Protein AF-A0A7S1RY35-F1 (afdb_monomer_lite)

pLDDT: mean 70.44, std 22.35, range [33.84, 98.38]

Sequence (387 aa):
MEQEGGGDQQPEDDGIDDHAIDELLNMASAAATGQSDADGEASAGGSQAGLVPGAKQKARVNAKAPVRTPPRRPPPAVPSSVRGLTVNRLRQPEGAHPEATRQDGEGESAAGRPAERSLTEINGVKIDSETTCIADIRFDSPDDAAFVVSELHGAVFEVSGFGPNTMAVMMNQTSKDGTKVIVHGLPTGIEWQELKDFFKQYGQVAYAAVRQPLLPAQQMPPFQQIPFVQQMPFVQHQPMVPMAALGPADAAPQLVDGCQGEVRYVLPEHALEAVRQLDGSHFLGASIRVHLDALSKDGTKIVVSGIPFGAEWLELKYHFSSVGLVTFADVKGRPPKGEGGKGAVFKGKGPGPYGGCMGLPSGPMMQPRGFKGKGFAPMAKGKGYGL

Secondary structure (DSSP, 8-state):
---------PPP-----TTHHHHHHHHHGGGS------------------------------------PPPPPPPPPPPS--------------------------------PPP---EEEETTEEEETTSEEEEEEEES-HHHHHHHHHHHTT-EE--TTS--EE-EEEE-TT-TTS-EEEEEEEETT--HHHHHHHHTTTS-EEEEEEE-----------------------------------------------EEEEEEESSHHHHHHHHHHHTT-EETTEE-EEEE-TT-TTS-EEEEEEEPTT--HHHHHHHHTTTS-EEEEEEE-------------------------------------------------------

Radius of gyration: 37.55 Å; chains: 1; bounding box: 86×122×92 Å

Structure (mmCIF, N/CA/C/O backbone):
data_AF-A0A7S1RY35-F1
#
_entry.id   AF-A0A7S1RY35-F1
#
loop_
_atom_site.group_PDB
_atom_site.id
_atom_site.type_symbol
_atom_site.label_atom_id
_atom_site.label_alt_id
_atom_site.label_comp_id
_atom_site.label_asym_id
_atom_site.label_entity_id
_atom_site.label_seq_id
_atom_site.pdbx_PDB_ins_code
_atom_site.Cartn_x
_atom_site.Cartn_y
_atom_site.Cartn_z
_atom_site.occupancy
_atom_site.B_iso_or_equiv
_atom_site.auth_seq_id
_atom_site.auth_comp_id
_atom_site.auth_asym_id
_atom_site.auth_atom_id
_atom_site.pdbx_PDB_model_num
ATOM 1 N N . MET A 1 1 ? 31.520 -64.872 29.249 1.00 55.84 1 MET A N 1
ATOM 2 C CA . MET A 1 1 ? 31.068 -64.349 27.941 1.00 55.84 1 MET A CA 1
ATOM 3 C C . MET A 1 1 ? 29.562 -64.136 28.065 1.00 55.84 1 MET A C 1
ATOM 5 O O . MET A 1 1 ? 28.802 -64.956 27.581 1.00 55.84 1 MET A O 1
ATOM 9 N N . GLU A 1 2 ? 29.035 -63.237 28.897 1.00 53.19 2 GLU A N 1
ATOM 10 C CA . GLU A 1 2 ? 29.356 -61.813 29.125 1.00 53.19 2 GLU A CA 1
ATOM 11 C C . GLU A 1 2 ? 29.462 -60.997 27.837 1.00 53.19 2 GLU A C 1
ATOM 13 O O . GLU A 1 2 ? 30.480 -61.085 27.150 1.00 53.19 2 GLU A O 1
ATOM 18 N N . GLN A 1 3 ? 28.376 -60.266 27.547 1.00 46.16 3 GLN A N 1
ATOM 19 C CA . GLN A 1 3 ? 28.271 -58.842 27.162 1.00 46.16 3 GLN A CA 1
ATOM 20 C C . GLN A 1 3 ? 26.782 -58.601 26.812 1.00 46.16 3 GLN A C 1
ATOM 22 O O . GLN A 1 3 ? 26.273 -59.212 25.876 1.00 46.16 3 GLN A O 1
ATOM 27 N N . GLU A 1 4 ? 25.953 -58.048 27.713 1.00 56.44 4 GLU A N 1
ATOM 28 C CA . GLU A 1 4 ? 25.724 -56.601 27.975 1.00 56.44 4 GLU A CA 1
ATOM 29 C C . GLU A 1 4 ? 25.376 -55.847 26.673 1.00 56.44 4 GLU A C 1
ATOM 31 O O . GLU A 1 4 ? 26.123 -55.916 25.709 1.00 56.44 4 GLU A O 1
ATOM 36 N N . GLY A 1 5 ? 24.242 -55.169 26.487 1.00 52.91 5 GLY A N 1
ATOM 37 C CA . GLY A 1 5 ? 23.442 -54.359 27.406 1.00 52.91 5 GLY A CA 1
ATOM 38 C C . GLY A 1 5 ? 23.244 -52.992 26.731 1.00 52.91 5 GLY A C 1
ATOM 39 O O . GLY A 1 5 ? 23.963 -52.050 27.033 1.00 52.91 5 GLY A O 1
ATOM 40 N N . GLY A 1 6 ? 22.352 -52.908 25.735 1.00 53.25 6 GLY A N 1
ATOM 41 C CA . GLY A 1 6 ? 22.097 -51.684 24.963 1.00 53.25 6 GLY A CA 1
ATOM 42 C C . GLY A 1 6 ? 20.993 -50.849 25.603 1.00 53.25 6 GLY A C 1
ATOM 43 O O . GLY A 1 6 ? 19.821 -51.187 25.464 1.00 53.25 6 GLY A O 1
ATOM 44 N N . GLY A 1 7 ? 21.388 -49.807 26.335 1.00 53.25 7 GLY A N 1
ATOM 45 C CA . GLY A 1 7 ? 20.496 -48.851 26.984 1.00 53.25 7 GLY A CA 1
ATOM 46 C C . GLY A 1 7 ? 19.888 -47.851 26.002 1.00 53.25 7 GLY A C 1
ATOM 47 O O . GLY A 1 7 ? 20.596 -47.209 25.229 1.00 53.25 7 GLY A O 1
ATOM 48 N N . ASP A 1 8 ? 18.568 -47.734 26.086 1.00 58.19 8 ASP A N 1
ATOM 49 C CA . ASP A 1 8 ? 17.730 -46.676 25.530 1.00 58.19 8 ASP A CA 1
ATOM 50 C C . ASP A 1 8 ? 18.094 -45.349 26.225 1.00 58.19 8 ASP A C 1
ATOM 52 O O . ASP A 1 8 ? 17.855 -45.182 27.422 1.00 58.19 8 ASP A O 1
ATOM 56 N N . GLN A 1 9 ? 18.748 -44.430 25.510 1.00 51.94 9 GLN A N 1
ATOM 57 C CA . GLN A 1 9 ? 18.970 -43.057 25.973 1.00 51.94 9 GLN A CA 1
ATOM 58 C C . GLN A 1 9 ? 17.879 -42.175 25.371 1.00 51.94 9 GLN A C 1
ATOM 60 O O . GLN A 1 9 ? 17.961 -41.767 24.211 1.00 51.94 9 GLN A O 1
ATOM 65 N N . GLN A 1 10 ? 16.850 -41.892 26.171 1.00 51.84 10 GLN A N 1
ATOM 66 C CA . GLN A 1 10 ? 15.966 -40.760 25.918 1.00 51.84 10 GLN A CA 1
ATOM 67 C C . GLN A 1 10 ? 16.780 -39.462 26.045 1.00 51.84 10 GLN A C 1
ATOM 69 O O . GLN A 1 10 ? 17.546 -39.331 27.001 1.00 51.84 10 GLN A O 1
ATOM 74 N N . PRO A 1 11 ? 16.636 -38.505 25.115 1.00 63.81 11 PRO A N 1
ATOM 75 C CA . PRO A 1 11 ? 17.199 -37.178 25.295 1.00 63.81 11 PRO A CA 1
ATOM 76 C C . PRO A 1 11 ? 16.458 -36.491 26.442 1.00 63.81 11 PRO A C 1
ATOM 78 O O . PRO A 1 11 ? 15.233 -36.363 26.415 1.00 63.81 11 PRO A O 1
ATOM 81 N N . GLU A 1 12 ? 17.212 -36.102 27.463 1.00 56.84 12 GLU A N 1
ATOM 82 C CA . GLU A 1 12 ? 16.711 -35.289 28.559 1.00 56.84 12 GLU A CA 1
ATOM 83 C C . GLU A 1 12 ? 16.407 -33.893 28.004 1.00 56.84 12 GLU A C 1
ATOM 85 O O . GLU A 1 12 ? 17.235 -33.252 27.358 1.00 56.84 12 GLU A O 1
ATOM 90 N N . ASP A 1 13 ? 15.146 -33.508 28.157 1.00 57.62 13 ASP A N 1
ATOM 91 C CA . ASP A 1 13 ? 14.575 -32.222 27.787 1.00 57.62 13 ASP A CA 1
ATOM 92 C C . ASP A 1 13 ? 15.045 -31.195 28.825 1.00 57.62 13 ASP A C 1
ATOM 94 O O . ASP A 1 13 ? 14.448 -31.054 29.895 1.00 57.62 13 ASP A O 1
ATOM 98 N N . ASP A 1 14 ? 16.182 -30.551 28.549 1.00 52.69 14 ASP A N 1
ATOM 99 C CA . ASP A 1 14 ? 16.689 -29.422 29.330 1.00 52.69 14 ASP A CA 1
ATOM 100 C C . ASP A 1 14 ? 15.731 -28.236 29.152 1.00 52.69 14 ASP A C 1
ATOM 102 O O . ASP A 1 14 ? 15.880 -27.394 28.260 1.00 52.69 14 ASP A O 1
ATOM 106 N N . GLY A 1 15 ? 14.711 -28.204 30.011 1.00 51.41 15 GLY A N 1
ATOM 107 C CA . GLY A 1 15 ? 13.766 -27.108 30.140 1.00 51.41 15 GLY A CA 1
ATOM 108 C C . GLY A 1 15 ? 14.503 -25.788 30.333 1.00 51.41 15 GLY A C 1
ATOM 109 O O . GLY A 1 15 ? 15.162 -25.559 31.345 1.00 51.41 15 GLY A O 1
ATOM 110 N N . ILE A 1 16 ? 14.385 -24.912 29.341 1.00 55.47 16 ILE A N 1
ATOM 111 C CA . ILE A 1 16 ? 14.840 -23.530 29.429 1.00 55.47 16 ILE A CA 1
ATOM 112 C C . ILE A 1 16 ? 13.940 -22.835 30.455 1.00 55.47 16 ILE A C 1
ATOM 114 O O . ILE A 1 16 ? 12.746 -22.665 30.223 1.00 55.47 16 ILE A O 1
ATOM 118 N N . ASP A 1 17 ? 14.515 -22.463 31.598 1.00 58.66 17 ASP A N 1
ATOM 119 C CA . ASP A 1 17 ? 13.844 -21.707 32.653 1.00 58.66 17 ASP A CA 1
ATOM 120 C C . ASP A 1 17 ? 13.283 -20.378 32.104 1.00 58.66 17 ASP A C 1
ATOM 122 O O . ASP A 1 17 ? 14.017 -19.411 31.875 1.00 58.66 17 ASP A O 1
ATOM 126 N N . ASP A 1 18 ? 11.956 -20.305 31.961 1.00 58.78 18 ASP A N 1
ATOM 127 C CA . ASP A 1 18 ? 11.196 -19.117 31.527 1.00 58.78 18 ASP A CA 1
ATOM 128 C C . ASP A 1 18 ? 11.398 -17.882 32.435 1.00 58.78 18 ASP A C 1
ATOM 130 O O . ASP A 1 18 ? 11.003 -16.766 32.094 1.00 58.78 18 ASP A O 1
ATOM 134 N N . HIS A 1 19 ? 12.066 -18.034 33.582 1.00 57.56 19 HIS A N 1
ATOM 135 C CA . HIS A 1 19 ? 12.324 -16.942 34.519 1.00 57.56 19 HIS A CA 1
ATOM 136 C C . HIS A 1 19 ? 13.459 -15.988 34.104 1.00 57.56 19 HIS A C 1
ATOM 138 O O . HIS A 1 19 ? 13.557 -14.896 34.666 1.00 57.56 19 HIS A O 1
ATOM 144 N N . ALA A 1 20 ? 14.291 -16.343 33.117 1.00 57.03 20 ALA A N 1
ATOM 145 C CA . ALA A 1 20 ? 15.406 -15.495 32.677 1.00 57.03 20 ALA A CA 1
ATOM 146 C C . ALA A 1 20 ? 14.993 -14.358 31.716 1.00 57.03 20 ALA A C 1
ATOM 148 O O . ALA A 1 20 ? 15.754 -13.408 31.512 1.00 57.03 20 ALA A O 1
ATOM 149 N N . ILE A 1 21 ? 13.795 -14.419 31.122 1.00 57.12 21 ILE A N 1
ATOM 150 C CA . ILE A 1 21 ? 13.368 -13.451 30.096 1.00 57.12 21 ILE A CA 1
ATOM 151 C C . ILE A 1 21 ? 12.825 -12.153 30.726 1.00 57.12 21 ILE A C 1
ATOM 153 O O . ILE A 1 21 ? 13.051 -11.069 30.182 1.00 57.12 21 ILE A O 1
ATOM 157 N N . ASP A 1 22 ? 12.210 -12.218 31.911 1.00 55.75 22 ASP A N 1
ATOM 158 C CA . ASP A 1 22 ? 11.685 -11.026 32.598 1.00 55.75 22 ASP A CA 1
ATOM 159 C C . ASP A 1 22 ? 12.780 -10.142 33.227 1.00 55.75 22 ASP A C 1
ATOM 161 O O . ASP A 1 22 ? 12.606 -8.926 33.362 1.00 55.75 22 ASP A O 1
ATOM 165 N N . GLU A 1 23 ? 13.951 -10.699 33.554 1.00 57.16 23 GLU A N 1
ATOM 166 C CA . GLU A 1 23 ? 15.044 -9.916 34.150 1.00 57.16 23 GLU A CA 1
ATOM 167 C C . GLU A 1 23 ? 15.777 -9.043 33.110 1.00 57.16 23 GLU A C 1
ATOM 169 O O . GLU A 1 23 ? 16.229 -7.936 33.421 1.00 57.16 23 GLU A O 1
ATOM 174 N N . LEU A 1 24 ? 15.807 -9.464 31.839 1.00 53.38 24 LEU A N 1
ATOM 175 C CA . LEU A 1 24 ? 16.407 -8.681 30.750 1.00 53.38 24 LEU A CA 1
ATOM 176 C C . LEU A 1 24 ? 15.515 -7.528 30.269 1.00 53.38 24 LEU A C 1
ATOM 178 O O . LEU A 1 24 ? 16.039 -6.495 29.840 1.00 53.38 24 LEU A O 1
ATOM 182 N N . LEU A 1 25 ? 14.186 -7.636 30.389 1.00 56.41 25 LEU A N 1
ATOM 183 C CA . LEU A 1 25 ? 13.291 -6.526 30.041 1.00 56.41 25 LEU A CA 1
ATOM 184 C C . LEU A 1 25 ? 13.327 -5.394 31.080 1.00 56.41 25 LEU A C 1
ATOM 186 O O . LEU A 1 25 ? 13.200 -4.221 30.719 1.00 56.41 25 LEU A O 1
ATOM 190 N N . ASN A 1 26 ? 13.561 -5.712 32.356 1.00 53.59 26 ASN A N 1
ATOM 191 C CA . ASN A 1 26 ? 13.531 -4.710 33.423 1.00 53.59 26 ASN A CA 1
ATOM 192 C C . ASN A 1 26 ? 14.829 -3.877 33.521 1.00 53.59 26 ASN A C 1
ATOM 194 O O . ASN A 1 26 ? 14.813 -2.758 34.036 1.00 53.59 26 ASN A O 1
ATOM 198 N N . MET A 1 27 ? 15.943 -4.353 32.951 1.00 54.41 27 MET A N 1
ATOM 199 C CA . MET A 1 27 ? 17.181 -3.564 32.847 1.00 54.41 27 MET A CA 1
ATOM 200 C C . MET A 1 27 ? 17.129 -2.485 31.751 1.00 54.41 27 MET A C 1
ATOM 202 O O . MET A 1 27 ? 17.792 -1.454 31.876 1.00 54.41 27 MET A O 1
ATOM 206 N N . ALA A 1 28 ? 16.307 -2.652 30.710 1.00 49.94 28 ALA A N 1
ATOM 207 C CA . ALA A 1 28 ? 16.199 -1.669 29.627 1.00 49.94 28 ALA A CA 1
ATOM 208 C C . ALA A 1 28 ? 15.377 -0.419 30.010 1.00 49.94 28 ALA A C 1
ATOM 210 O O . ALA A 1 28 ? 15.562 0.644 29.415 1.00 49.94 28 ALA A O 1
ATOM 211 N N . SER A 1 29 ? 14.508 -0.502 31.027 1.00 48.97 29 SER A N 1
ATOM 212 C CA . SER A 1 29 ? 13.667 0.630 31.448 1.00 48.97 29 SER A CA 1
ATOM 213 C C . SER A 1 29 ? 14.357 1.597 32.425 1.00 48.97 29 SER A C 1
ATOM 215 O O . SER A 1 29 ? 13.873 2.714 32.613 1.00 48.97 29 SER A O 1
ATOM 217 N N . ALA A 1 30 ? 15.490 1.220 33.028 1.00 44.84 30 ALA A N 1
ATOM 218 C CA . ALA A 1 30 ? 16.183 2.045 34.026 1.00 44.84 30 ALA A CA 1
ATOM 219 C C . ALA A 1 30 ? 17.132 3.109 33.428 1.00 44.84 30 ALA A C 1
ATOM 221 O O . ALA A 1 30 ? 17.629 3.966 34.154 1.00 44.84 30 ALA A O 1
ATOM 222 N N . ALA A 1 31 ? 17.367 3.108 32.110 1.00 46.53 31 ALA A N 1
ATOM 223 C CA . ALA A 1 31 ? 18.324 4.014 31.461 1.00 46.53 31 ALA A CA 1
ATOM 224 C C . ALA A 1 31 ? 17.733 5.361 30.978 1.00 46.53 31 ALA A C 1
ATOM 226 O O . ALA A 1 31 ? 18.466 6.179 30.425 1.00 46.53 31 ALA A O 1
ATOM 227 N N . ALA A 1 32 ? 16.432 5.621 31.169 1.00 47.75 32 ALA A N 1
ATOM 228 C CA . ALA A 1 32 ? 15.755 6.783 30.570 1.00 47.75 32 ALA A CA 1
ATOM 229 C C . ALA A 1 32 ? 15.443 7.951 31.529 1.00 47.75 32 ALA A C 1
ATOM 231 O O . ALA A 1 32 ? 14.919 8.970 31.080 1.00 47.75 32 ALA A O 1
ATOM 232 N N . THR A 1 33 ? 15.802 7.868 32.814 1.00 50.72 33 THR A N 1
ATOM 233 C CA . THR A 1 33 ? 15.511 8.935 33.794 1.00 50.72 33 THR A CA 1
ATOM 234 C C . THR A 1 33 ? 16.803 9.556 34.328 1.00 50.72 33 THR A C 1
ATOM 236 O O . THR A 1 33 ? 17.153 9.430 35.496 1.00 50.72 33 THR A O 1
ATOM 239 N N . GLY A 1 34 ? 17.549 10.210 33.434 1.00 40.94 34 GLY A N 1
ATOM 240 C CA . GLY A 1 34 ? 18.723 11.021 33.765 1.00 40.94 34 GLY A CA 1
ATOM 241 C C . GLY A 1 34 ? 18.324 12.454 34.105 1.00 40.94 34 GLY A C 1
ATOM 242 O O . GLY A 1 34 ? 18.217 13.305 33.227 1.00 40.94 34 GLY A O 1
ATOM 243 N N . GLN A 1 35 ? 18.087 12.678 35.391 1.00 40.09 35 GLN A N 1
ATOM 244 C CA . GLN A 1 35 ? 17.767 13.938 36.053 1.00 40.09 35 GLN A CA 1
ATOM 245 C C . GLN A 1 35 ? 19.008 14.849 36.093 1.00 40.09 35 GLN A C 1
ATOM 247 O O . GLN A 1 35 ? 20.059 14.445 36.585 1.00 40.09 35 GLN A O 1
ATOM 252 N N . SER A 1 36 ? 18.909 16.066 35.551 1.00 43.66 36 SER A N 1
ATOM 253 C CA . SER A 1 36 ? 19.979 17.068 35.578 1.00 43.66 36 SER A CA 1
ATOM 254 C C . SER A 1 36 ? 19.728 18.084 36.693 1.00 43.66 36 SER A C 1
ATOM 256 O O . SER A 1 36 ? 19.189 19.157 36.434 1.00 43.66 36 SER A O 1
ATOM 258 N N . ASP A 1 37 ? 20.139 17.736 37.909 1.00 49.38 37 ASP A N 1
ATOM 259 C CA . ASP A 1 37 ? 20.319 18.667 39.025 1.00 49.38 37 ASP A CA 1
ATOM 260 C C . ASP A 1 37 ? 21.749 18.499 39.549 1.00 49.38 37 ASP A C 1
ATOM 262 O O . ASP A 1 37 ? 22.093 17.456 40.104 1.00 49.38 37 ASP A O 1
ATOM 266 N N . ALA A 1 38 ? 22.591 19.513 39.346 1.00 46.03 38 ALA A N 1
ATOM 267 C CA . ALA A 1 38 ? 23.831 19.697 40.096 1.00 46.03 38 ALA A CA 1
ATOM 268 C C . ALA A 1 38 ? 24.297 21.155 39.979 1.00 46.03 38 ALA A C 1
ATOM 270 O O . ALA A 1 38 ? 25.083 21.520 39.102 1.00 46.03 38 ALA A O 1
ATOM 271 N N . ASP A 1 39 ? 23.795 21.976 40.900 1.00 46.28 39 ASP A N 1
ATOM 272 C CA . ASP A 1 39 ? 24.550 23.084 41.476 1.00 46.28 39 ASP A CA 1
ATOM 273 C C . ASP A 1 39 ? 25.818 22.540 42.159 1.00 46.28 39 ASP A C 1
ATOM 275 O O . ASP A 1 39 ? 25.792 21.488 42.802 1.00 46.28 39 ASP A O 1
ATOM 279 N N . GLY A 1 40 ? 26.935 23.258 42.038 1.00 41.44 40 GLY A N 1
ATOM 280 C CA . GLY A 1 40 ? 28.208 22.860 42.638 1.00 41.44 40 GLY A CA 1
ATOM 281 C C . GLY A 1 40 ? 29.272 23.946 42.539 1.00 41.44 40 GLY A C 1
ATOM 282 O O . GLY A 1 40 ? 30.004 24.030 41.558 1.00 41.44 40 GLY A O 1
ATOM 283 N N . GLU A 1 41 ? 29.310 24.782 43.574 1.00 38.59 41 GLU A N 1
ATOM 284 C CA . GLU A 1 41 ? 30.314 25.798 43.887 1.00 38.59 41 GLU A CA 1
ATOM 285 C C . GLU A 1 41 ? 31.758 25.272 44.028 1.00 38.59 41 GLU A C 1
ATOM 287 O O . GLU A 1 41 ? 31.989 24.117 44.377 1.00 38.59 41 GLU A O 1
ATOM 292 N N . ALA A 1 42 ? 32.687 26.241 43.941 1.00 39.41 42 ALA A N 1
ATOM 293 C CA . ALA A 1 42 ? 34.046 26.278 44.506 1.00 39.41 42 ALA A CA 1
ATOM 294 C C . ALA A 1 42 ? 35.142 25.483 43.762 1.00 39.41 42 ALA A C 1
ATOM 296 O O . ALA A 1 42 ? 34.917 24.410 43.234 1.00 39.41 42 ALA A O 1
ATOM 297 N N . SER A 1 43 ? 36.414 25.883 43.727 1.00 38.34 43 SER A N 1
ATOM 298 C CA . SER A 1 43 ? 37.155 27.119 44.010 1.00 38.34 43 SER A CA 1
ATOM 299 C C . SER A 1 43 ? 38.631 26.809 43.684 1.00 38.34 43 SER A C 1
ATOM 301 O O . SER A 1 43 ? 39.057 25.664 43.796 1.00 38.34 43 SER A O 1
ATOM 303 N N . ALA A 1 44 ? 39.401 27.861 43.393 1.00 41.06 44 ALA A N 1
ATOM 304 C CA . ALA A 1 44 ? 40.863 27.972 43.469 1.00 41.06 44 ALA A CA 1
ATOM 305 C C . ALA A 1 44 ? 41.752 27.421 42.329 1.00 41.06 44 ALA A C 1
ATOM 307 O O . ALA A 1 44 ? 41.998 26.229 42.194 1.00 41.06 44 ALA A O 1
ATOM 308 N N . GLY A 1 45 ? 42.428 28.378 41.674 1.00 36.00 45 GLY A N 1
ATOM 309 C CA . GLY A 1 45 ? 43.891 28.355 41.546 1.00 36.00 45 GLY A CA 1
ATOM 310 C C . GLY A 1 45 ? 44.459 28.342 40.125 1.00 36.00 45 GLY A C 1
ATOM 311 O O . GLY A 1 45 ? 44.464 27.303 39.482 1.00 36.00 45 GLY A O 1
ATOM 312 N N . GLY A 1 46 ? 45.064 29.458 39.687 1.00 33.84 46 GLY A N 1
ATOM 313 C CA . GLY A 1 46 ? 46.093 29.414 38.634 1.00 33.84 46 GLY A CA 1
ATOM 314 C C . GLY A 1 46 ? 46.164 30.592 37.658 1.00 33.84 46 GLY A C 1
ATOM 315 O O . GLY A 1 46 ? 45.642 30.510 36.558 1.00 33.84 46 GLY A O 1
ATOM 316 N N . SER A 1 47 ? 46.854 31.662 38.068 1.00 38.81 47 SER A N 1
ATOM 317 C CA . SER A 1 47 ? 47.620 32.647 37.274 1.00 38.81 47 SER A CA 1
ATOM 318 C C . SER A 1 47 ? 47.719 32.467 35.745 1.00 38.81 47 SER A C 1
ATOM 320 O O . SER A 1 47 ? 48.260 31.472 35.285 1.00 38.81 47 SER A O 1
ATOM 322 N N . GLN A 1 48 ? 47.418 33.506 34.951 1.00 34.78 48 GLN A N 1
ATOM 323 C CA . GLN A 1 48 ? 48.340 34.601 34.568 1.00 34.78 48 GLN A CA 1
ATOM 324 C C . GLN A 1 48 ? 47.916 35.279 33.240 1.00 34.78 48 GLN A C 1
ATOM 326 O O . GLN A 1 48 ? 47.709 34.622 32.232 1.00 34.78 48 GLN A O 1
ATOM 331 N N . ALA A 1 49 ? 47.897 36.618 33.279 1.00 37.97 49 ALA A N 1
ATOM 332 C CA . ALA A 1 49 ? 48.223 37.582 32.216 1.00 37.97 49 ALA A CA 1
ATOM 333 C C . ALA A 1 49 ? 47.490 37.559 30.851 1.00 37.97 49 ALA A C 1
ATOM 335 O O . ALA A 1 49 ? 47.680 36.679 30.022 1.00 37.97 49 ALA A O 1
ATOM 336 N N . GLY A 1 50 ? 46.820 38.679 30.539 1.00 37.12 50 GLY A N 1
ATOM 337 C CA . GLY A 1 50 ? 46.564 39.095 29.154 1.00 37.12 50 GLY A CA 1
ATOM 338 C C . GLY A 1 50 ? 45.418 40.094 28.991 1.00 37.12 50 GLY A C 1
ATOM 339 O O . GLY A 1 50 ? 44.260 39.700 28.962 1.00 37.12 50 GLY A O 1
ATOM 340 N N . LEU A 1 51 ? 45.752 41.385 28.861 1.00 38.25 51 LEU A N 1
ATOM 341 C CA . LEU A 1 51 ? 44.887 42.475 28.370 1.00 38.25 51 LEU A CA 1
ATOM 342 C C . LEU A 1 51 ? 44.184 42.061 27.049 1.00 38.25 51 LEU A C 1
ATOM 344 O O . LEU A 1 51 ? 44.743 41.250 26.322 1.00 38.25 51 LEU A O 1
ATOM 348 N N . VAL A 1 52 ? 42.980 42.517 26.659 1.00 48.88 52 VAL A N 1
ATOM 349 C CA . VAL A 1 52 ? 42.568 43.870 26.191 1.00 48.88 52 VAL A CA 1
ATOM 350 C C . VAL A 1 52 ? 41.012 43.922 26.115 1.00 48.88 52 VAL A C 1
ATOM 352 O O . VAL A 1 52 ? 40.404 42.880 25.869 1.00 48.88 52 VAL A O 1
ATOM 355 N N . PRO A 1 53 ? 40.326 45.078 26.286 1.00 51.88 53 PRO A N 1
ATOM 356 C CA . PRO A 1 53 ? 38.862 45.131 26.362 1.00 51.88 53 PRO A CA 1
ATOM 357 C C . PRO A 1 53 ? 38.170 45.445 25.024 1.00 51.88 53 PRO A C 1
ATOM 359 O O . PRO A 1 53 ? 38.671 46.223 24.217 1.00 51.88 53 PRO A O 1
ATOM 362 N N . GLY A 1 54 ? 36.930 44.966 24.873 1.00 37.88 54 GLY A N 1
ATOM 363 C CA . GLY A 1 54 ? 35.919 45.651 24.064 1.00 37.88 54 GLY A CA 1
ATOM 364 C C . GLY A 1 54 ? 35.075 44.761 23.157 1.00 37.88 54 GLY A C 1
ATOM 365 O O . GLY A 1 54 ? 35.534 44.344 22.107 1.00 37.88 54 GLY A O 1
ATOM 366 N N . ALA A 1 55 ? 33.798 44.582 23.508 1.00 42.19 55 ALA A N 1
ATOM 367 C CA . ALA A 1 55 ? 32.670 44.722 22.579 1.00 42.19 55 ALA A CA 1
ATOM 368 C C . ALA A 1 55 ? 31.348 44.509 23.329 1.00 42.19 55 ALA A C 1
ATOM 370 O O . ALA A 1 55 ? 31.031 43.426 23.809 1.00 42.19 55 ALA A O 1
ATOM 371 N N . LYS A 1 56 ? 30.552 45.576 23.412 1.00 44.12 56 LYS A N 1
ATOM 372 C CA . LYS A 1 56 ? 29.171 45.558 23.900 1.00 44.12 56 LYS A CA 1
ATOM 373 C C . LYS A 1 56 ? 28.298 44.782 22.910 1.00 44.12 56 LYS A C 1
ATOM 375 O O . LYS A 1 56 ? 28.008 45.296 21.831 1.00 44.12 56 LYS A O 1
ATOM 380 N N . GLN A 1 57 ? 27.823 43.598 23.285 1.00 42.38 57 GLN A N 1
ATOM 381 C CA . GLN A 1 57 ? 26.836 42.855 22.503 1.00 42.38 57 GLN A CA 1
ATOM 382 C C . GLN A 1 57 ? 25.429 43.170 23.030 1.00 42.38 57 GLN A C 1
ATOM 384 O O . GLN A 1 57 ? 25.010 42.730 24.096 1.00 42.38 57 GLN A O 1
ATOM 389 N N . LYS A 1 58 ? 24.710 44.018 22.286 1.00 44.81 58 LYS A N 1
ATOM 390 C CA . LYS A 1 58 ? 23.298 44.336 22.523 1.00 44.81 58 LYS A CA 1
ATOM 391 C C . LYS A 1 58 ? 22.444 43.133 22.114 1.00 44.81 58 LYS A C 1
ATOM 393 O O . LYS A 1 58 ? 22.261 42.889 20.923 1.00 44.81 58 LYS A O 1
ATOM 398 N N . ALA A 1 59 ? 21.884 42.427 23.091 1.00 41.25 59 ALA A N 1
ATOM 399 C CA . ALA A 1 59 ? 20.822 41.452 22.873 1.00 41.25 59 ALA A CA 1
ATOM 400 C C . ALA A 1 59 ? 19.539 42.182 22.432 1.00 41.25 59 ALA A C 1
ATOM 402 O O . ALA A 1 59 ? 18.893 42.880 23.212 1.00 41.25 59 ALA A O 1
ATOM 403 N N . ARG A 1 60 ? 19.183 42.059 21.149 1.00 42.66 60 ARG A N 1
ATOM 404 C CA . ARG A 1 60 ? 17.877 42.463 20.615 1.00 42.66 60 ARG A CA 1
ATOM 405 C C . ARG A 1 60 ? 16.944 41.257 20.692 1.00 42.66 60 ARG A C 1
ATOM 407 O O . ARG A 1 60 ? 16.981 40.384 19.832 1.00 42.66 60 ARG A O 1
ATOM 414 N N . VAL A 1 61 ? 16.107 41.229 21.723 1.00 42.25 61 VAL A N 1
ATOM 415 C CA . VAL A 1 61 ? 14.975 40.303 21.833 1.00 42.25 61 VAL A CA 1
ATOM 416 C C . VAL A 1 61 ? 13.923 40.743 20.812 1.00 42.25 61 VAL A C 1
ATOM 418 O O . VAL A 1 61 ? 13.300 41.792 20.962 1.00 42.25 61 VAL A O 1
ATOM 421 N N . ASN A 1 62 ? 13.769 39.983 19.728 1.00 41.91 62 ASN A N 1
ATOM 422 C CA . ASN A 1 62 ? 12.739 40.220 18.719 1.00 41.91 62 ASN A CA 1
ATOM 423 C C . ASN A 1 62 ? 11.498 39.396 19.089 1.00 41.91 62 ASN A C 1
ATOM 425 O O . ASN A 1 62 ? 11.326 38.267 18.630 1.00 41.91 62 ASN A O 1
ATOM 429 N N . ALA A 1 63 ? 10.663 39.941 19.976 1.00 40.88 63 ALA A N 1
ATOM 430 C CA . ALA A 1 63 ? 9.381 39.348 20.335 1.00 40.88 63 ALA A CA 1
ATOM 431 C C . ALA A 1 63 ? 8.422 39.440 19.136 1.00 40.88 63 ALA A C 1
ATOM 433 O O . ALA A 1 63 ? 7.917 40.508 18.785 1.00 40.88 63 ALA A O 1
ATOM 434 N N . LYS A 1 64 ? 8.200 38.302 18.477 1.00 49.78 64 LYS A N 1
ATOM 435 C CA . LYS A 1 64 ? 7.242 38.142 17.383 1.00 49.78 64 LYS A CA 1
ATOM 436 C C . LYS A 1 64 ? 5.839 38.038 17.987 1.00 49.78 64 LYS A C 1
ATOM 438 O O . LYS A 1 64 ? 5.525 37.060 18.655 1.00 49.78 64 LYS A O 1
ATOM 443 N N . ALA A 1 65 ? 5.025 39.072 17.788 1.00 51.50 65 ALA A N 1
ATOM 444 C CA . ALA A 1 65 ? 3.656 39.135 18.292 1.00 51.50 65 ALA A CA 1
ATOM 445 C C . ALA A 1 65 ? 2.779 37.984 17.741 1.00 51.50 65 ALA A C 1
ATOM 447 O O . ALA A 1 65 ? 2.941 37.606 16.574 1.00 51.50 65 ALA A O 1
ATOM 448 N N . PRO A 1 66 ? 1.839 37.442 18.539 1.00 50.53 66 PRO A N 1
ATOM 449 C CA . PRO A 1 66 ? 0.943 36.375 18.108 1.00 50.53 66 PRO A CA 1
ATOM 450 C C . PRO A 1 66 ? -0.069 36.884 17.073 1.00 50.53 66 PRO A C 1
ATOM 452 O O . PRO A 1 66 ? -0.755 37.889 17.268 1.00 50.53 66 PRO A O 1
ATOM 455 N N . VAL A 1 67 ? -0.157 36.163 15.956 1.00 59.94 67 VAL A N 1
ATOM 456 C CA . VAL A 1 67 ? -1.142 36.380 14.892 1.00 59.94 67 VAL A CA 1
ATOM 457 C C . VAL A 1 67 ? -2.523 36.020 15.441 1.00 59.94 67 VAL A C 1
ATOM 459 O O . VAL A 1 67 ? -2.795 34.862 15.737 1.00 59.94 67 VAL A O 1
ATOM 462 N N . ARG A 1 68 ? -3.398 37.019 15.587 1.00 50.16 68 ARG A N 1
ATOM 463 C CA . ARG A 1 68 ? -4.815 36.814 15.910 1.00 50.16 68 ARG A CA 1
ATOM 464 C C . ARG A 1 68 ? -5.520 36.160 14.721 1.00 50.16 68 ARG A C 1
ATOM 466 O O . ARG A 1 68 ? -5.693 36.793 13.682 1.00 50.16 68 ARG A O 1
ATOM 473 N N . THR A 1 69 ? -5.938 34.912 14.883 1.00 61.78 69 THR A N 1
ATOM 474 C CA . THR A 1 69 ? -6.857 34.218 13.976 1.00 61.78 69 THR A CA 1
ATOM 475 C C . THR A 1 69 ? -8.263 34.830 14.084 1.00 61.78 69 THR A C 1
ATOM 477 O O . THR A 1 69 ? -8.742 35.056 15.197 1.00 61.78 69 THR A O 1
ATOM 480 N N . PRO A 1 70 ? -8.940 35.139 12.962 1.00 63.00 70 PRO A N 1
ATOM 481 C CA . PRO A 1 70 ? -10.316 35.629 12.988 1.00 63.00 70 PRO A CA 1
ATOM 482 C C . PRO A 1 70 ? -11.302 34.516 13.397 1.00 63.00 70 PRO A C 1
ATOM 484 O O . PRO A 1 70 ? -11.032 33.338 13.144 1.00 63.00 70 PRO A O 1
ATOM 487 N N . PRO A 1 71 ? -12.454 34.863 14.004 1.00 60.44 71 PRO A N 1
ATOM 488 C CA . PRO A 1 71 ? -13.467 33.888 14.402 1.00 60.44 71 PRO A CA 1
ATOM 489 C C . PRO A 1 71 ? -14.044 33.161 13.178 1.00 60.44 71 PRO A C 1
ATOM 491 O O . PRO A 1 71 ? -14.448 33.790 12.196 1.00 60.44 71 PRO A O 1
ATOM 494 N N . ARG A 1 72 ? -14.072 31.822 13.240 1.00 59.03 72 ARG A N 1
ATOM 495 C CA . ARG A 1 72 ? -14.686 30.954 12.223 1.00 59.03 72 ARG A CA 1
ATOM 496 C C . ARG A 1 72 ? -16.185 31.255 12.119 1.00 59.03 72 ARG A C 1
ATOM 498 O O . ARG A 1 72 ? -16.878 31.331 13.130 1.00 59.03 72 ARG A O 1
ATOM 505 N N . ARG A 1 73 ? -16.684 31.406 10.888 1.00 63.09 73 ARG A N 1
ATOM 506 C CA . ARG A 1 73 ? -18.127 31.433 10.604 1.00 63.09 73 ARG A CA 1
ATOM 507 C C . ARG A 1 73 ? -18.754 30.078 10.972 1.00 63.09 73 ARG A C 1
ATOM 509 O O . ARG A 1 73 ? -18.116 29.058 10.710 1.00 63.09 73 ARG A O 1
ATOM 516 N N . PRO A 1 74 ? -19.984 30.057 11.514 1.00 67.69 74 PRO A N 1
ATOM 517 C CA . PRO A 1 74 ? -20.725 28.816 11.708 1.00 67.69 74 PRO A CA 1
ATOM 518 C C . PRO A 1 74 ? -21.011 28.145 10.350 1.00 67.69 74 PRO A C 1
ATOM 520 O O . PRO A 1 74 ? -21.219 28.857 9.357 1.00 67.69 74 PRO A O 1
ATOM 523 N N . PRO A 1 75 ? -20.992 26.801 10.281 1.00 68.88 75 PRO A N 1
ATOM 524 C CA . PRO A 1 75 ? -21.257 26.072 9.047 1.00 68.88 75 PRO A CA 1
ATOM 525 C C . PRO A 1 75 ? -22.711 26.273 8.581 1.00 68.88 75 PRO A C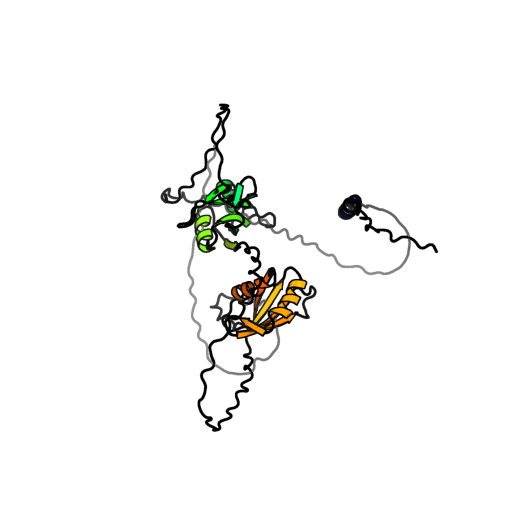 1
ATOM 527 O O . PRO A 1 75 ? -23.606 26.460 9.411 1.00 68.88 75 PRO A O 1
ATOM 530 N N . PRO A 1 76 ? -22.966 26.254 7.260 1.00 61.31 76 PRO A N 1
ATOM 531 C CA . PRO A 1 76 ? -24.322 26.300 6.730 1.00 61.31 76 PRO A CA 1
ATOM 532 C C . PRO A 1 76 ? -25.095 25.041 7.139 1.00 61.31 76 PRO A C 1
ATOM 534 O O . PRO A 1 76 ? -24.554 23.937 7.116 1.00 61.31 76 PRO A O 1
ATOM 537 N N . ALA A 1 77 ? -26.367 25.217 7.499 1.00 55.12 77 ALA A N 1
ATOM 538 C CA . ALA A 1 77 ? -27.276 24.118 7.794 1.00 55.12 77 ALA A CA 1
ATOM 539 C C . ALA A 1 77 ? -27.360 23.166 6.587 1.00 55.12 77 ALA A C 1
ATOM 541 O O . ALA A 1 77 ? -27.715 23.577 5.481 1.00 55.12 77 ALA A O 1
ATOM 542 N N . VAL A 1 78 ? -27.002 21.902 6.806 1.00 61.72 78 VAL A N 1
ATOM 543 C CA . VAL A 1 78 ? -27.086 20.836 5.803 1.00 61.72 78 VAL A CA 1
ATOM 544 C C . VAL A 1 78 ? -28.555 20.467 5.539 1.00 61.72 78 VAL A C 1
ATOM 546 O O . VAL A 1 78 ? -29.307 20.256 6.493 1.00 61.72 78 VAL A O 1
ATOM 549 N N . PRO A 1 79 ? -28.994 20.379 4.268 1.00 46.69 79 PRO A N 1
ATOM 550 C CA . PRO A 1 79 ? -30.355 19.979 3.923 1.00 46.69 79 PRO A CA 1
ATOM 551 C C . PRO A 1 79 ? -30.581 18.484 4.193 1.00 46.69 79 PRO A C 1
ATOM 553 O O . PRO A 1 79 ? -29.842 17.629 3.710 1.00 46.69 79 PRO A O 1
ATOM 556 N N . SER A 1 80 ? -31.646 18.165 4.931 1.00 45.31 80 SER A N 1
ATOM 557 C CA . SER A 1 80 ? -32.019 16.824 5.417 1.00 45.31 80 SER A CA 1
ATOM 558 C C . SER A 1 80 ? -32.530 15.841 4.347 1.00 45.31 80 SER A C 1
ATOM 560 O O . SER A 1 80 ? -33.399 15.020 4.636 1.00 45.31 80 SER A O 1
ATOM 562 N N . SER A 1 81 ? -32.043 15.903 3.106 1.00 44.22 81 SER A N 1
ATOM 563 C CA . SER A 1 81 ? -32.641 15.161 1.988 1.00 44.22 81 SER A CA 1
ATOM 564 C C . SER A 1 81 ? -31.633 14.331 1.193 1.00 44.22 81 SER A C 1
ATOM 566 O O . SER A 1 81 ? -31.463 14.549 0.000 1.00 44.22 81 SER A O 1
ATOM 568 N N . VAL A 1 82 ? -31.015 13.337 1.839 1.00 44.34 82 VAL A N 1
ATOM 569 C CA . VAL A 1 82 ? -30.509 12.126 1.165 1.00 44.34 82 VAL A CA 1
ATOM 570 C C . VAL A 1 82 ? -30.819 10.923 2.066 1.00 44.34 82 VAL A C 1
ATOM 572 O O . VAL A 1 82 ? -30.003 10.484 2.867 1.00 44.34 82 VAL A O 1
ATOM 575 N N . ARG A 1 83 ? -32.059 10.425 1.992 1.00 48.09 83 ARG A N 1
ATOM 576 C CA . ARG A 1 83 ? -32.449 9.122 2.551 1.00 48.09 83 ARG A CA 1
ATOM 577 C C . ARG A 1 83 ? -32.180 8.064 1.485 1.00 48.09 83 ARG A C 1
ATOM 579 O O . ARG A 1 83 ? -32.917 7.997 0.508 1.00 48.09 83 ARG A O 1
ATOM 586 N N . GLY A 1 84 ? -31.131 7.271 1.678 1.00 42.03 84 GLY A N 1
ATOM 587 C CA . GLY A 1 84 ? -30.812 6.134 0.809 1.00 42.03 84 GLY A CA 1
ATOM 588 C C . GLY A 1 84 ? -29.863 5.088 1.400 1.00 42.03 84 GLY A C 1
ATOM 589 O O . GLY A 1 84 ? -29.681 4.051 0.782 1.00 42.03 84 GLY A O 1
ATOM 590 N N . LEU A 1 85 ? -29.290 5.313 2.588 1.00 46.09 85 LEU A N 1
ATOM 591 C CA . LEU A 1 85 ? -28.480 4.327 3.307 1.00 46.09 85 LEU A CA 1
ATOM 592 C C . LEU A 1 85 ? -29.032 4.208 4.730 1.00 46.09 85 LEU A C 1
ATOM 594 O O . LEU A 1 85 ? -28.924 5.134 5.536 1.00 46.09 85 LEU A O 1
ATOM 598 N N . THR A 1 86 ? -29.711 3.099 5.011 1.00 45.38 86 THR A N 1
ATOM 599 C CA . THR A 1 86 ? -30.313 2.828 6.319 1.00 45.38 86 THR A CA 1
ATOM 600 C C . THR A 1 86 ? -29.239 2.275 7.246 1.00 45.38 86 THR A C 1
ATOM 602 O O . THR A 1 86 ? -28.970 1.079 7.252 1.00 45.38 86 THR A O 1
ATOM 605 N N . VAL A 1 87 ? -28.621 3.138 8.053 1.00 50.22 87 VAL A N 1
ATOM 606 C CA . VAL A 1 87 ? -27.757 2.695 9.154 1.00 50.22 87 VAL A CA 1
ATOM 607 C C . VAL A 1 87 ? -28.660 2.134 10.256 1.00 50.22 87 VAL A C 1
ATOM 609 O O . VAL A 1 87 ? -29.161 2.866 11.111 1.00 50.22 87 VAL A O 1
ATOM 612 N N . ASN A 1 88 ? -28.932 0.831 10.212 1.00 45.56 88 ASN A N 1
ATOM 613 C CA . ASN A 1 88 ? -29.674 0.147 11.266 1.00 45.56 88 ASN A CA 1
ATOM 614 C C . ASN A 1 88 ? -28.756 -0.057 12.476 1.00 45.56 88 ASN A C 1
ATOM 616 O O . ASN A 1 88 ? -27.987 -1.013 12.549 1.00 45.56 88 ASN A O 1
ATOM 620 N N . ARG A 1 89 ? -28.844 0.860 13.442 1.00 49.38 89 ARG A N 1
ATOM 621 C CA . ARG A 1 89 ? -28.219 0.709 14.759 1.00 49.38 89 ARG A CA 1
ATOM 622 C C . ARG A 1 89 ? -28.932 -0.421 15.502 1.00 49.38 89 ARG A C 1
ATOM 624 O O . ARG A 1 89 ? -30.090 -0.267 15.894 1.00 49.38 89 ARG A O 1
ATOM 631 N N . LEU A 1 90 ? -28.256 -1.557 15.670 1.00 50.16 90 LEU A N 1
ATOM 632 C CA . LEU A 1 90 ? -28.783 -2.713 16.392 1.00 50.16 90 LEU A CA 1
ATOM 633 C C . LEU A 1 90 ? -29.071 -2.303 17.851 1.00 50.16 90 LEU A C 1
ATOM 635 O O . LEU A 1 90 ? -28.157 -2.035 18.630 1.00 50.16 90 LEU A O 1
ATOM 639 N N . ARG A 1 91 ? -30.354 -2.188 18.216 1.00 50.41 91 ARG A N 1
ATOM 640 C CA . ARG A 1 91 ? -30.793 -2.019 19.610 1.00 50.41 91 ARG A CA 1
ATOM 641 C C . ARG A 1 91 ? -30.501 -3.323 20.353 1.00 50.41 91 ARG A C 1
ATOM 643 O O . ARG A 1 91 ? -30.973 -4.373 19.926 1.00 50.41 91 ARG A O 1
ATOM 650 N N . GLN A 1 92 ? -29.747 -3.252 21.449 1.00 41.16 92 GLN A N 1
ATOM 651 C CA . GLN A 1 92 ? -29.555 -4.397 22.342 1.00 41.16 92 GLN A CA 1
ATOM 652 C C . GLN A 1 92 ? -30.914 -4.860 22.904 1.00 41.16 92 GLN A C 1
ATOM 654 O O . GLN A 1 92 ? -31.704 -4.006 23.318 1.00 41.16 92 GLN A O 1
ATOM 659 N N . PRO A 1 93 ? -31.210 -6.171 22.927 1.00 52.44 93 PRO A N 1
ATOM 660 C CA . PRO A 1 93 ? -32.382 -6.689 23.615 1.00 52.44 93 PRO A CA 1
ATOM 661 C C . PRO A 1 93 ? -32.095 -6.785 25.119 1.00 52.44 93 PRO A C 1
ATOM 663 O O . PRO A 1 93 ? -31.283 -7.596 25.562 1.00 52.44 93 PRO A O 1
ATOM 666 N N . GLU A 1 94 ? -32.769 -5.955 25.914 1.00 57.44 94 GLU A N 1
ATOM 667 C CA . GLU A 1 94 ? -32.878 -6.168 27.358 1.00 57.44 94 GLU A CA 1
ATOM 668 C C . GLU A 1 94 ? -33.794 -7.369 27.642 1.00 57.44 94 GLU A C 1
ATOM 670 O O . GLU A 1 94 ? -34.960 -7.380 27.256 1.00 57.44 94 GLU A O 1
ATOM 675 N N . GLY A 1 95 ? -33.243 -8.352 28.358 1.00 63.09 95 GLY A N 1
ATOM 676 C CA . GLY A 1 95 ? -33.930 -9.115 29.402 1.00 63.09 95 GLY A CA 1
ATOM 677 C C . GLY A 1 95 ? -35.046 -10.083 28.997 1.00 63.09 95 GLY A C 1
ATOM 678 O O . GLY A 1 95 ? -36.218 -9.728 29.048 1.00 63.09 95 GLY A O 1
ATOM 679 N N . ALA A 1 96 ? -34.697 -11.359 28.795 1.00 40.50 96 ALA A N 1
ATOM 680 C CA . ALA A 1 96 ? -35.604 -12.475 29.079 1.00 40.50 96 ALA A CA 1
ATOM 681 C C . ALA A 1 96 ? -34.833 -13.776 29.396 1.00 40.50 96 ALA A C 1
ATOM 683 O O . ALA A 1 96 ? -34.210 -14.383 28.531 1.00 40.50 96 ALA A O 1
ATOM 684 N N . HIS A 1 97 ? -34.916 -14.200 30.655 1.00 49.12 97 HIS A N 1
ATOM 685 C CA . HIS A 1 97 ? -34.778 -15.581 31.147 1.00 49.12 97 HIS A CA 1
ATOM 686 C C . HIS A 1 97 ? -36.172 -15.983 31.681 1.00 49.12 97 HIS A C 1
ATOM 688 O O . HIS A 1 97 ? -36.957 -15.070 31.960 1.00 49.12 97 HIS A O 1
ATOM 694 N N . PRO A 1 98 ? -36.475 -17.254 32.017 1.00 72.94 98 PRO A N 1
ATOM 695 C CA . PRO A 1 98 ? -35.866 -18.547 31.663 1.00 72.94 98 PRO A CA 1
ATOM 696 C C . PRO A 1 98 ? -36.927 -19.552 31.130 1.00 72.94 98 PRO A C 1
ATOM 698 O O . PRO A 1 98 ? -38.098 -19.401 31.439 1.00 72.94 98 PRO A O 1
ATOM 701 N N . GLU A 1 99 ? -36.554 -20.655 30.471 1.00 45.75 99 GLU A N 1
ATOM 702 C CA . GLU A 1 99 ? -37.312 -21.909 30.664 1.00 45.75 99 GLU A CA 1
ATOM 703 C C . GLU A 1 99 ? -36.459 -23.136 30.334 1.00 45.75 99 GLU A C 1
ATOM 705 O O . GLU A 1 99 ? -35.951 -23.304 29.227 1.00 45.75 99 GLU A O 1
ATOM 710 N N . ALA A 1 100 ? -36.270 -23.980 31.344 1.00 57.94 100 ALA A N 1
ATOM 711 C CA . ALA A 1 100 ? -35.570 -25.244 31.240 1.00 57.94 100 ALA A CA 1
ATOM 712 C C . ALA A 1 100 ? -36.531 -26.314 30.709 1.00 57.94 100 ALA A C 1
ATOM 714 O O . ALA A 1 100 ? -37.460 -26.702 31.412 1.00 57.94 100 ALA A O 1
ATOM 715 N N . THR A 1 101 ? -36.271 -26.833 29.507 1.00 60.12 101 THR A N 1
ATOM 716 C CA . THR A 1 101 ? -36.880 -28.081 29.028 1.00 60.12 101 THR A CA 1
ATOM 717 C C . THR A 1 101 ? -35.782 -29.112 28.779 1.00 60.12 101 THR A C 1
ATOM 719 O O . THR A 1 101 ? -34.818 -28.870 28.057 1.00 60.12 101 THR A O 1
ATOM 722 N N . ARG A 1 102 ? -35.924 -30.245 29.470 1.00 56.84 102 ARG A N 1
ATOM 723 C CA . ARG A 1 102 ? -35.111 -31.464 29.396 1.00 56.84 102 ARG A CA 1
ATOM 724 C C . ARG A 1 102 ? -35.562 -32.333 28.211 1.00 56.84 102 ARG A C 1
ATOM 726 O O . ARG A 1 102 ? -36.767 -32.490 28.080 1.00 56.84 102 ARG A O 1
ATOM 733 N N . GLN A 1 103 ? -34.577 -32.977 27.554 1.00 53.53 103 GLN A N 1
ATOM 734 C CA . GLN A 1 103 ? -34.586 -34.360 27.001 1.00 53.53 103 GLN A CA 1
ATOM 735 C C . GLN A 1 103 ? -35.594 -34.651 25.858 1.00 53.53 103 GLN A C 1
ATOM 737 O O . GLN A 1 103 ? -36.710 -34.167 25.889 1.00 53.53 103 GLN A O 1
ATOM 742 N N . ASP A 1 104 ? -35.325 -35.362 24.758 1.00 49.38 104 ASP A N 1
ATOM 743 C CA . ASP A 1 104 ? -34.368 -36.395 24.321 1.00 49.38 104 ASP A CA 1
ATOM 744 C C . ASP A 1 104 ? -34.139 -36.175 22.792 1.00 49.38 104 ASP A C 1
ATOM 746 O O . ASP A 1 104 ? -35.000 -35.611 22.128 1.00 49.38 104 ASP A O 1
ATOM 750 N N . GLY A 1 105 ? -32.998 -36.425 22.145 1.00 61.62 105 GLY A N 1
ATOM 751 C CA . GLY A 1 105 ? -32.360 -37.726 21.964 1.00 61.62 105 GLY A CA 1
ATOM 752 C C . GLY A 1 105 ? -32.724 -38.372 20.615 1.00 61.62 105 GLY A C 1
ATOM 753 O O . GLY A 1 105 ? -33.335 -39.427 20.640 1.00 61.62 105 GLY A O 1
ATOM 754 N N . GLU A 1 106 ? -32.324 -37.806 19.462 1.00 44.84 106 GLU A N 1
ATOM 755 C CA . GLU A 1 106 ? -32.308 -38.515 18.163 1.00 44.84 106 GLU A CA 1
ATOM 756 C C . GLU A 1 106 ? -31.089 -38.097 17.316 1.00 44.84 106 GLU A C 1
ATOM 758 O O . GLU A 1 106 ? -30.698 -36.934 17.284 1.00 44.84 106 GLU A O 1
ATOM 763 N N . GLY A 1 107 ? -30.431 -39.091 16.711 1.00 53.75 107 GLY A N 1
ATOM 764 C CA . GLY A 1 107 ? -29.080 -39.013 16.159 1.00 53.75 107 GLY A CA 1
ATOM 765 C C . GLY A 1 107 ? -28.922 -38.123 14.926 1.00 53.75 107 GLY A C 1
ATOM 766 O O . GLY A 1 107 ? -29.440 -38.424 13.852 1.00 53.75 107 GLY A O 1
ATOM 767 N N . GLU A 1 108 ? -28.100 -37.083 15.060 1.00 48.22 108 GLU A N 1
ATOM 768 C CA . GLU A 1 108 ? -27.628 -36.286 13.933 1.00 48.22 108 GLU A CA 1
ATOM 769 C C . GLU A 1 108 ? -26.425 -36.957 13.264 1.00 48.22 108 GLU A C 1
ATOM 771 O O . GLU A 1 108 ? -25.326 -37.088 13.807 1.00 48.22 108 GLU A O 1
ATOM 776 N N . SER A 1 109 ? -26.706 -37.422 12.053 1.00 50.94 109 SER A N 1
ATOM 777 C CA . SER A 1 109 ? -25.775 -37.900 11.044 1.00 50.94 109 SER A CA 1
ATOM 778 C C . SER A 1 109 ? -24.616 -36.917 10.832 1.00 50.94 109 SER A C 1
ATOM 780 O O . SER A 1 109 ? -24.818 -35.706 10.814 1.00 50.94 109 SER A O 1
ATOM 782 N N . ALA A 1 110 ? -23.410 -37.454 10.630 1.00 52.72 110 ALA A N 1
ATOM 783 C CA . ALA A 1 110 ? -22.142 -36.752 10.427 1.00 52.72 110 ALA A CA 1
ATOM 784 C C . ALA A 1 110 ? -22.071 -35.957 9.100 1.00 52.72 110 ALA A C 1
ATOM 786 O O . ALA A 1 110 ? -21.168 -36.153 8.285 1.00 52.72 110 ALA A O 1
ATOM 787 N N . ALA A 1 111 ? -23.022 -35.052 8.868 1.00 53.41 111 ALA A N 1
ATOM 788 C CA . ALA A 1 111 ? -22.902 -34.000 7.872 1.00 53.41 111 ALA A CA 1
ATOM 789 C C . ALA A 1 111 ? -21.843 -33.003 8.368 1.00 53.41 111 ALA A C 1
ATOM 791 O O . ALA A 1 111 ? -21.908 -32.526 9.499 1.00 53.41 111 ALA A O 1
ATOM 792 N N . GLY A 1 112 ? -20.818 -32.776 7.543 1.00 51.84 112 GLY A N 1
ATOM 793 C CA . GLY A 1 112 ? -19.575 -32.098 7.905 1.00 51.84 112 GLY A CA 1
ATOM 794 C C . GLY A 1 112 ? -19.776 -30.842 8.748 1.00 51.84 112 GLY A C 1
ATOM 795 O O . GLY A 1 112 ? -20.514 -29.937 8.360 1.00 51.84 112 GLY A O 1
ATOM 796 N N . ARG A 1 113 ? -19.083 -30.794 9.895 1.00 51.25 113 ARG A N 1
ATOM 797 C CA . ARG A 1 113 ? -18.997 -29.595 10.732 1.00 51.25 113 ARG A CA 1
ATOM 798 C C . ARG A 1 113 ? -18.652 -28.405 9.827 1.00 51.25 113 ARG A C 1
ATOM 800 O O . ARG A 1 113 ? -17.620 -28.474 9.153 1.00 51.25 113 ARG A O 1
ATOM 807 N N . PRO A 1 114 ? -19.485 -27.349 9.771 1.00 60.00 114 PRO A N 1
ATOM 808 C CA . PRO A 1 114 ? -19.117 -26.141 9.051 1.00 60.00 114 PRO A CA 1
ATOM 809 C C . PRO A 1 114 ? -17.789 -25.659 9.631 1.00 60.00 114 PRO A C 1
ATOM 811 O O . PRO A 1 114 ? -17.642 -25.601 10.851 1.00 60.00 114 PRO A O 1
ATOM 814 N N . ALA A 1 115 ? -16.815 -25.400 8.757 1.00 63.97 115 ALA A N 1
ATOM 815 C CA . ALA A 1 115 ? -15.507 -24.903 9.158 1.00 63.97 115 ALA A CA 1
ATOM 816 C C . ALA A 1 115 ? -15.701 -23.719 10.115 1.00 63.97 115 ALA A C 1
ATOM 818 O O . ALA A 1 115 ? -16.409 -22.762 9.792 1.00 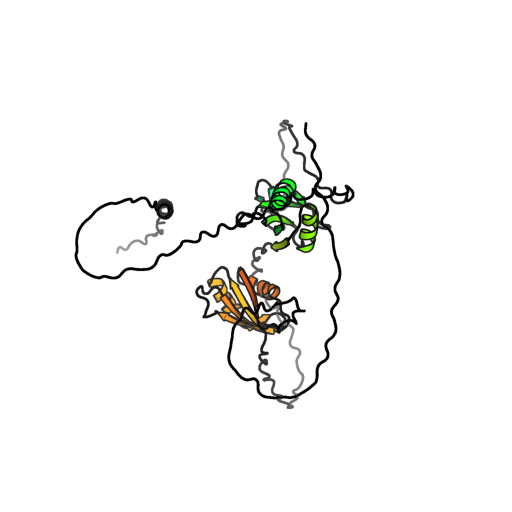63.97 115 ALA A O 1
ATOM 819 N N . GLU A 1 116 ? -15.141 -23.843 11.315 1.00 68.38 116 GLU A N 1
ATOM 820 C CA . GLU A 1 116 ? -15.216 -22.838 12.366 1.00 68.38 116 GLU A CA 1
ATOM 821 C C . GLU A 1 116 ? -14.536 -21.567 11.839 1.00 68.38 116 GLU A C 1
ATOM 823 O O . GLU A 1 116 ? -13.314 -21.506 11.710 1.00 68.38 116 GLU A O 1
ATOM 828 N N . ARG A 1 117 ? -15.339 -20.587 11.404 1.00 73.81 117 ARG A N 1
ATOM 829 C CA . ARG A 1 117 ? -14.827 -19.341 10.824 1.00 73.81 117 ARG A CA 1
ATOM 830 C C . ARG A 1 117 ? -14.028 -18.604 11.890 1.00 73.81 117 ARG A C 1
ATOM 832 O O . ARG A 1 117 ? -14.540 -18.337 12.977 1.00 73.81 117 ARG A O 1
ATOM 839 N N . SER A 1 118 ? -12.783 -18.265 11.566 1.00 74.69 118 SER A N 1
ATOM 840 C CA . SER A 1 118 ? -11.894 -17.514 12.455 1.00 74.69 118 SER A CA 1
ATOM 841 C C . SER A 1 118 ? -12.367 -16.060 12.586 1.00 74.69 118 SER A C 1
ATOM 843 O O . SER A 1 118 ? -11.950 -15.166 11.840 1.00 74.69 118 SER A O 1
ATOM 845 N N . LEU A 1 119 ? -13.261 -15.831 13.549 1.00 82.25 119 LEU A N 1
ATOM 846 C CA . LEU A 1 119 ? -13.760 -14.519 13.954 1.00 82.25 119 LEU A CA 1
ATOM 847 C C . LEU A 1 119 ? -12.728 -13.840 14.857 1.00 82.25 119 LEU A C 1
ATOM 849 O O . LEU A 1 119 ? -12.399 -14.338 15.932 1.00 82.25 119 LEU A O 1
ATOM 853 N N . THR A 1 120 ? -12.233 -12.680 14.437 1.00 83.56 120 THR A N 1
ATOM 854 C CA . THR A 1 120 ? -11.382 -11.822 15.270 1.00 83.56 120 THR A CA 1
ATOM 855 C C . THR A 1 120 ? -12.253 -10.784 15.963 1.00 83.56 120 THR A C 1
ATOM 857 O O . THR A 1 120 ? -13.031 -10.095 15.308 1.00 83.56 120 THR A O 1
ATOM 860 N N . GLU A 1 121 ? -12.134 -10.647 17.281 1.00 89.00 121 GLU A N 1
ATOM 861 C CA . GLU A 1 121 ? -12.863 -9.627 18.038 1.00 89.00 121 GLU A CA 1
ATOM 862 C C . GLU A 1 121 ? -11.995 -8.375 18.210 1.00 89.00 121 GLU A C 1
ATOM 864 O O . GLU A 1 121 ? -10.941 -8.414 18.843 1.00 89.00 121 GLU A O 1
ATOM 869 N N . ILE A 1 122 ? -12.423 -7.255 17.624 1.00 87.94 122 ILE A N 1
ATOM 870 C CA . ILE A 1 122 ? -11.733 -5.963 17.704 1.00 87.94 122 ILE A CA 1
ATOM 871 C C . ILE A 1 122 ? -12.653 -4.981 18.426 1.00 87.94 122 ILE A C 1
ATOM 873 O O . ILE A 1 122 ? -13.692 -4.596 17.894 1.00 87.94 122 ILE A O 1
ATOM 877 N N . ASN A 1 123 ? -12.276 -4.573 19.643 1.00 87.50 123 ASN A N 1
ATOM 878 C CA . ASN A 1 123 ? -13.066 -3.687 20.514 1.00 87.50 123 ASN A CA 1
ATOM 879 C C . ASN A 1 123 ? -14.529 -4.145 20.709 1.00 87.50 123 ASN A C 1
ATOM 881 O O . ASN A 1 123 ? -15.447 -3.330 20.703 1.00 87.50 123 ASN A O 1
ATOM 885 N N . GLY A 1 124 ? -14.759 -5.452 20.861 1.00 87.75 124 GLY A N 1
ATOM 886 C CA . GLY A 1 124 ? -16.105 -6.015 21.036 1.00 87.75 124 GLY A CA 1
ATOM 887 C C . GLY A 1 124 ? -16.883 -6.241 19.735 1.00 87.75 124 GLY A C 1
ATOM 888 O O . GLY A 1 124 ? -18.014 -6.724 19.773 1.00 87.75 124 GLY A O 1
ATOM 889 N N . VAL A 1 125 ? -16.302 -5.915 18.576 1.00 88.31 125 VAL A N 1
ATOM 890 C CA . VAL A 1 125 ? -16.885 -6.206 17.261 1.00 88.31 125 VAL A CA 1
ATOM 891 C C . VAL A 1 125 ? -16.243 -7.470 16.705 1.00 88.31 125 VAL A C 1
ATOM 893 O O . VAL A 1 125 ? -15.032 -7.511 16.490 1.00 88.31 125 VAL A O 1
ATOM 896 N N . LYS A 1 126 ? -17.051 -8.504 16.457 1.00 87.25 126 LYS A N 1
ATOM 897 C CA . LYS A 1 126 ? -16.599 -9.737 15.802 1.00 87.25 126 LYS A CA 1
ATOM 898 C C . LYS A 1 126 ? -16.506 -9.514 14.295 1.00 87.25 126 LYS A C 1
ATOM 900 O O . LYS A 1 126 ? -17.491 -9.127 13.671 1.00 87.25 126 LYS A O 1
ATOM 905 N N . ILE A 1 127 ? -15.328 -9.748 13.732 1.00 88.81 127 ILE A N 1
ATOM 906 C CA . ILE A 1 127 ? -15.005 -9.505 12.327 1.00 88.81 127 ILE A CA 1
ATOM 907 C C . ILE A 1 127 ? -14.434 -10.786 11.725 1.00 88.81 127 ILE A C 1
ATOM 909 O O . ILE A 1 127 ? -13.486 -11.363 12.258 1.00 88.81 127 ILE A O 1
ATOM 913 N N . ASP A 1 128 ? -14.983 -11.212 10.590 1.00 85.25 128 ASP A N 1
ATOM 914 C CA . ASP A 1 128 ? -14.428 -12.310 9.800 1.00 85.25 128 ASP A CA 1
ATOM 915 C C . ASP A 1 128 ? -13.123 -11.855 9.131 1.00 85.25 128 ASP A C 1
ATOM 917 O O . ASP A 1 128 ? -13.128 -11.068 8.183 1.00 85.25 128 ASP A O 1
ATOM 921 N N . SER A 1 129 ? -11.982 -12.327 9.629 1.00 79.25 129 SER A N 1
ATOM 922 C CA . SER A 1 129 ? -10.659 -11.914 9.129 1.00 79.25 129 SER A CA 1
ATOM 923 C C . SER A 1 129 ? -10.386 -12.347 7.679 1.00 79.25 129 SER A C 1
ATOM 925 O O . SER A 1 129 ? -9.635 -11.683 6.969 1.00 79.25 129 SER A O 1
ATOM 927 N N . GLU A 1 130 ? -11.028 -13.422 7.215 1.00 78.31 130 GLU A N 1
ATOM 928 C CA . GLU A 1 130 ? -10.805 -14.005 5.884 1.00 78.31 130 GLU A CA 1
ATOM 929 C C . GLU A 1 130 ? -11.498 -13.231 4.757 1.00 78.31 130 GLU A C 1
ATOM 931 O O . GLU A 1 130 ? -11.019 -13.205 3.624 1.00 78.31 130 GLU A O 1
ATOM 936 N N . THR A 1 131 ? -12.628 -12.591 5.055 1.00 82.56 131 THR A N 1
ATOM 937 C CA . THR A 1 131 ? -13.479 -11.928 4.056 1.00 82.56 131 THR A CA 1
ATOM 938 C C . THR A 1 131 ? -13.504 -10.418 4.220 1.00 82.56 131 THR A C 1
ATOM 940 O O . THR A 1 131 ? -14.363 -9.752 3.632 1.00 82.56 131 THR A O 1
ATOM 943 N N . THR A 1 132 ? -12.604 -9.859 5.036 1.00 90.38 132 THR A N 1
ATOM 944 C CA . THR A 1 132 ? -12.612 -8.428 5.325 1.00 90.38 132 THR A CA 1
ATOM 945 C C . THR A 1 132 ? -11.293 -7.728 5.040 1.00 90.38 132 THR A C 1
ATOM 947 O O . THR A 1 132 ? -10.204 -8.212 5.325 1.00 90.38 132 THR A O 1
ATOM 950 N N . CYS A 1 133 ? -11.407 -6.537 4.462 1.00 93.75 133 CYS A N 1
ATOM 951 C CA . CYS A 1 133 ? -10.316 -5.616 4.216 1.00 93.75 133 CYS A CA 1
ATOM 952 C C . CYS A 1 133 ? -10.157 -4.618 5.357 1.00 93.75 133 CYS A C 1
ATOM 954 O O . CYS A 1 133 ? -11.102 -4.277 6.076 1.00 93.75 133 CYS A O 1
ATOM 956 N N . ILE A 1 134 ? -8.934 -4.106 5.466 1.00 94.75 134 ILE A N 1
ATOM 957 C CA . ILE A 1 134 ? -8.583 -3.015 6.368 1.00 94.75 134 ILE A CA 1
ATOM 958 C C . ILE A 1 134 ? -8.359 -1.777 5.509 1.00 94.75 134 ILE A C 1
ATOM 960 O O . ILE A 1 134 ? -7.705 -1.860 4.476 1.00 94.75 134 ILE A O 1
ATOM 964 N N . ALA A 1 135 ? -8.844 -0.611 5.913 1.00 96.94 135 ALA A N 1
ATOM 965 C CA . ALA A 1 135 ? -8.551 0.635 5.218 1.00 96.94 135 ALA A CA 1
ATOM 966 C C . ALA A 1 135 ? -7.972 1.702 6.142 1.00 96.94 135 ALA A C 1
ATOM 968 O O . ALA A 1 135 ? -8.324 1.808 7.312 1.00 96.94 135 ALA A O 1
ATOM 969 N N . ASP A 1 136 ? -7.086 2.514 5.578 1.00 96.88 136 ASP A N 1
ATOM 970 C CA . ASP A 1 136 ? -6.529 3.716 6.179 1.00 96.88 136 ASP A CA 1
ATOM 971 C C . ASP A 1 136 ? -7.240 4.943 5.595 1.00 96.88 136 ASP A C 1
ATOM 973 O O . ASP A 1 136 ? -7.147 5.202 4.392 1.00 96.88 136 ASP A O 1
ATOM 977 N N . ILE A 1 137 ? -7.878 5.750 6.441 1.00 97.88 137 ILE A N 1
ATOM 978 C CA . ILE A 1 137 ? -8.526 7.007 6.045 1.00 97.88 137 ILE A CA 1
ATOM 979 C C . ILE A 1 137 ? -7.860 8.161 6.786 1.00 97.88 137 ILE A C 1
ATOM 981 O O . ILE A 1 137 ? -7.594 8.066 7.981 1.00 97.88 137 ILE A O 1
ATOM 985 N N . ARG A 1 138 ? -7.564 9.258 6.088 1.00 98.00 138 ARG A N 1
ATOM 986 C CA . ARG A 1 138 ? -7.099 10.509 6.696 1.00 98.00 138 ARG A CA 1
ATOM 987 C C . ARG A 1 138 ? -8.097 11.619 6.433 1.00 98.00 138 ARG A C 1
ATOM 989 O O . ARG A 1 138 ? -8.432 11.881 5.277 1.00 98.00 138 ARG A O 1
ATOM 996 N N . PHE A 1 139 ? -8.494 12.291 7.500 1.00 98.19 139 PHE A N 1
ATOM 997 C CA . PHE A 1 139 ? -9.315 13.493 7.460 1.00 98.19 139 PHE A CA 1
ATOM 998 C C . PHE A 1 139 ? -8.444 14.749 7.459 1.00 98.19 139 PHE A C 1
ATOM 1000 O O . PHE A 1 139 ? -7.290 14.719 7.887 1.00 98.19 139 PHE A O 1
ATOM 1007 N N . ASP A 1 140 ? -9.000 15.864 6.994 1.00 97.69 140 ASP A N 1
ATOM 1008 C CA . ASP A 1 140 ? -8.358 17.177 7.127 1.00 97.69 140 ASP A CA 1
ATOM 1009 C C . ASP A 1 140 ? -8.421 17.715 8.570 1.00 97.69 140 ASP A C 1
ATOM 1011 O O . ASP A 1 140 ? -7.630 18.585 8.939 1.00 97.69 140 ASP A O 1
ATOM 1015 N N . SER A 1 141 ? -9.345 17.203 9.392 1.00 97.69 141 SER A N 1
ATOM 1016 C CA . SER A 1 141 ? -9.550 17.610 10.785 1.00 97.69 141 SER A CA 1
ATOM 1017 C C . SER A 1 141 ? -9.512 16.405 11.735 1.00 97.69 141 SER A C 1
ATOM 1019 O O . SER A 1 141 ? -10.161 15.395 11.447 1.00 97.69 141 SER A O 1
ATOM 1021 N N . PRO A 1 142 ? -8.801 16.485 12.877 1.00 97.62 142 PRO A N 1
ATOM 1022 C CA . PRO A 1 142 ? -8.836 15.433 13.893 1.00 97.62 142 PRO A CA 1
ATOM 1023 C C . PRO A 1 142 ? -10.209 15.328 14.574 1.00 97.62 142 PRO A C 1
ATOM 1025 O O . PRO A 1 142 ? -10.593 14.239 14.995 1.00 97.62 142 PRO A O 1
ATOM 1028 N N . ASP A 1 143 ? -10.975 16.425 14.627 1.00 98.00 143 ASP A N 1
ATOM 1029 C CA . ASP A 1 143 ? -12.337 16.426 15.174 1.00 98.00 143 ASP A CA 1
ATOM 1030 C C . ASP A 1 143 ? -13.280 15.555 14.324 1.00 98.00 143 ASP A C 1
ATOM 1032 O O . ASP A 1 143 ? -14.030 14.746 14.867 1.00 98.00 143 ASP A O 1
ATOM 1036 N N . ASP A 1 144 ? -13.184 15.652 12.990 1.00 98.12 144 ASP A N 1
ATOM 1037 C CA . ASP A 1 144 ? -13.971 14.833 12.055 1.00 98.12 144 ASP A CA 1
ATOM 1038 C C . ASP A 1 144 ? -13.612 13.350 12.210 1.00 98.12 144 ASP A C 1
ATOM 1040 O O . ASP A 1 144 ? -14.480 12.478 12.237 1.00 98.12 144 ASP A O 1
ATOM 1044 N N . ALA A 1 145 ? -12.318 13.061 12.361 1.00 97.88 145 ALA A N 1
ATOM 1045 C CA . ALA A 1 145 ? -11.821 11.708 12.559 1.00 97.88 145 ALA A CA 1
ATOM 1046 C C . ALA A 1 145 ? -12.315 11.097 13.886 1.00 97.88 145 ALA A C 1
ATOM 1048 O O . ALA A 1 145 ? -12.723 9.935 13.911 1.00 97.88 145 ALA A O 1
ATOM 1049 N N . ALA A 1 146 ? -12.324 11.867 14.979 1.00 97.69 146 ALA A N 1
ATOM 1050 C CA . ALA A 1 146 ? -12.858 11.424 16.268 1.00 97.69 146 ALA A CA 1
ATOM 1051 C C . ALA A 1 146 ? -14.380 11.206 16.218 1.00 97.69 146 ALA A C 1
ATOM 1053 O O . ALA A 1 146 ? -14.873 10.192 16.720 1.00 97.69 146 ALA A O 1
ATOM 1054 N N . PHE A 1 147 ? -15.110 12.111 15.559 1.00 97.62 147 PHE A N 1
ATOM 1055 C CA . PHE A 1 147 ? -16.552 11.982 15.347 1.00 97.62 147 PHE A CA 1
ATOM 1056 C C . PHE A 1 147 ? -16.890 10.694 14.589 1.00 97.62 147 PHE A C 1
ATOM 1058 O O . PHE A 1 147 ? -17.716 9.900 15.039 1.00 97.62 147 PHE A O 1
ATOM 1065 N N . VAL A 1 148 ? -16.174 10.435 13.494 1.00 97.81 148 VAL A N 1
ATOM 1066 C CA . VAL A 1 148 ? -16.304 9.219 12.686 1.00 97.81 148 VAL A CA 1
ATOM 1067 C C . VAL A 1 148 ? -16.080 7.951 13.508 1.00 97.81 148 VAL A C 1
ATOM 1069 O O . VAL A 1 148 ? -16.864 7.013 13.392 1.00 97.81 148 VAL A O 1
ATOM 1072 N N . VAL A 1 149 ? -15.055 7.915 14.363 1.00 97.56 149 VAL A N 1
ATOM 1073 C CA . VAL A 1 149 ? -14.815 6.767 15.252 1.00 97.56 149 VAL A CA 1
ATOM 1074 C C . VAL A 1 149 ? -15.989 6.569 16.213 1.00 97.56 149 VAL A C 1
ATOM 1076 O O . VAL A 1 149 ? -16.428 5.443 16.397 1.00 97.56 149 VAL A O 1
ATOM 1079 N N . SER A 1 150 ? -16.540 7.637 16.792 1.00 96.69 150 SER A N 1
ATOM 1080 C CA . SER A 1 150 ? -17.665 7.513 17.730 1.00 96.69 150 SER A CA 1
ATOM 1081 C C . SER A 1 150 ? -18.988 7.101 17.074 1.00 96.69 150 SER A C 1
ATOM 1083 O O . SER A 1 150 ? -19.777 6.389 17.693 1.00 96.69 150 SER A O 1
ATOM 1085 N N . GLU A 1 151 ? -19.225 7.528 15.832 1.00 96.81 151 GLU A N 1
ATOM 1086 C CA . GLU A 1 151 ? -20.509 7.335 15.150 1.00 96.81 151 GLU A CA 1
ATOM 1087 C C . GLU A 1 151 ? -20.547 6.037 14.330 1.00 96.81 151 GLU A C 1
ATOM 1089 O O . GLU A 1 151 ? -21.583 5.376 14.270 1.00 96.81 151 GLU A O 1
ATOM 1094 N N . LEU A 1 152 ? -19.426 5.648 13.709 1.00 96.81 152 LEU A N 1
ATOM 1095 C CA . LEU A 1 152 ? -19.364 4.500 12.796 1.00 96.81 152 LEU A CA 1
ATOM 1096 C C . LEU A 1 152 ? -18.789 3.224 13.413 1.00 96.81 152 LEU A C 1
ATOM 1098 O O . LEU A 1 152 ? -18.829 2.171 12.774 1.00 96.81 152 LEU A O 1
ATOM 1102 N N . HIS A 1 153 ? -18.249 3.270 14.630 1.00 95.88 153 HIS A N 1
ATOM 1103 C CA . HIS A 1 153 ? -17.756 2.059 15.278 1.00 95.88 153 HIS A CA 1
ATOM 1104 C C . HIS A 1 153 ? -18.907 1.088 15.583 1.00 95.88 153 HIS A C 1
ATOM 1106 O O . HIS A 1 153 ? -19.825 1.413 16.336 1.00 95.88 153 HIS A O 1
ATOM 1112 N N . GLY A 1 154 ? -18.864 -0.104 14.979 1.00 94.81 154 GLY A N 1
ATOM 1113 C CA . GLY A 1 154 ? -19.937 -1.098 15.062 1.00 94.81 154 GLY A CA 1
ATOM 1114 C C . GLY A 1 154 ? -21.099 -0.844 14.094 1.00 94.81 154 GLY A C 1
ATOM 1115 O O . GLY A 1 154 ? -22.120 -1.527 14.178 1.00 94.81 154 GLY A O 1
ATOM 1116 N N . ALA A 1 155 ? -20.978 0.124 13.179 1.00 95.62 155 ALA A N 1
ATOM 1117 C CA . ALA A 1 155 ? -21.980 0.341 12.145 1.00 95.62 155 ALA A CA 1
ATOM 1118 C C . ALA A 1 155 ? -21.963 -0.800 11.118 1.00 95.62 155 ALA A C 1
ATOM 1120 O O . ALA A 1 155 ? -20.919 -1.379 10.808 1.00 95.62 155 ALA A O 1
ATOM 1121 N N . VAL A 1 156 ? -23.137 -1.107 10.570 1.00 92.94 156 VAL A N 1
ATOM 1122 C CA . VAL A 1 156 ? -23.269 -2.041 9.453 1.00 92.94 156 VAL A CA 1
ATOM 1123 C C . VAL A 1 156 ? -23.016 -1.284 8.156 1.00 92.94 156 VAL A C 1
ATOM 1125 O O . VAL A 1 156 ? -23.654 -0.268 7.880 1.00 92.94 156 VAL A O 1
ATOM 1128 N N . PHE A 1 157 ? -22.073 -1.787 7.376 1.00 91.75 157 PHE A N 1
ATOM 1129 C CA . PHE A 1 157 ? -21.735 -1.320 6.049 1.00 91.75 157 PHE A CA 1
ATOM 1130 C C . PHE A 1 157 ? -22.289 -2.297 5.023 1.00 91.75 157 PHE A C 1
ATOM 1132 O O . PHE A 1 157 ? -21.923 -3.473 5.011 1.00 91.75 157 PHE A O 1
ATOM 1139 N N . GLU A 1 158 ? -23.182 -1.808 4.173 1.00 90.12 158 GLU A N 1
ATOM 1140 C CA . GLU A 1 158 ? -23.796 -2.597 3.114 1.00 90.12 158 GLU A CA 1
ATOM 1141 C C . GLU A 1 158 ? -23.341 -2.038 1.767 1.00 90.12 158 GLU A C 1
ATOM 1143 O O . GLU A 1 158 ? -23.583 -0.872 1.446 1.00 90.12 158 GLU A O 1
ATOM 1148 N N . VAL A 1 159 ? -22.649 -2.872 0.994 1.00 84.94 159 VAL A N 1
ATOM 1149 C CA . VAL A 1 159 ? -22.260 -2.570 -0.387 1.00 84.94 159 VAL A CA 1
ATOM 1150 C C . VAL A 1 159 ? -23.132 -3.415 -1.293 1.00 84.94 159 VAL A C 1
ATOM 1152 O O . VAL A 1 159 ? -23.365 -4.587 -1.015 1.00 84.94 159 VAL A O 1
ATOM 1155 N N . SER A 1 160 ? -23.615 -2.840 -2.392 1.00 83.81 160 SER A N 1
ATOM 1156 C CA . SER A 1 160 ? -24.450 -3.575 -3.346 1.00 83.81 160 SER A CA 1
ATOM 1157 C C . SER A 1 160 ? -23.745 -4.854 -3.812 1.00 83.81 160 SER A C 1
ATOM 1159 O O . SER A 1 160 ? -22.691 -4.793 -4.435 1.00 83.81 160 SER A O 1
ATOM 1161 N N . GLY A 1 161 ? -24.333 -6.012 -3.502 1.00 83.62 161 GLY A N 1
ATOM 1162 C CA . GLY A 1 161 ? -23.794 -7.326 -3.869 1.00 83.62 161 GLY A CA 1
ATOM 1163 C C . GLY A 1 161 ? -22.943 -8.014 -2.797 1.00 83.62 161 GLY A C 1
ATOM 1164 O O . GLY A 1 161 ? -22.659 -9.200 -2.943 1.00 83.62 161 GLY A O 1
ATOM 1165 N N . PHE A 1 162 ? -22.605 -7.330 -1.703 1.00 80.56 162 PHE A N 1
ATOM 1166 C CA . PHE A 1 162 ? -21.972 -7.926 -0.529 1.00 80.56 162 PHE A CA 1
ATOM 1167 C C . PHE A 1 162 ? -22.943 -7.843 0.650 1.00 80.56 162 PHE A C 1
ATOM 1169 O O . PHE A 1 162 ? -23.654 -6.856 0.812 1.00 80.56 162 PHE A O 1
ATOM 1176 N N . GLY A 1 163 ? -23.023 -8.907 1.449 1.00 87.00 163 GLY A N 1
ATOM 1177 C CA . GLY A 1 163 ? -23.892 -8.923 2.624 1.00 87.00 163 GLY A CA 1
ATOM 1178 C C . GLY A 1 163 ? -23.563 -7.796 3.617 1.00 87.00 163 GLY A C 1
ATOM 1179 O O . GLY A 1 163 ? -22.516 -7.152 3.510 1.00 87.00 163 GLY A O 1
ATOM 1180 N N . PRO A 1 164 ? -24.444 -7.549 4.597 1.00 91.81 164 PRO A N 1
ATOM 1181 C CA . PRO A 1 164 ? -24.184 -6.568 5.640 1.00 91.81 164 PRO A CA 1
ATOM 1182 C C . PRO A 1 164 ? -22.948 -6.976 6.451 1.00 91.81 164 PRO A C 1
ATOM 1184 O O . PRO A 1 164 ? -22.955 -8.019 7.103 1.00 91.81 164 PRO A O 1
ATOM 1187 N N . ASN A 1 165 ? -21.914 -6.135 6.453 1.00 92.50 165 ASN A N 1
ATOM 1188 C CA . ASN A 1 165 ? -20.711 -6.347 7.255 1.00 92.50 165 ASN A CA 1
ATOM 1189 C C . ASN A 1 165 ? -20.627 -5.313 8.374 1.00 92.50 165 ASN A C 1
ATOM 1191 O O . ASN A 1 165 ? -20.828 -4.122 8.149 1.00 92.50 165 ASN A O 1
ATOM 1195 N N . THR A 1 166 ? -20.291 -5.739 9.587 1.00 93.94 166 THR A N 1
ATOM 1196 C CA . THR A 1 166 ? -20.039 -4.805 10.687 1.00 93.94 166 THR A CA 1
ATOM 1197 C C . THR A 1 166 ? -18.619 -4.260 10.584 1.00 93.94 166 THR A C 1
ATOM 1199 O O . THR A 1 166 ? -17.655 -5.026 10.581 1.00 93.94 166 THR A O 1
ATOM 1202 N N . MET A 1 167 ? -18.479 -2.936 10.516 1.00 95.06 167 MET A N 1
ATOM 1203 C CA . MET A 1 167 ? -17.169 -2.291 10.500 1.00 95.06 167 MET A CA 1
ATOM 1204 C C . MET A 1 167 ? -16.721 -1.889 11.909 1.00 95.06 167 MET A C 1
ATOM 1206 O O . MET A 1 167 ? -17.509 -1.394 12.718 1.00 95.06 167 MET A O 1
ATOM 1210 N N . ALA A 1 168 ? -15.429 -2.046 12.192 1.00 96.62 168 ALA A N 1
ATOM 1211 C CA . ALA A 1 168 ? -14.803 -1.489 13.386 1.00 96.62 168 ALA A CA 1
ATOM 1212 C C . ALA A 1 168 ? -13.894 -0.330 12.990 1.00 96.62 168 ALA A C 1
ATOM 1214 O O . ALA A 1 168 ? -12.885 -0.500 12.306 1.00 96.62 168 ALA A O 1
ATOM 1215 N N . VAL A 1 169 ? -14.265 0.866 13.432 1.00 97.19 169 VAL A N 1
ATOM 1216 C CA . VAL A 1 169 ? -13.549 2.108 13.141 1.00 97.19 169 VAL A CA 1
ATOM 1217 C C . VAL A 1 169 ? -12.711 2.487 14.358 1.00 97.19 169 VAL A C 1
ATOM 1219 O O . VAL A 1 169 ? -13.226 2.489 15.474 1.00 97.19 169 VAL A O 1
ATOM 1222 N N . MET A 1 170 ? -11.422 2.771 14.174 1.00 97.06 170 MET A N 1
ATOM 1223 C CA . MET A 1 170 ? -10.487 3.062 15.266 1.00 97.06 170 MET A CA 1
ATOM 1224 C C . MET A 1 170 ? -9.545 4.214 14.925 1.00 97.06 170 MET A C 1
ATOM 1226 O O . MET A 1 170 ? -9.080 4.342 13.794 1.00 97.06 170 MET A O 1
ATOM 1230 N N . MET A 1 171 ? -9.196 5.024 15.924 1.00 97.44 171 MET A N 1
ATOM 1231 C CA . MET A 1 171 ? -8.122 6.012 15.793 1.00 97.44 171 MET A CA 1
ATOM 1232 C C . MET A 1 171 ? -6.774 5.321 15.590 1.00 97.44 171 MET A C 1
ATOM 1234 O O . MET A 1 171 ? -6.411 4.418 16.346 1.00 97.44 171 MET A O 1
ATOM 1238 N N . ASN A 1 172 ? -5.993 5.771 14.608 1.00 96.06 172 ASN A N 1
ATOM 1239 C CA . ASN A 1 172 ? -4.635 5.275 14.438 1.00 96.06 172 ASN A CA 1
ATOM 1240 C C . ASN A 1 172 ? -3.698 5.947 15.456 1.00 96.06 172 ASN A C 1
ATOM 1242 O O . ASN A 1 172 ? -3.314 7.104 15.275 1.00 96.06 172 ASN A O 1
ATOM 1246 N N . GLN A 1 173 ? -3.276 5.207 16.484 1.00 94.94 173 GLN A N 1
ATOM 1247 C CA . GLN A 1 173 ? -2.371 5.713 17.528 1.00 94.94 173 GLN A CA 1
ATOM 1248 C C . GLN A 1 173 ? -0.993 6.133 16.995 1.00 94.94 173 GLN A C 1
ATOM 1250 O O . GLN A 1 173 ? -0.323 6.964 17.602 1.00 94.94 173 GLN A O 1
ATOM 1255 N N . THR A 1 174 ? -0.563 5.618 15.837 1.00 90.25 174 THR A N 1
ATOM 1256 C CA . THR A 1 174 ? 0.720 6.014 15.237 1.00 90.25 174 THR A CA 1
ATOM 1257 C C . THR A 1 174 ? 0.639 7.364 14.520 1.00 90.25 174 THR A C 1
ATOM 1259 O O . THR A 1 174 ? 1.647 7.867 14.019 1.00 90.25 174 THR A O 1
ATOM 1262 N N . SER A 1 175 ? -0.558 7.939 14.383 1.00 92.31 175 SER A N 1
ATOM 1263 C CA . SER A 1 175 ? -0.762 9.220 13.718 1.00 92.31 175 SER A CA 1
ATOM 1264 C C . SER A 1 175 ? -0.543 10.369 14.692 1.00 92.31 175 SER A C 1
ATOM 1266 O O . SER A 1 175 ? -1.380 10.621 15.551 1.00 92.31 175 SER A O 1
ATOM 1268 N N . LYS A 1 176 ? 0.547 11.121 14.507 1.00 92.31 176 LYS A N 1
ATOM 1269 C CA . LYS A 1 176 ? 0.883 12.285 15.348 1.00 92.31 176 LYS A CA 1
ATOM 1270 C C . LYS A 1 176 ? -0.217 13.347 15.376 1.00 92.31 176 LYS A C 1
ATOM 1272 O O . LYS A 1 176 ? -0.428 13.983 16.398 1.00 92.31 176 LYS A O 1
ATOM 1277 N N . ASP A 1 177 ? -0.918 13.505 14.257 1.00 94.19 177 ASP A N 1
ATOM 1278 C CA . ASP A 1 177 ? -1.900 14.574 14.078 1.00 94.19 177 ASP A CA 1
ATOM 1279 C C . ASP A 1 177 ? -3.313 14.167 14.523 1.00 94.19 177 ASP A C 1
ATOM 1281 O O . ASP A 1 177 ? -4.223 14.987 14.476 1.00 94.19 177 ASP A O 1
ATOM 1285 N N . GLY A 1 178 ? -3.529 12.894 14.888 1.00 96.69 178 GLY A N 1
ATOM 1286 C CA . GLY A 1 178 ? -4.863 12.384 15.221 1.00 96.69 178 GLY A CA 1
ATOM 1287 C C . GLY A 1 178 ? -5.878 12.485 14.075 1.00 96.69 178 GLY A C 1
ATOM 1288 O O . GLY A 1 178 ? -7.069 12.501 14.320 1.00 96.69 178 GLY A O 1
ATOM 1289 N N . THR A 1 179 ? -5.442 12.597 12.818 1.00 97.88 179 THR A N 1
ATOM 1290 C CA . THR A 1 179 ? -6.333 12.711 11.646 1.00 97.88 179 THR A CA 1
ATOM 1291 C C . THR A 1 179 ? -6.569 11.387 10.927 1.00 97.88 179 THR A C 1
ATOM 1293 O O . THR A 1 179 ? -7.364 11.317 9.988 1.00 97.88 179 THR A O 1
ATOM 1296 N N . LYS A 1 180 ? -5.846 10.335 11.318 1.00 98.06 180 LYS A N 1
ATOM 1297 C CA . LYS A 1 180 ? -5.859 9.040 10.644 1.00 98.06 180 LYS A CA 1
ATOM 1298 C C . LYS A 1 180 ? -6.704 8.033 11.412 1.00 98.06 180 LYS A C 1
ATOM 1300 O O . LYS A 1 180 ? -6.480 7.799 12.596 1.00 98.06 180 LYS A O 1
ATOM 1305 N N . VAL A 1 181 ? -7.601 7.383 10.692 1.00 98.06 181 VAL A N 1
ATOM 1306 C CA . VAL A 1 181 ? -8.518 6.356 11.176 1.00 98.06 181 VAL A CA 1
ATOM 1307 C C . VAL A 1 181 ? -8.229 5.054 10.430 1.00 98.06 181 VAL A C 1
ATOM 1309 O O . VAL A 1 181 ? -7.927 5.075 9.234 1.00 98.06 181 VAL A O 1
ATOM 1312 N N . ILE A 1 182 ? -8.290 3.931 11.141 1.00 97.44 182 ILE A N 1
ATOM 1313 C CA . ILE A 1 182 ? -8.236 2.583 10.574 1.00 97.44 182 ILE A CA 1
ATOM 1314 C C . ILE A 1 182 ? -9.646 2.001 10.622 1.00 97.44 182 ILE A C 1
ATOM 1316 O O . ILE A 1 182 ? -10.305 2.043 11.660 1.00 97.44 182 ILE A O 1
ATOM 1320 N N . VAL A 1 183 ? -10.103 1.463 9.498 1.00 97.12 183 VAL A N 1
ATOM 1321 C CA . VAL A 1 183 ? -11.410 0.821 9.358 1.00 97.12 183 VAL A CA 1
ATOM 1322 C C . VAL A 1 183 ? -11.186 -0.661 9.094 1.00 97.12 183 VAL A C 1
ATOM 1324 O O . VAL A 1 183 ? -10.548 -1.016 8.107 1.00 97.12 183 VAL A O 1
ATOM 1327 N N . HIS A 1 184 ? -11.691 -1.517 9.972 1.00 96.06 184 HIS A N 1
ATOM 1328 C CA . HIS A 1 184 ? -11.705 -2.971 9.820 1.00 96.06 184 HIS A CA 1
ATOM 1329 C C . HIS A 1 184 ? -13.107 -3.445 9.439 1.00 96.06 184 HIS A C 1
ATOM 1331 O O . HIS A 1 184 ? -14.087 -2.739 9.681 1.00 96.06 184 HIS A O 1
ATOM 1337 N N . GLY A 1 185 ? -13.212 -4.655 8.890 1.00 93.88 185 GLY A N 1
ATOM 1338 C CA . GLY A 1 185 ? -14.507 -5.264 8.577 1.00 93.88 185 GLY A CA 1
ATOM 1339 C C . GLY A 1 185 ? -15.108 -4.827 7.241 1.00 93.88 185 GLY A C 1
ATOM 1340 O O . GLY A 1 185 ? -16.284 -5.071 6.992 1.00 93.88 185 GLY A O 1
ATOM 1341 N N . LEU A 1 186 ? -14.330 -4.187 6.365 1.00 95.56 186 LEU A N 1
ATOM 1342 C CA . LEU A 1 186 ? -14.817 -3.798 5.040 1.00 95.56 186 LEU A CA 1
ATOM 1343 C C . LEU A 1 186 ? -14.928 -5.022 4.123 1.00 95.56 186 LEU A C 1
ATOM 1345 O O . LEU A 1 186 ? -14.078 -5.898 4.221 1.00 95.56 186 LEU A O 1
ATOM 1349 N N . PRO A 1 187 ? -15.905 -5.106 3.208 1.00 92.56 187 PRO A N 1
ATOM 1350 C CA . PRO A 1 187 ? -15.991 -6.225 2.273 1.00 92.56 187 PRO A CA 1
ATOM 1351 C C . PRO A 1 187 ? -14.769 -6.290 1.341 1.00 92.56 187 PRO A C 1
ATOM 1353 O O . PRO A 1 187 ? -14.208 -5.266 0.933 1.00 92.56 187 PRO A O 1
ATOM 1356 N N . THR A 1 188 ? -14.351 -7.507 0.983 1.00 89.69 188 THR A N 1
ATOM 1357 C CA . THR A 1 188 ? -13.325 -7.720 -0.049 1.00 89.69 188 THR A CA 1
ATOM 1358 C C . THR A 1 188 ? -13.786 -7.167 -1.390 1.00 89.69 188 THR A C 1
ATOM 1360 O O . THR A 1 188 ? -14.910 -7.419 -1.806 1.00 89.69 188 THR A O 1
ATOM 1363 N N . GLY A 1 189 ? -12.904 -6.445 -2.082 1.00 88.44 189 GLY A N 1
ATOM 1364 C CA . GLY A 1 189 ? -13.218 -5.826 -3.372 1.00 88.44 189 GLY A CA 1
ATOM 1365 C C . GLY A 1 189 ? -13.722 -4.387 -3.283 1.00 88.44 189 GLY A C 1
ATOM 1366 O O . GLY A 1 189 ? -13.872 -3.761 -4.325 1.00 88.44 189 GLY A O 1
ATOM 1367 N N . ILE A 1 190 ? -13.915 -3.835 -2.076 1.00 93.06 190 ILE A N 1
ATOM 1368 C CA . ILE A 1 190 ? -14.228 -2.410 -1.935 1.00 93.06 190 ILE A CA 1
ATOM 1369 C C . ILE A 1 190 ? -13.105 -1.550 -2.522 1.00 93.06 190 ILE A C 1
ATOM 1371 O O . ILE A 1 190 ? -11.917 -1.734 -2.220 1.00 93.06 190 ILE A O 1
ATOM 1375 N N . GLU A 1 191 ? -13.484 -0.580 -3.343 1.00 93.44 191 GLU A N 1
ATOM 1376 C CA . GLU A 1 191 ? -12.537 0.374 -3.895 1.00 93.44 191 GLU A CA 1
ATOM 1377 C C . GLU A 1 191 ? -12.318 1.550 -2.938 1.00 93.44 191 GLU A C 1
ATOM 1379 O O . GLU A 1 191 ? -13.203 1.991 -2.201 1.00 93.44 191 GLU A O 1
ATOM 1384 N N . TRP A 1 192 ? -11.111 2.119 -2.970 1.00 94.50 192 TRP A N 1
ATOM 1385 C CA . TRP A 1 192 ? -10.775 3.292 -2.157 1.00 94.50 192 TRP A CA 1
ATOM 1386 C C . TRP A 1 192 ? -11.683 4.494 -2.458 1.00 94.50 192 TRP A C 1
ATOM 1388 O O . TRP A 1 192 ? -11.860 5.357 -1.597 1.00 94.50 192 TRP A O 1
ATOM 1398 N N . GLN A 1 193 ? -12.244 4.563 -3.668 1.00 94.50 193 GLN A N 1
ATOM 1399 C CA . GLN A 1 193 ? -13.118 5.647 -4.095 1.00 94.50 193 GLN A CA 1
ATOM 1400 C C . GLN A 1 193 ? -14.487 5.570 -3.413 1.00 94.50 193 GLN A C 1
ATOM 1402 O O . GLN A 1 193 ? -14.925 6.571 -2.851 1.00 94.50 193 GLN A O 1
ATOM 1407 N N . GLU A 1 194 ? -15.104 4.388 -3.366 1.00 94.25 194 GLU A N 1
ATOM 1408 C CA . GLU A 1 194 ? -16.369 4.168 -2.650 1.00 94.25 194 GLU A CA 1
ATOM 1409 C C . GLU A 1 194 ? -16.220 4.486 -1.163 1.00 94.25 194 GLU A C 1
ATOM 1411 O O . GLU A 1 194 ? -17.050 5.178 -0.571 1.00 94.25 194 GLU A O 1
ATOM 1416 N N . LEU A 1 195 ? -15.102 4.054 -0.574 1.00 95.25 195 LEU A N 1
ATOM 1417 C CA . LEU A 1 195 ? -14.767 4.378 0.805 1.00 95.25 195 LEU A CA 1
ATOM 1418 C C . LEU A 1 195 ? -14.648 5.897 0.998 1.00 95.25 195 LEU A C 1
ATOM 1420 O O . LEU A 1 195 ? -15.222 6.464 1.925 1.00 95.25 195 LEU A O 1
ATOM 1424 N N . LYS A 1 196 ? -13.931 6.589 0.109 1.00 95.50 196 LYS A N 1
ATOM 1425 C CA . LYS A 1 196 ? -13.775 8.044 0.189 1.00 95.50 196 LYS A CA 1
ATOM 1426 C C . LYS A 1 196 ? -15.119 8.763 0.092 1.00 95.50 196 LYS A C 1
ATOM 1428 O O . LYS A 1 196 ? -15.354 9.682 0.875 1.00 95.50 196 LYS A O 1
ATOM 1433 N N . ASP A 1 197 ? -15.982 8.350 -0.830 1.00 95.75 197 ASP A N 1
ATOM 1434 C CA . ASP A 1 197 ? -17.300 8.952 -1.029 1.00 95.75 197 ASP A CA 1
ATOM 1435 C C . ASP A 1 197 ? -18.224 8.701 0.169 1.00 95.75 197 ASP A C 1
ATOM 1437 O O . ASP A 1 197 ? -18.890 9.632 0.627 1.00 95.75 197 ASP A O 1
ATOM 1441 N N . PHE A 1 198 ? -18.184 7.501 0.754 1.00 95.25 198 PHE A N 1
ATOM 1442 C CA . PHE A 1 198 ? -18.930 7.185 1.971 1.00 95.25 198 PHE A CA 1
ATOM 1443 C C . PHE A 1 198 ? -18.469 8.014 3.176 1.00 95.25 198 PHE A C 1
ATOM 1445 O O . PHE A 1 198 ? -19.299 8.562 3.896 1.00 95.25 198 PHE A O 1
ATOM 1452 N N . PHE A 1 199 ? -17.161 8.161 3.406 1.00 96.50 199 PHE A N 1
ATOM 1453 C CA . PHE A 1 199 ? -16.660 8.921 4.560 1.00 96.50 199 PHE A CA 1
ATOM 1454 C C . PHE A 1 199 ? -16.756 10.444 4.380 1.00 96.50 199 PHE A C 1
ATOM 1456 O O . PHE A 1 199 ? -16.753 11.184 5.366 1.00 96.50 199 PHE A O 1
ATOM 1463 N N . LYS A 1 200 ? -16.927 10.925 3.143 1.00 97.00 200 LYS A N 1
ATOM 1464 C CA . LYS A 1 200 ? -17.095 12.351 2.832 1.00 97.00 200 LYS A CA 1
ATOM 1465 C C . LYS A 1 200 ? -18.344 12.976 3.464 1.00 97.00 200 LYS A C 1
ATOM 1467 O O . LYS A 1 200 ? -18.380 14.188 3.656 1.00 97.00 200 LYS A O 1
ATOM 1472 N N . GLN A 1 201 ? -19.356 12.175 3.802 1.00 96.69 201 GLN A N 1
ATOM 1473 C CA . GLN A 1 201 ? -20.558 12.667 4.488 1.00 96.69 201 GLN A CA 1
ATOM 1474 C C . GLN A 1 201 ? -20.308 13.036 5.961 1.00 96.69 201 GLN A C 1
ATOM 1476 O O . GLN A 1 201 ? -21.089 13.790 6.537 1.00 96.69 201 GLN A O 1
ATOM 1481 N N . TYR A 1 202 ? -19.220 12.533 6.555 1.00 96.88 202 TYR A N 1
ATOM 1482 C CA . TYR A 1 202 ? -18.868 12.759 7.960 1.00 96.88 202 TYR A CA 1
ATOM 1483 C C . TYR A 1 202 ? -17.730 13.767 8.149 1.00 96.88 202 TYR A C 1
ATOM 1485 O O . TYR A 1 202 ? -17.561 14.299 9.241 1.00 96.88 202 TYR A O 1
ATOM 1493 N N . GLY A 1 203 ? -16.954 14.044 7.100 1.00 96.94 203 GLY A N 1
ATOM 1494 C CA . GLY A 1 203 ? -15.842 14.985 7.156 1.00 96.94 203 GLY A CA 1
ATOM 1495 C C . GLY A 1 203 ? -15.079 15.075 5.840 1.00 96.94 203 GLY A C 1
ATOM 1496 O O . GLY A 1 203 ? -15.294 14.294 4.909 1.00 96.94 203 GLY A O 1
ATOM 1497 N N . GLN A 1 204 ? -14.160 16.033 5.744 1.00 97.44 204 GLN A N 1
ATOM 1498 C CA . GLN A 1 204 ? -13.348 16.190 4.537 1.00 97.44 204 GLN A CA 1
ATOM 1499 C C . GLN A 1 204 ? -12.209 15.157 4.525 1.00 97.44 204 GLN A C 1
ATOM 1501 O O . GLN A 1 204 ? -11.275 15.225 5.323 1.00 97.44 204 GLN A O 1
ATOM 1506 N N . VAL A 1 205 ? -12.284 14.197 3.598 1.00 97.88 205 VAL A N 1
ATOM 1507 C CA . VAL A 1 205 ? -11.289 13.123 3.452 1.00 97.88 205 VAL A CA 1
ATOM 1508 C C . VAL A 1 205 ? -10.127 13.580 2.564 1.00 97.88 205 VAL A C 1
ATOM 1510 O O . VAL A 1 205 ? -10.299 13.822 1.362 1.00 97.88 205 VAL A O 1
ATOM 1513 N N . ALA A 1 206 ? -8.932 13.641 3.148 1.00 96.75 206 ALA A N 1
ATOM 1514 C CA . ALA A 1 206 ? -7.681 13.977 2.472 1.00 96.75 206 ALA A CA 1
ATOM 1515 C C . ALA A 1 206 ? -7.116 12.780 1.693 1.00 96.75 206 ALA A C 1
ATOM 1517 O O . ALA A 1 206 ? -6.648 12.918 0.561 1.00 96.75 206 ALA A O 1
ATOM 1518 N N . TYR A 1 207 ? -7.174 11.589 2.293 1.00 96.56 207 TYR A N 1
ATOM 1519 C CA . TYR A 1 207 ? -6.575 10.371 1.753 1.00 96.56 207 TYR A CA 1
ATOM 1520 C C . TYR A 1 207 ? -7.365 9.136 2.185 1.00 96.56 207 TYR A C 1
ATOM 1522 O O . TYR A 1 207 ? -7.817 9.061 3.323 1.00 96.56 207 TYR A O 1
ATOM 1530 N N . ALA A 1 208 ? -7.494 8.164 1.288 1.00 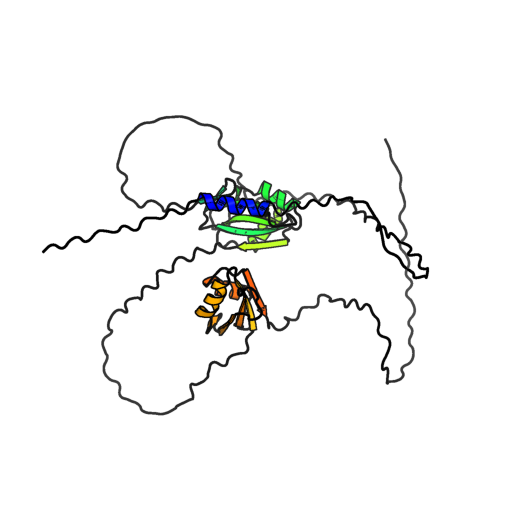97.31 208 ALA A N 1
ATOM 1531 C CA . ALA A 1 208 ? -8.082 6.861 1.568 1.00 97.31 208 ALA A CA 1
ATOM 1532 C C . ALA A 1 208 ? -7.240 5.787 0.874 1.00 97.31 208 ALA A C 1
ATOM 1534 O O . ALA A 1 208 ? -6.862 5.959 -0.286 1.00 97.31 208 ALA A O 1
ATOM 1535 N N . ALA A 1 209 ? -6.939 4.701 1.577 1.00 95.31 209 ALA A N 1
ATOM 1536 C CA . ALA A 1 209 ? -6.251 3.547 1.019 1.00 95.31 209 ALA A CA 1
ATOM 1537 C C . ALA A 1 209 ? -6.814 2.257 1.600 1.00 95.31 209 ALA A C 1
ATOM 1539 O O . ALA A 1 209 ? -6.920 2.115 2.815 1.00 95.31 209 ALA A O 1
ATOM 1540 N N . VAL A 1 210 ? -7.133 1.308 0.726 1.00 95.50 210 VAL A N 1
ATOM 1541 C CA . VAL A 1 210 ? -7.604 -0.023 1.109 1.00 95.50 210 VAL A CA 1
ATOM 1542 C C . VAL A 1 210 ? -6.409 -0.970 1.110 1.00 95.50 210 VAL A C 1
ATOM 1544 O O . VAL A 1 210 ? -5.662 -1.052 0.135 1.00 95.50 210 VAL A O 1
ATOM 1547 N N . ARG A 1 211 ? -6.211 -1.670 2.222 1.00 91.62 211 ARG A N 1
ATOM 1548 C CA . ARG A 1 211 ? -5.286 -2.790 2.364 1.00 91.62 211 ARG A CA 1
ATOM 1549 C C . ARG A 1 211 ? -6.111 -4.061 2.253 1.00 91.62 211 ARG A C 1
ATOM 1551 O O . ARG A 1 211 ? -6.865 -4.408 3.163 1.00 91.62 211 ARG A O 1
ATOM 1558 N N . GLN A 1 212 ? -5.976 -4.739 1.121 1.00 84.38 212 GLN A N 1
ATOM 1559 C CA . GLN A 1 212 ? -6.483 -6.097 1.021 1.00 84.38 212 GLN A CA 1
ATOM 1560 C C . GLN A 1 212 ? -5.723 -6.952 2.038 1.00 84.38 212 GLN A C 1
ATOM 1562 O O . GLN A 1 212 ? -4.500 -6.783 2.158 1.00 84.38 212 GLN A O 1
ATOM 1567 N N . PRO A 1 213 ? -6.415 -7.816 2.801 1.00 72.31 213 PRO A N 1
ATOM 1568 C CA . PRO A 1 213 ? -5.715 -8.809 3.585 1.00 72.31 213 PRO A CA 1
ATOM 1569 C C . PRO A 1 213 ? -4.896 -9.590 2.562 1.00 72.31 213 PRO A C 1
ATOM 1571 O O . PRO A 1 213 ? -5.427 -10.011 1.530 1.00 72.31 213 PRO A O 1
ATOM 1574 N N . LEU A 1 214 ? -3.584 -9.704 2.785 1.00 58.31 214 LEU A N 1
ATOM 1575 C CA . LEU A 1 214 ? -2.847 -10.727 2.065 1.00 58.31 214 LEU A CA 1
ATOM 1576 C C . LEU A 1 214 ? -3.541 -12.013 2.475 1.00 58.31 214 LEU A C 1
ATOM 1578 O O . LEU A 1 214 ? -3.404 -12.424 3.627 1.00 58.31 214 LEU A O 1
ATOM 1582 N N . LEU A 1 215 ? -4.344 -12.578 1.568 1.00 60.78 215 LEU A N 1
ATOM 1583 C CA . LEU A 1 215 ? -4.830 -13.933 1.731 1.00 60.78 215 LEU A CA 1
ATOM 1584 C C . LEU A 1 215 ? -3.578 -14.720 2.109 1.00 60.78 215 LEU A C 1
ATOM 1586 O O . LEU A 1 215 ? -2.600 -14.620 1.353 1.00 60.78 215 LEU A O 1
ATOM 1590 N N . PRO A 1 216 ? -3.538 -15.350 3.305 1.00 56.12 216 PRO A N 1
ATOM 1591 C CA . PRO A 1 216 ? -2.372 -16.118 3.715 1.00 56.12 216 PRO A CA 1
ATOM 1592 C C . PRO A 1 216 ? -2.123 -17.014 2.534 1.00 56.12 216 PRO A C 1
ATOM 1594 O O . PRO A 1 216 ? -3.079 -17.681 2.142 1.00 56.12 216 PRO A O 1
ATOM 1597 N N . ALA A 1 217 ? -0.956 -16.863 1.888 1.00 51.41 217 ALA A N 1
ATOM 1598 C CA . ALA A 1 217 ? -0.669 -17.499 0.617 1.00 51.41 217 ALA A CA 1
ATOM 1599 C C . ALA A 1 217 ? -1.087 -18.943 0.808 1.00 51.41 217 ALA A C 1
ATOM 1601 O O . ALA A 1 217 ? -0.408 -19.676 1.530 1.00 51.41 217 ALA A O 1
ATOM 1602 N N . GLN A 1 218 ? -2.285 -19.293 0.314 1.00 51.38 218 GLN A N 1
ATOM 1603 C CA . GLN A 1 218 ? -2.765 -20.647 0.445 1.00 51.38 218 GLN A CA 1
ATOM 1604 C C . GLN A 1 218 ? -1.649 -21.363 -0.246 1.00 51.38 218 GLN A C 1
ATOM 1606 O O . GLN A 1 218 ? -1.357 -20.997 -1.389 1.00 51.38 218 GLN A O 1
ATOM 1611 N N . GLN A 1 219 ? -0.953 -22.224 0.502 1.00 46.47 219 GLN A N 1
ATOM 1612 C CA . GLN A 1 219 ? 0.057 -23.103 -0.042 1.00 46.47 219 GLN A CA 1
ATOM 1613 C C . GLN A 1 219 ? -0.573 -23.597 -1.322 1.00 46.47 219 GLN A C 1
ATOM 1615 O O . GLN A 1 219 ? -1.548 -24.351 -1.266 1.00 46.47 219 GLN A O 1
ATOM 1620 N N . MET A 1 220 ? -0.144 -23.028 -2.455 1.00 45.69 220 MET A N 1
ATOM 1621 C CA . MET A 1 220 ? -0.694 -23.444 -3.723 1.00 45.69 220 MET A CA 1
ATOM 1622 C C . MET A 1 220 ? -0.398 -24.925 -3.684 1.00 45.69 220 MET A C 1
ATOM 1624 O O . MET A 1 220 ? 0.764 -25.253 -3.401 1.00 45.69 220 MET A O 1
ATOM 1628 N N . PRO A 1 221 ? -1.430 -25.786 -3.785 1.00 53.41 221 PRO A N 1
ATOM 1629 C CA . PRO A 1 221 ? -1.257 -27.210 -3.562 1.00 53.41 221 PRO A CA 1
ATOM 1630 C C . PRO A 1 221 ? -0.011 -27.584 -4.349 1.00 53.41 221 PRO A C 1
ATOM 1632 O O . PRO A 1 221 ? 0.021 -27.235 -5.536 1.00 53.41 221 PRO A O 1
ATOM 1635 N N . PRO A 1 222 ? 1.048 -28.084 -3.671 1.00 49.31 222 PRO A N 1
ATOM 1636 C CA . PRO A 1 222 ? 2.391 -28.156 -4.233 1.00 49.31 222 PRO A CA 1
ATOM 1637 C C . PRO A 1 222 ? 2.211 -28.779 -5.586 1.00 49.31 222 PRO A C 1
ATOM 1639 O O . PRO A 1 222 ? 1.704 -29.897 -5.594 1.00 49.31 222 PRO A O 1
ATOM 1642 N N . PHE A 1 223 ? 2.456 -27.997 -6.652 1.00 50.69 223 PHE A N 1
ATOM 1643 C CA . PHE A 1 223 ? 1.995 -28.269 -8.013 1.00 50.69 223 PHE A CA 1
ATOM 1644 C C . PHE A 1 223 ? 2.131 -29.763 -8.230 1.00 50.69 223 PHE A C 1
ATOM 1646 O O . PHE A 1 223 ? 3.252 -30.246 -8.412 1.00 50.69 223 PHE A O 1
ATOM 1653 N N . GLN A 1 224 ? 1.032 -30.510 -8.029 1.00 54.47 224 GLN A N 1
ATOM 1654 C CA . GLN A 1 224 ? 1.122 -31.956 -8.082 1.00 54.47 224 GLN A CA 1
ATOM 1655 C C . GLN A 1 224 ? 1.388 -32.143 -9.546 1.00 54.47 224 GLN A C 1
ATOM 1657 O O . GLN A 1 224 ? 0.518 -31.823 -10.358 1.00 54.47 224 GLN A O 1
ATOM 1662 N N . GLN A 1 225 ? 2.639 -32.499 -9.858 1.00 52.28 225 GLN A N 1
ATOM 1663 C CA . GLN A 1 225 ? 3.061 -32.863 -11.190 1.00 52.28 225 GLN A CA 1
ATOM 1664 C C . GLN A 1 225 ? 1.947 -33.749 -11.685 1.00 52.28 225 GLN A C 1
ATOM 1666 O O . GLN A 1 225 ? 1.767 -34.842 -11.153 1.00 52.28 225 GLN A O 1
ATOM 1671 N N . ILE A 1 226 ? 1.134 -33.222 -12.598 1.00 49.16 226 ILE A N 1
ATOM 1672 C CA . ILE A 1 226 ? 0.099 -34.006 -13.236 1.00 49.16 226 ILE A CA 1
ATOM 1673 C C . ILE A 1 226 ? 0.908 -35.171 -13.793 1.00 49.16 226 ILE A C 1
ATOM 1675 O O . ILE A 1 226 ? 1.796 -34.901 -14.612 1.00 49.16 226 ILE A O 1
ATOM 1679 N N . PRO A 1 227 ? 0.745 -36.412 -13.285 1.00 49.41 227 PRO A N 1
ATOM 1680 C CA . PRO A 1 227 ? 1.498 -37.521 -13.819 1.00 49.41 227 PRO A CA 1
ATOM 1681 C C . PRO A 1 227 ? 1.071 -37.575 -15.271 1.00 49.41 227 PRO A C 1
ATOM 1683 O O . PRO A 1 227 ? -0.094 -37.817 -15.582 1.00 49.41 227 PRO A O 1
ATOM 1686 N N . PHE A 1 228 ? 2.006 -37.182 -16.129 1.00 51.41 228 PHE A N 1
ATOM 1687 C CA . PHE A 1 228 ? 1.870 -37.131 -17.564 1.00 51.41 228 PHE A CA 1
ATOM 1688 C C . PHE A 1 228 ? 1.241 -38.455 -17.988 1.00 51.41 228 PHE A C 1
ATOM 1690 O O . PHE A 1 228 ? 1.883 -39.505 -17.919 1.00 51.41 228 PHE A O 1
ATOM 1697 N N . VAL A 1 229 ? -0.051 -38.415 -18.321 1.00 53.16 229 VAL A N 1
ATOM 1698 C CA . VAL A 1 229 ? -0.788 -39.590 -18.767 1.00 53.16 229 VAL A CA 1
ATOM 1699 C C . VAL A 1 229 ? -0.205 -39.956 -20.120 1.00 53.16 229 VAL A C 1
ATOM 1701 O O . VAL A 1 229 ? -0.483 -39.343 -21.144 1.00 53.16 229 VAL A O 1
ATOM 1704 N N . GLN A 1 230 ? 0.721 -40.901 -20.054 1.00 58.19 230 GLN A N 1
ATOM 1705 C CA . GLN A 1 230 ? 0.758 -42.105 -20.857 1.00 58.19 230 GLN A CA 1
ATOM 1706 C C . GLN A 1 230 ? 0.226 -41.961 -22.290 1.00 58.19 230 GLN A C 1
ATOM 1708 O O . GLN A 1 230 ? -0.970 -42.014 -22.548 1.00 58.19 230 GLN A O 1
ATOM 1713 N N . GLN A 1 231 ? 1.197 -41.916 -23.205 1.00 56.78 231 GLN A N 1
ATOM 1714 C CA . GLN A 1 231 ? 1.182 -42.593 -24.503 1.00 56.78 231 GLN A CA 1
ATOM 1715 C C . GLN A 1 231 ? -0.016 -42.299 -25.413 1.00 56.78 231 GLN A C 1
ATOM 1717 O O . GLN A 1 231 ? -1.011 -43.018 -25.430 1.00 56.78 231 GLN A O 1
ATOM 1722 N N . MET A 1 232 ? 0.181 -41.346 -26.323 1.00 51.69 232 MET A N 1
ATOM 1723 C CA . MET A 1 232 ? -0.454 -41.441 -27.636 1.00 51.69 232 MET A CA 1
ATOM 1724 C C . MET A 1 232 ? 0.422 -42.299 -28.565 1.00 51.69 232 MET A C 1
ATOM 1726 O O . MET A 1 232 ? 1.648 -42.133 -28.565 1.00 51.69 232 MET A O 1
ATOM 1730 N N . PRO A 1 233 ? -0.168 -43.233 -29.331 1.00 53.47 233 PRO A N 1
ATOM 1731 C CA . PRO A 1 233 ? 0.576 -44.145 -30.181 1.00 53.47 233 PRO A CA 1
ATOM 1732 C C . PRO A 1 233 ? 1.222 -43.417 -31.363 1.00 53.47 233 PRO A C 1
ATOM 1734 O O . PRO A 1 233 ? 0.593 -42.692 -32.129 1.00 53.47 233 PRO A O 1
ATOM 1737 N N . PHE A 1 234 ? 2.515 -43.688 -31.477 1.00 51.19 234 PHE A N 1
ATOM 1738 C CA . PHE A 1 234 ? 3.400 -43.532 -32.620 1.00 51.19 234 PHE A CA 1
ATOM 1739 C C . PHE A 1 234 ? 2.687 -43.739 -33.973 1.00 51.19 234 PHE A C 1
ATOM 1741 O O . PHE A 1 234 ? 2.406 -44.870 -34.369 1.00 51.19 234 PHE A O 1
ATOM 1748 N N . VAL A 1 235 ? 2.434 -42.645 -34.701 1.00 56.53 235 VAL A N 1
ATOM 1749 C CA . VAL A 1 235 ? 2.106 -42.690 -36.134 1.00 56.53 235 VAL A CA 1
ATOM 1750 C C . VAL A 1 235 ? 3.410 -42.588 -36.915 1.00 56.53 235 VAL A C 1
ATOM 1752 O O . VAL A 1 235 ? 4.130 -41.592 -36.870 1.00 56.53 235 VAL A O 1
ATOM 1755 N N . GLN A 1 236 ? 3.713 -43.686 -37.592 1.00 63.53 236 GLN A N 1
ATOM 1756 C CA . GLN A 1 236 ? 4.891 -43.917 -38.406 1.00 63.53 236 GLN A CA 1
ATOM 1757 C C . GLN A 1 236 ? 4.856 -43.099 -39.710 1.00 63.53 236 GLN A C 1
ATOM 1759 O O . GLN A 1 236 ? 3.836 -43.059 -40.391 1.00 63.53 236 GLN A O 1
ATOM 1764 N N . HIS A 1 237 ? 6.033 -42.592 -40.087 1.00 54.12 237 HIS A N 1
ATOM 1765 C CA . HIS A 1 237 ? 6.455 -42.151 -41.424 1.00 54.12 237 HIS A CA 1
ATOM 1766 C C . HIS A 1 237 ? 5.878 -40.846 -41.997 1.00 54.12 237 HIS A C 1
ATOM 1768 O O . HIS A 1 237 ? 4.815 -40.827 -42.609 1.00 54.12 237 HIS A O 1
ATOM 1774 N N . GLN A 1 238 ? 6.729 -39.811 -42.017 1.00 51.91 238 GLN A N 1
ATOM 1775 C CA . GLN A 1 238 ? 6.918 -39.003 -43.225 1.00 51.91 238 GLN A CA 1
ATOM 1776 C C . GLN A 1 238 ? 8.413 -38.809 -43.544 1.00 51.91 238 GLN A C 1
ATOM 1778 O O . GLN A 1 238 ? 9.228 -38.717 -42.621 1.00 51.91 238 GLN A O 1
ATOM 1783 N N . PRO A 1 239 ? 8.783 -38.817 -44.841 1.00 55.84 239 PRO A N 1
ATOM 1784 C CA . PRO A 1 239 ? 10.164 -38.794 -45.304 1.00 55.84 239 PRO A CA 1
ATOM 1785 C C . PRO A 1 239 ? 10.804 -37.407 -45.194 1.00 55.84 239 PRO A C 1
ATOM 1787 O O . PRO A 1 239 ? 10.162 -36.367 -45.314 1.00 55.84 239 PRO A O 1
ATOM 1790 N N . MET A 1 240 ? 12.115 -37.442 -44.980 1.00 47.06 240 MET A N 1
ATOM 1791 C CA . MET A 1 240 ? 12.987 -36.296 -44.776 1.00 47.06 240 MET A CA 1
ATOM 1792 C C . MET A 1 240 ? 13.039 -35.378 -46.003 1.00 47.06 240 MET A C 1
ATOM 1794 O O . MET A 1 240 ? 13.355 -35.825 -47.104 1.00 47.06 240 MET A O 1
ATOM 1798 N N . VAL A 1 241 ? 12.823 -34.081 -45.780 1.00 64.88 241 VAL A N 1
ATOM 1799 C CA . VAL A 1 241 ? 13.245 -33.007 -46.687 1.00 64.88 241 VAL A CA 1
ATOM 1800 C C . VAL A 1 241 ? 14.500 -32.337 -46.115 1.00 64.88 241 VAL A C 1
ATOM 1802 O O . VAL A 1 241 ? 14.427 -31.717 -45.054 1.00 64.88 241 VAL A O 1
ATOM 1805 N N . PRO A 1 242 ? 15.665 -32.446 -46.777 1.00 67.88 242 PRO A N 1
ATOM 1806 C CA . PRO A 1 242 ? 16.846 -31.678 -46.424 1.00 67.88 242 PRO A CA 1
ATOM 1807 C C . PRO A 1 242 ? 16.892 -30.419 -47.293 1.00 67.88 242 PRO A C 1
ATOM 1809 O O . PRO A 1 242 ? 17.236 -30.517 -48.461 1.00 67.88 242 PRO A O 1
ATOM 1812 N N . MET A 1 243 ? 16.559 -29.250 -46.745 1.00 44.56 243 MET A N 1
ATOM 1813 C CA . MET A 1 243 ? 17.027 -27.941 -47.239 1.00 44.56 243 MET A CA 1
ATOM 1814 C C . MET A 1 243 ? 16.849 -26.913 -46.113 1.00 44.56 243 MET A C 1
ATOM 1816 O O . MET A 1 243 ? 15.741 -26.661 -45.661 1.00 44.56 243 MET A O 1
ATOM 1820 N N . ALA A 1 244 ? 17.931 -26.479 -45.469 1.00 51.62 244 ALA A N 1
ATOM 1821 C CA . ALA A 1 244 ? 18.782 -25.379 -45.931 1.00 51.62 244 ALA A CA 1
ATOM 1822 C C . ALA A 1 244 ? 18.086 -24.009 -45.823 1.00 51.62 244 ALA A C 1
ATOM 1824 O O . ALA A 1 244 ? 17.551 -23.505 -46.800 1.00 51.62 244 ALA A O 1
ATOM 1825 N N . ALA A 1 245 ? 18.147 -23.413 -44.628 1.00 43.66 245 ALA A N 1
ATOM 1826 C CA . ALA A 1 245 ? 18.278 -21.968 -44.412 1.00 43.66 245 ALA A CA 1
ATOM 1827 C C . ALA A 1 245 ? 18.502 -21.709 -42.912 1.00 43.66 245 ALA A C 1
ATOM 1829 O O . ALA A 1 245 ? 17.574 -21.442 -42.153 1.00 43.66 245 ALA A O 1
ATOM 1830 N N . LEU A 1 246 ? 19.761 -21.822 -42.487 1.00 44.50 246 LEU A N 1
ATOM 1831 C CA . LEU A 1 246 ? 20.256 -21.252 -41.237 1.00 44.50 246 LEU A CA 1
ATOM 1832 C C . LEU A 1 246 ? 20.118 -19.723 -41.319 1.00 44.50 246 LEU A C 1
ATOM 1834 O O . LEU A 1 246 ? 21.013 -19.036 -41.805 1.00 44.50 246 LEU A O 1
ATOM 1838 N N . GLY A 1 247 ? 18.975 -19.200 -40.881 1.00 48.22 247 GLY A N 1
ATOM 1839 C CA . GLY A 1 247 ? 18.876 -17.824 -40.406 1.00 48.22 247 GLY A CA 1
ATOM 1840 C C . GLY A 1 247 ? 19.380 -17.778 -38.959 1.00 48.22 247 GLY A C 1
ATOM 1841 O O . GLY A 1 247 ? 19.031 -18.676 -38.190 1.00 48.22 247 GLY A O 1
ATOM 1842 N N . PRO A 1 248 ? 20.213 -16.801 -38.564 1.00 54.22 248 PRO A N 1
ATOM 1843 C CA . PRO A 1 248 ? 20.734 -16.726 -37.204 1.00 54.22 248 PRO A CA 1
ATOM 1844 C C . PRO A 1 248 ? 19.586 -16.424 -36.230 1.00 54.22 248 PRO A C 1
ATOM 1846 O O . PRO A 1 248 ? 19.164 -15.282 -36.083 1.00 54.22 248 PRO A O 1
ATOM 1849 N N . ALA A 1 249 ? 19.085 -17.461 -35.558 1.00 51.97 249 ALA A N 1
ATOM 1850 C CA . ALA A 1 249 ? 18.116 -17.373 -34.462 1.00 51.97 249 ALA A CA 1
ATOM 1851 C C . ALA A 1 249 ? 18.760 -16.927 -33.130 1.00 51.97 249 ALA A C 1
ATOM 1853 O O . ALA A 1 249 ? 18.156 -17.064 -32.072 1.00 51.97 249 ALA A O 1
ATOM 1854 N N . ASP A 1 250 ? 19.971 -16.370 -33.184 1.00 45.16 250 ASP A N 1
ATOM 1855 C CA . ASP A 1 250 ? 20.708 -15.812 -32.048 1.00 45.16 250 ASP A CA 1
ATOM 1856 C C . ASP A 1 250 ? 20.432 -14.305 -31.921 1.00 45.16 250 ASP A C 1
ATOM 1858 O O . ASP A 1 250 ? 21.324 -13.463 -31.798 1.00 45.16 250 ASP A O 1
ATOM 1862 N N . ALA A 1 251 ? 19.152 -13.936 -32.007 1.00 52.03 251 ALA A N 1
ATOM 1863 C CA . ALA A 1 251 ? 18.706 -12.651 -31.501 1.00 52.03 251 ALA A CA 1
ATOM 1864 C C . ALA A 1 251 ? 18.679 -12.776 -29.976 1.00 52.03 251 ALA A C 1
ATOM 1866 O O . ALA A 1 251 ? 17.617 -12.952 -29.378 1.00 52.03 251 ALA A O 1
ATOM 1867 N N . ALA A 1 252 ? 19.871 -12.733 -29.365 1.00 55.25 252 ALA A N 1
ATOM 1868 C CA . ALA A 1 252 ? 20.032 -12.483 -27.942 1.00 55.25 252 ALA A CA 1
ATOM 1869 C C . ALA A 1 252 ? 19.009 -11.407 -27.554 1.00 55.25 252 ALA A C 1
ATOM 1871 O O . ALA A 1 252 ? 18.954 -10.387 -28.257 1.00 55.25 252 ALA A O 1
ATOM 1872 N N . PRO A 1 253 ? 18.155 -11.650 -26.540 1.00 57.66 253 PRO A N 1
ATOM 1873 C CA . PRO A 1 253 ? 17.070 -10.745 -26.199 1.00 57.66 253 PRO A CA 1
ATOM 1874 C C . PRO A 1 253 ? 17.685 -9.365 -26.049 1.00 57.66 253 PRO A C 1
ATOM 1876 O O . PRO A 1 253 ? 18.513 -9.149 -25.161 1.00 57.66 253 PRO A O 1
ATOM 1879 N N . GLN A 1 254 ? 17.374 -8.481 -27.002 1.00 52.69 254 GLN A N 1
ATOM 1880 C CA . GLN A 1 254 ? 17.910 -7.135 -27.001 1.00 52.69 254 GLN A CA 1
ATOM 1881 C C . GLN A 1 254 ? 17.445 -6.542 -25.694 1.00 52.69 254 GLN A C 1
ATOM 1883 O O . GLN A 1 254 ? 16.246 -6.378 -25.464 1.00 52.69 254 GLN A O 1
ATOM 1888 N N . LEU A 1 255 ? 18.412 -6.371 -24.803 1.00 57.53 255 LEU A N 1
ATOM 1889 C CA . LEU A 1 255 ? 18.187 -5.974 -23.440 1.00 57.53 255 LEU A CA 1
ATOM 1890 C C . LEU A 1 255 ? 17.802 -4.506 -23.512 1.00 57.53 255 LEU A C 1
ATOM 1892 O O . LEU A 1 255 ? 18.652 -3.624 -23.481 1.00 57.53 255 LEU A O 1
ATOM 1896 N N . VAL A 1 256 ? 16.517 -4.276 -23.772 1.00 67.50 256 VAL A N 1
ATOM 1897 C CA . VAL A 1 256 ? 15.945 -2.947 -23.875 1.00 67.50 256 VAL A CA 1
ATOM 1898 C C . VAL A 1 256 ? 16.285 -2.235 -22.578 1.00 67.50 256 VAL A C 1
ATOM 1900 O O . VAL A 1 256 ? 15.997 -2.748 -21.493 1.00 67.50 256 VAL A O 1
ATOM 1903 N N . ASP A 1 257 ? 16.957 -1.091 -22.694 1.00 76.38 257 ASP A N 1
ATOM 1904 C CA . ASP A 1 257 ? 17.260 -0.206 -21.574 1.00 76.38 257 ASP A CA 1
ATOM 1905 C C . ASP A 1 257 ? 15.934 0.300 -20.989 1.00 76.38 257 ASP A C 1
ATOM 1907 O O . ASP A 1 257 ? 15.399 1.342 -21.369 1.00 76.38 257 ASP A O 1
ATOM 1911 N N . GLY A 1 258 ? 15.339 -0.525 -20.129 1.00 87.75 258 GLY A N 1
ATOM 1912 C CA . GLY A 1 258 ? 14.072 -0.267 -19.467 1.00 87.75 258 GLY A CA 1
ATOM 1913 C C . GLY A 1 258 ? 14.224 0.700 -18.298 1.00 87.75 258 GLY A C 1
ATOM 1914 O O . GLY A 1 258 ? 15.322 1.112 -17.916 1.00 87.75 258 GLY A O 1
ATOM 1915 N N . CYS A 1 259 ? 13.095 1.037 -17.683 1.00 93.69 259 CYS A N 1
ATOM 1916 C CA . CYS A 1 259 ? 13.082 1.785 -16.435 1.00 93.69 259 CYS A CA 1
ATOM 1917 C C . CYS A 1 259 ? 13.765 0.986 -15.307 1.00 93.69 259 CYS A C 1
ATOM 1919 O O . CYS A 1 259 ? 13.846 -0.248 -15.341 1.00 93.69 259 CYS A O 1
ATOM 1921 N N . GLN A 1 260 ? 14.234 1.704 -14.286 1.00 96.12 260 GLN A N 1
ATOM 1922 C CA . GLN A 1 260 ? 14.797 1.108 -13.075 1.00 96.12 260 GLN A CA 1
ATOM 1923 C C . GLN A 1 260 ? 13.822 1.271 -11.913 1.00 96.12 260 GLN A C 1
ATOM 1925 O O . GLN A 1 260 ? 13.365 2.373 -11.643 1.00 96.12 260 GLN A O 1
ATOM 1930 N N . GLY A 1 261 ? 13.517 0.197 -11.199 1.00 96.81 261 GLY A N 1
ATOM 1931 C CA . GLY A 1 261 ? 12.701 0.200 -9.992 1.00 96.81 261 GLY A CA 1
ATOM 1932 C C . GLY A 1 261 ? 13.537 0.099 -8.723 1.00 96.81 261 GLY A C 1
ATOM 1933 O O . GLY A 1 261 ? 14.630 -0.463 -8.722 1.00 96.81 261 GLY A O 1
ATOM 1934 N N . GLU A 1 262 ? 13.002 0.623 -7.629 1.00 97.81 262 GLU A N 1
ATOM 1935 C CA . GLU A 1 262 ? 13.508 0.431 -6.272 1.00 97.81 262 GLU A CA 1
ATOM 1936 C C . GLU A 1 262 ? 12.416 -0.254 -5.451 1.00 97.81 262 GLU A C 1
ATOM 1938 O O . GLU A 1 262 ? 11.298 0.253 -5.379 1.00 97.81 262 GLU A O 1
ATOM 1943 N N . VAL A 1 263 ? 12.734 -1.379 -4.812 1.00 98.25 263 VAL A N 1
ATOM 1944 C CA . VAL A 1 263 ? 11.812 -2.085 -3.911 1.00 98.25 263 VAL A CA 1
ATOM 1945 C C . VAL A 1 263 ? 12.497 -2.285 -2.563 1.00 98.25 263 VAL A C 1
ATOM 1947 O O . VAL A 1 263 ? 13.681 -2.612 -2.501 1.00 98.25 263 VAL A O 1
ATOM 1950 N N . ARG A 1 264 ? 11.765 -2.059 -1.470 1.00 98.19 264 ARG A N 1
ATOM 1951 C CA . ARG A 1 264 ? 12.232 -2.308 -0.102 1.00 98.19 264 ARG A CA 1
ATOM 1952 C C . ARG A 1 264 ? 11.322 -3.300 0.594 1.00 98.19 264 ARG A C 1
ATOM 1954 O O . ARG A 1 264 ? 10.100 -3.140 0.580 1.00 98.19 264 ARG A O 1
ATOM 1961 N N . TYR A 1 265 ? 11.931 -4.276 1.246 1.00 98.38 265 TYR A N 1
ATOM 1962 C CA . TYR A 1 265 ? 11.251 -5.238 2.100 1.00 98.38 265 TYR A CA 1
ATOM 1963 C C . TYR A 1 265 ? 11.278 -4.809 3.565 1.00 98.38 265 TYR A C 1
ATOM 1965 O O . TYR A 1 265 ? 12.030 -3.914 3.954 1.00 98.38 265 TYR A O 1
ATOM 1973 N N . VAL A 1 266 ? 10.429 -5.438 4.381 1.00 94.25 266 VAL A N 1
ATOM 1974 C CA . VAL A 1 266 ? 10.538 -5.346 5.847 1.00 94.25 266 VAL A CA 1
ATOM 1975 C C . VAL A 1 266 ? 11.796 -6.064 6.337 1.00 94.25 266 VAL A C 1
ATOM 1977 O O . VAL A 1 266 ? 12.520 -5.526 7.166 1.00 94.25 266 VAL A O 1
ATOM 1980 N N . LEU A 1 267 ? 12.047 -7.267 5.814 1.00 96.12 267 LEU A N 1
ATOM 1981 C CA . LEU A 1 267 ? 13.139 -8.144 6.232 1.00 96.12 267 LEU A CA 1
ATOM 1982 C C . LEU A 1 267 ? 14.195 -8.253 5.122 1.00 96.12 267 LEU A C 1
ATOM 1984 O O . LEU A 1 267 ? 13.824 -8.359 3.949 1.00 96.12 267 LEU A O 1
ATOM 1988 N N . PRO A 1 268 ? 15.498 -8.250 5.458 1.00 97.25 268 PRO A N 1
ATOM 1989 C CA . PRO A 1 268 ? 16.570 -8.368 4.467 1.00 97.25 268 PRO A CA 1
ATOM 1990 C C . PRO A 1 268 ? 16.604 -9.749 3.802 1.00 97.25 268 PRO A C 1
ATOM 1992 O O . PRO A 1 268 ? 16.974 -9.864 2.638 1.00 97.25 268 PRO A O 1
ATOM 1995 N N . GLU A 1 269 ? 16.143 -10.789 4.499 1.00 97.69 269 GLU A N 1
ATOM 1996 C CA . GLU A 1 269 ? 16.045 -12.150 3.960 1.00 97.69 269 GLU A CA 1
ATOM 1997 C C . GLU A 1 269 ? 15.118 -12.214 2.739 1.00 97.69 269 GLU A C 1
ATOM 1999 O O . GLU A 1 269 ? 15.473 -12.807 1.723 1.00 97.69 269 GLU A O 1
ATOM 2004 N N . HIS A 1 270 ? 13.984 -11.502 2.773 1.00 98.06 270 HIS A N 1
ATOM 2005 C CA . HIS A 1 270 ? 13.072 -11.412 1.628 1.00 98.06 270 HIS A CA 1
ATOM 2006 C C . HIS A 1 270 ? 13.708 -10.698 0.429 1.00 98.06 270 HIS A C 1
ATOM 2008 O O . HIS A 1 270 ? 13.405 -11.028 -0.715 1.00 98.06 270 HIS A O 1
ATOM 2014 N N . ALA A 1 271 ? 14.603 -9.733 0.666 1.00 98.06 271 ALA A N 1
ATOM 2015 C CA . ALA A 1 271 ? 15.319 -9.052 -0.409 1.00 98.06 271 ALA A CA 1
ATOM 2016 C C . ALA A 1 271 ? 16.285 -10.007 -1.129 1.00 98.06 271 ALA A C 1
ATOM 2018 O O . ALA A 1 271 ? 16.342 -10.007 -2.360 1.00 98.06 271 ALA A O 1
ATOM 2019 N N . LEU A 1 272 ? 16.999 -10.849 -0.374 1.00 97.75 272 LEU A N 1
ATOM 2020 C CA . LEU A 1 272 ? 17.888 -11.871 -0.929 1.00 97.75 272 LEU A CA 1
ATOM 2021 C C . LEU A 1 272 ? 17.105 -12.945 -1.694 1.00 97.75 272 LEU A C 1
ATOM 2023 O O . LEU A 1 272 ? 17.494 -13.320 -2.802 1.00 97.75 272 LEU A O 1
ATOM 2027 N N . GLU A 1 273 ? 15.991 -13.410 -1.131 1.00 97.88 273 GLU A N 1
ATOM 2028 C CA . GLU A 1 273 ? 15.153 -14.421 -1.774 1.00 97.88 273 GLU A CA 1
ATOM 2029 C C . GLU A 1 273 ? 14.506 -13.884 -3.056 1.00 97.88 273 GLU A C 1
ATOM 2031 O O . GLU A 1 273 ? 14.458 -14.575 -4.072 1.00 97.88 273 GLU A O 1
ATOM 2036 N N . ALA A 1 274 ? 14.117 -12.606 -3.068 1.00 98.19 274 ALA A N 1
ATOM 2037 C CA . ALA A 1 274 ? 13.558 -11.968 -4.254 1.00 98.19 274 ALA A CA 1
ATOM 2038 C C . ALA A 1 274 ? 14.572 -11.884 -5.394 1.00 98.19 274 ALA A C 1
ATOM 2040 O O . ALA A 1 274 ? 14.207 -12.071 -6.550 1.00 98.19 274 ALA A O 1
ATOM 2041 N N . VAL A 1 275 ? 15.846 -11.646 -5.084 1.00 98.25 275 VAL A N 1
ATOM 2042 C CA . VAL A 1 275 ? 16.922 -11.688 -6.084 1.00 98.25 275 VAL A CA 1
ATOM 2043 C C . VAL A 1 275 ? 17.091 -13.104 -6.630 1.00 98.25 275 VAL A C 1
ATOM 2045 O O . VAL A 1 275 ? 17.252 -13.273 -7.830 1.00 98.25 275 VAL A O 1
ATOM 2048 N N . ARG A 1 276 ? 17.008 -14.138 -5.788 1.00 97.94 276 ARG A N 1
ATOM 2049 C CA . ARG A 1 276 ? 17.147 -15.534 -6.236 1.00 97.94 276 ARG A CA 1
ATOM 2050 C C . ARG A 1 276 ? 15.982 -16.018 -7.093 1.00 97.94 276 ARG A C 1
ATOM 2052 O O . ARG A 1 276 ? 16.209 -16.755 -8.046 1.00 97.94 276 ARG A O 1
ATOM 2059 N N . GLN A 1 277 ? 14.757 -15.640 -6.737 1.00 97.75 277 GLN A N 1
ATOM 2060 C CA . GLN A 1 277 ? 13.550 -16.159 -7.382 1.00 97.75 277 GLN A CA 1
ATOM 2061 C C . GLN A 1 277 ? 13.062 -15.296 -8.549 1.00 97.75 277 GLN A C 1
ATOM 2063 O O . GLN A 1 277 ? 12.517 -15.830 -9.51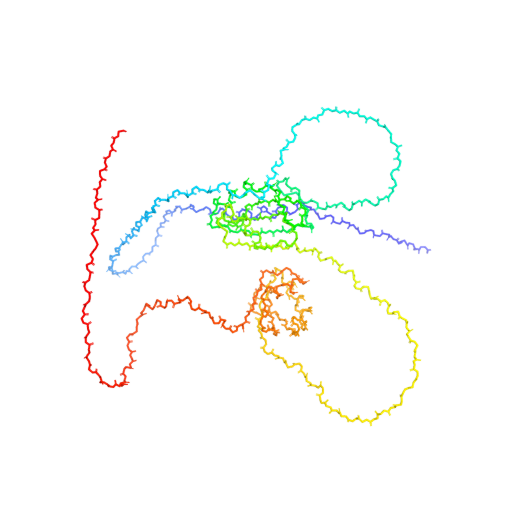3 1.00 97.75 277 GLN A O 1
ATOM 2068 N N . LEU A 1 278 ? 13.216 -13.969 -8.469 1.00 97.88 278 LEU A N 1
ATOM 2069 C CA . LEU A 1 278 ? 12.622 -13.034 -9.432 1.00 97.88 278 LEU A CA 1
ATOM 2070 C C . LEU A 1 278 ? 13.629 -12.455 -10.434 1.00 97.88 278 LEU A C 1
ATOM 2072 O O . LEU A 1 278 ? 13.198 -11.787 -11.380 1.00 97.88 278 LEU A O 1
ATOM 2076 N N . ASP A 1 279 ? 14.933 -12.703 -10.280 1.00 97.69 279 ASP A N 1
ATOM 2077 C CA . ASP A 1 279 ? 15.924 -12.324 -11.293 1.00 97.69 279 ASP A CA 1
ATOM 2078 C C . ASP A 1 279 ? 15.718 -13.136 -12.581 1.00 97.69 279 ASP A C 1
ATOM 2080 O O . ASP A 1 279 ? 15.705 -14.366 -12.576 1.00 97.69 279 ASP A O 1
ATOM 2084 N N . GLY A 1 280 ? 15.482 -12.438 -13.693 1.00 96.12 280 GLY A N 1
ATOM 2085 C CA . GLY A 1 280 ? 15.096 -13.032 -14.974 1.00 96.12 280 GLY A CA 1
ATOM 2086 C C . GLY A 1 280 ? 13.601 -13.347 -15.115 1.00 96.12 280 GLY A C 1
ATOM 2087 O O . GLY A 1 280 ? 13.186 -13.823 -16.173 1.00 96.12 280 GLY A O 1
ATOM 2088 N N . SER A 1 281 ? 12.776 -13.077 -14.095 1.00 97.38 281 SER A N 1
ATOM 2089 C CA . SER A 1 281 ? 11.327 -13.304 -14.180 1.00 97.38 281 SER A CA 1
ATOM 2090 C C . SER A 1 281 ? 10.653 -12.375 -15.197 1.00 97.38 281 SER A C 1
ATOM 2092 O O . SER A 1 281 ? 11.163 -11.307 -15.542 1.00 97.38 281 SER A O 1
ATOM 2094 N N . HIS A 1 282 ? 9.486 -12.790 -15.694 1.00 95.19 282 HIS A N 1
ATOM 2095 C CA . HIS A 1 282 ? 8.688 -11.990 -16.618 1.00 95.19 282 HIS A CA 1
ATOM 2096 C C . HIS A 1 282 ? 7.770 -11.052 -15.834 1.00 95.19 282 HIS A C 1
ATOM 2098 O O . HIS A 1 282 ? 6.945 -11.498 -15.038 1.00 95.19 282 HIS A O 1
ATOM 2104 N N . PHE A 1 283 ? 7.875 -9.757 -16.102 1.00 96.38 283 PHE A N 1
ATOM 2105 C CA . PHE A 1 283 ? 7.048 -8.707 -15.528 1.00 96.38 283 PHE A CA 1
ATOM 2106 C C . PHE A 1 283 ? 6.440 -7.877 -16.664 1.00 96.38 283 PHE A C 1
ATOM 2108 O O . PHE A 1 283 ? 7.159 -7.258 -17.448 1.00 96.38 283 PHE A O 1
ATOM 2115 N N . LEU A 1 284 ? 5.107 -7.916 -16.792 1.00 93.44 284 LEU A N 1
ATOM 2116 C CA . LEU A 1 284 ? 4.356 -7.277 -17.889 1.00 93.44 284 LEU A CA 1
ATOM 2117 C C . LEU A 1 284 ? 4.890 -7.640 -19.294 1.00 93.44 284 LEU A C 1
ATOM 2119 O O . LEU A 1 284 ? 4.921 -6.811 -20.200 1.00 93.44 284 LEU A O 1
ATOM 2123 N N . GLY A 1 285 ? 5.339 -8.887 -19.469 1.00 91.94 285 GLY A N 1
ATOM 2124 C CA . GLY A 1 285 ? 5.871 -9.393 -20.740 1.00 91.94 285 GLY A CA 1
ATOM 2125 C C . GLY A 1 285 ? 7.335 -9.040 -21.031 1.00 91.94 285 GLY A C 1
ATOM 2126 O O . GLY A 1 285 ? 7.850 -9.466 -22.060 1.00 91.94 285 GLY A O 1
ATOM 2127 N N . ALA A 1 286 ? 8.021 -8.316 -20.141 1.00 93.94 286 ALA A N 1
ATOM 2128 C CA . ALA A 1 286 ? 9.458 -8.057 -20.227 1.00 93.94 286 ALA A CA 1
ATOM 2129 C C . ALA A 1 286 ? 10.221 -8.844 -19.152 1.00 93.94 286 ALA A C 1
ATOM 2131 O O . ALA A 1 286 ? 9.724 -9.023 -18.042 1.00 93.94 286 ALA A O 1
ATOM 2132 N N . SER A 1 287 ? 11.431 -9.310 -19.458 1.00 95.44 287 SER A N 1
ATOM 2133 C CA . SER A 1 287 ? 12.299 -9.941 -18.459 1.00 95.44 287 SER A CA 1
ATOM 2134 C C . SER A 1 287 ? 12.980 -8.873 -17.610 1.00 95.44 287 SER A C 1
ATOM 2136 O O . SER A 1 287 ? 13.676 -8.003 -18.138 1.00 95.44 287 SER A O 1
ATOM 2138 N N . ILE A 1 288 ? 12.798 -8.950 -16.295 1.00 97.00 288 ILE A N 1
ATOM 2139 C CA . ILE A 1 288 ? 13.434 -8.033 -15.347 1.00 97.00 288 ILE A CA 1
ATOM 2140 C C . ILE A 1 288 ? 14.709 -8.642 -14.770 1.00 97.00 288 ILE A C 1
ATOM 2142 O O . ILE A 1 288 ? 14.836 -9.858 -14.659 1.00 97.00 288 ILE A O 1
ATOM 2146 N N . ARG A 1 289 ? 15.651 -7.786 -14.374 1.00 97.38 289 ARG A N 1
ATOM 2147 C CA . ARG A 1 289 ? 16.820 -8.170 -13.575 1.00 97.38 289 ARG A CA 1
ATOM 2148 C C . ARG A 1 289 ? 16.733 -7.582 -12.186 1.00 97.38 289 ARG A C 1
ATOM 2150 O O . ARG A 1 289 ? 16.389 -6.409 -12.047 1.00 97.38 289 ARG A O 1
ATOM 2157 N N . VAL A 1 290 ? 17.053 -8.367 -11.171 1.00 98.00 290 VAL A N 1
ATOM 2158 C CA . VAL A 1 290 ? 16.924 -7.978 -9.767 1.00 98.00 290 VAL A CA 1
ATOM 2159 C C . VAL A 1 290 ? 18.288 -8.076 -9.098 1.00 98.00 290 VAL A C 1
ATOM 2161 O O . VAL A 1 290 ? 18.928 -9.120 -9.110 1.00 98.00 290 VAL A O 1
ATOM 2164 N N . HIS A 1 291 ? 18.739 -6.983 -8.488 1.00 97.94 291 HIS A N 1
ATOM 2165 C CA . HIS A 1 291 ? 20.015 -6.920 -7.778 1.00 97.94 291 HIS A CA 1
ATOM 2166 C C . HIS A 1 291 ? 19.832 -6.295 -6.393 1.00 97.94 291 HIS A C 1
ATOM 2168 O O . HIS A 1 291 ? 18.995 -5.413 -6.209 1.00 97.94 291 HIS A O 1
ATOM 2174 N N . LEU A 1 292 ? 20.632 -6.716 -5.410 1.00 98.00 292 LEU A N 1
ATOM 2175 C CA . LEU A 1 292 ? 20.706 -6.023 -4.120 1.00 98.00 292 LEU A CA 1
ATOM 2176 C C . LEU A 1 292 ? 21.332 -4.633 -4.316 1.00 98.00 292 LEU A C 1
ATOM 2178 O O . LEU A 1 292 ? 22.325 -4.497 -5.033 1.00 98.00 292 LEU A O 1
ATOM 2182 N N . ASP A 1 293 ? 20.778 -3.602 -3.671 1.00 97.56 293 ASP A N 1
ATOM 2183 C CA . ASP A 1 293 ? 21.407 -2.276 -3.678 1.00 97.56 293 ASP A CA 1
ATOM 2184 C C . ASP A 1 293 ? 22.630 -2.287 -2.750 1.00 97.56 293 ASP A C 1
ATOM 2186 O O . ASP A 1 293 ? 22.488 -2.346 -1.528 1.00 97.56 293 ASP A O 1
ATOM 2190 N N . ALA A 1 294 ? 23.832 -2.181 -3.320 1.00 96.00 294 ALA A N 1
ATOM 2191 C CA . ALA A 1 294 ? 25.084 -2.118 -2.562 1.00 96.00 294 ALA A CA 1
ATOM 2192 C C . ALA A 1 294 ? 25.175 -0.886 -1.642 1.00 96.00 294 ALA A C 1
ATOM 2194 O O . ALA A 1 294 ? 25.954 -0.879 -0.690 1.00 96.00 294 ALA A O 1
ATOM 2195 N N . LEU A 1 295 ? 24.388 0.162 -1.913 1.00 94.31 295 LEU A N 1
ATOM 2196 C CA . LEU A 1 295 ? 24.318 1.359 -1.072 1.00 94.31 295 LEU A CA 1
ATOM 2197 C C . LEU A 1 295 ? 23.318 1.212 0.082 1.00 94.31 295 LEU A C 1
ATOM 2199 O O . LEU A 1 295 ? 23.230 2.097 0.941 1.00 94.31 295 LEU A O 1
ATOM 2203 N N . SER A 1 296 ? 22.550 0.122 0.115 1.00 95.31 296 SER A N 1
ATOM 2204 C CA . SER A 1 296 ? 21.624 -0.146 1.205 1.00 95.31 296 SER A CA 1
ATOM 2205 C C . SER A 1 296 ? 22.376 -0.656 2.427 1.00 95.31 296 SER A C 1
ATOM 2207 O O . SER A 1 296 ? 22.940 -1.745 2.408 1.00 95.31 296 SER A O 1
ATOM 2209 N N . LYS A 1 297 ? 22.350 0.117 3.516 1.00 94.12 297 LYS A N 1
ATOM 2210 C CA . LYS A 1 297 ? 22.991 -0.273 4.782 1.00 94.12 297 LYS A CA 1
ATOM 2211 C C . LYS A 1 297 ? 22.347 -1.505 5.414 1.00 94.12 297 LYS A C 1
ATOM 2213 O O . LYS A 1 297 ? 23.044 -2.312 6.011 1.00 94.12 297 LYS A O 1
ATOM 2218 N N . ASP A 1 298 ? 21.035 -1.643 5.250 1.00 94.12 298 ASP A N 1
ATOM 2219 C CA . ASP A 1 298 ? 20.240 -2.656 5.946 1.00 94.12 298 ASP A CA 1
ATOM 2220 C C . ASP A 1 298 ? 20.046 -3.933 5.111 1.00 94.12 298 ASP A C 1
ATOM 2222 O O . ASP A 1 298 ? 19.414 -4.878 5.567 1.00 94.12 298 ASP A O 1
ATOM 2226 N N . GLY A 1 299 ? 20.504 -3.954 3.851 1.00 96.81 299 GLY A N 1
ATOM 2227 C CA . GLY A 1 299 ? 20.295 -5.080 2.928 1.00 96.81 299 GLY A CA 1
ATOM 2228 C C . GLY A 1 299 ? 18.838 -5.309 2.489 1.00 96.81 299 GLY A C 1
ATOM 2229 O O . GLY A 1 299 ? 18.571 -6.196 1.690 1.00 96.81 299 GLY A O 1
ATOM 2230 N N . THR A 1 300 ? 17.883 -4.494 2.946 1.00 97.88 300 THR A N 1
ATOM 2231 C CA . THR A 1 300 ? 16.438 -4.648 2.665 1.00 97.88 300 THR A CA 1
ATOM 2232 C C . THR A 1 300 ? 15.987 -4.102 1.311 1.00 97.88 300 THR A C 1
ATOM 2234 O O . THR A 1 300 ? 14.819 -4.245 0.944 1.00 97.88 300 THR A O 1
ATOM 2237 N N . LYS A 1 301 ? 16.880 -3.438 0.572 1.00 98.25 301 LYS A N 1
ATOM 2238 C CA . LYS A 1 301 ? 16.554 -2.745 -0.673 1.00 98.25 301 LYS A CA 1
ATOM 2239 C C . LYS A 1 301 ? 17.156 -3.469 -1.868 1.00 98.25 301 LYS A C 1
ATOM 2241 O O . LYS A 1 301 ? 18.347 -3.776 -1.885 1.00 98.25 301 LYS A O 1
ATOM 2246 N N . ILE A 1 302 ? 16.331 -3.631 -2.892 1.00 98.38 302 ILE A N 1
ATOM 2247 C CA . ILE A 1 302 ? 16.705 -4.169 -4.193 1.00 98.38 302 ILE A CA 1
ATOM 2248 C C . ILE A 1 302 ? 16.476 -3.134 -5.299 1.00 98.38 302 ILE A C 1
ATOM 2250 O O . ILE A 1 302 ? 15.582 -2.283 -5.214 1.00 98.38 302 ILE A O 1
ATOM 2254 N N . VAL A 1 303 ? 17.294 -3.221 -6.343 1.00 98.00 303 VAL A N 1
ATOM 2255 C CA . VAL A 1 303 ? 17.168 -2.468 -7.591 1.00 98.00 303 VAL A CA 1
ATOM 2256 C C . VAL A 1 303 ? 16.719 -3.428 -8.681 1.00 98.00 303 VAL A C 1
ATOM 2258 O O . VAL A 1 303 ? 17.322 -4.480 -8.888 1.00 98.00 303 VAL A O 1
ATOM 2261 N N . VAL A 1 304 ? 15.663 -3.048 -9.389 1.00 97.62 304 VAL A N 1
ATOM 2262 C CA . VAL A 1 304 ? 15.080 -3.830 -10.479 1.00 97.62 304 VAL A CA 1
ATOM 2263 C C . VAL A 1 304 ? 15.366 -3.110 -11.791 1.00 97.62 304 VAL A C 1
ATOM 2265 O O . VAL A 1 304 ? 15.085 -1.925 -11.916 1.00 97.62 304 VAL A O 1
ATOM 2268 N N . SER A 1 305 ? 15.940 -3.788 -12.774 1.00 96.94 305 SER A N 1
ATOM 2269 C CA . SER A 1 305 ? 16.238 -3.247 -14.106 1.00 96.94 305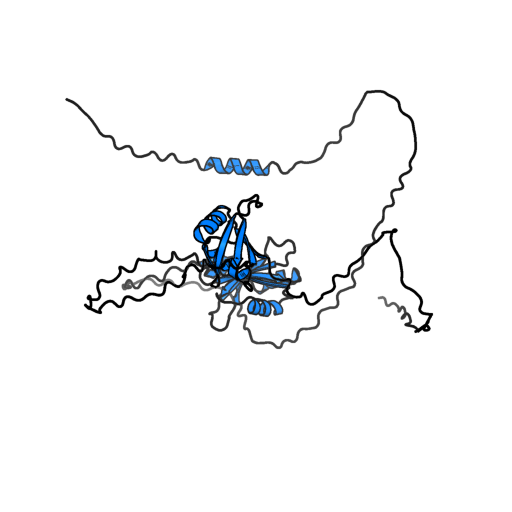 SER A CA 1
ATOM 2270 C C . SER A 1 305 ? 15.416 -3.963 -15.174 1.00 96.94 305 SER A C 1
ATOM 2272 O O . SER A 1 305 ? 14.985 -5.093 -14.965 1.00 96.94 305 SER A O 1
ATOM 2274 N N . GLY A 1 306 ? 15.216 -3.326 -16.330 1.00 94.56 306 GLY A N 1
ATOM 2275 C CA . GLY A 1 306 ? 14.437 -3.918 -17.428 1.00 94.56 306 GLY A CA 1
ATOM 2276 C C . GLY A 1 306 ? 12.923 -3.800 -17.240 1.00 94.56 306 GLY A C 1
ATOM 2277 O O . GLY A 1 306 ? 12.164 -4.549 -17.845 1.00 94.56 306 GLY A O 1
ATOM 2278 N N . ILE A 1 307 ? 12.467 -2.864 -16.401 1.00 95.88 307 ILE A N 1
ATOM 2279 C CA . ILE A 1 307 ? 11.037 -2.606 -16.227 1.00 95.88 307 ILE A CA 1
ATOM 2280 C C . ILE A 1 307 ? 10.494 -1.953 -17.511 1.00 95.88 307 ILE A C 1
ATOM 2282 O O . ILE A 1 307 ? 11.073 -0.959 -17.968 1.00 95.88 307 ILE A O 1
ATOM 2286 N N . PRO A 1 308 ? 9.388 -2.451 -18.094 1.00 93.88 308 PRO A N 1
ATOM 2287 C CA . PRO A 1 308 ? 8.829 -1.869 -19.306 1.00 93.88 308 PRO A CA 1
ATOM 2288 C C . PRO A 1 308 ? 8.307 -0.450 -19.053 1.00 93.88 308 PRO A C 1
ATOM 2290 O O . PRO A 1 308 ? 7.770 -0.131 -17.988 1.00 93.88 308 PRO A O 1
ATOM 2293 N N . PHE A 1 309 ? 8.453 0.423 -20.052 1.00 91.56 309 PHE A N 1
ATOM 2294 C CA . PHE A 1 309 ? 7.930 1.785 -19.976 1.00 91.56 309 PHE A CA 1
ATOM 2295 C C . PHE A 1 309 ? 6.413 1.759 -19.780 1.00 91.56 309 PHE A C 1
ATOM 2297 O O . PHE A 1 309 ? 5.690 1.109 -20.527 1.00 91.56 309 PHE A O 1
ATOM 2304 N N . GLY A 1 310 ? 5.936 2.503 -18.786 1.00 90.06 310 GLY A N 1
ATOM 2305 C CA . GLY A 1 310 ? 4.518 2.544 -18.426 1.00 90.06 310 GLY A CA 1
ATOM 2306 C C . GLY A 1 310 ? 4.186 1.752 -17.169 1.00 90.06 310 GLY A C 1
ATOM 2307 O O . GLY A 1 310 ? 3.206 2.107 -16.522 1.00 90.06 310 GLY A O 1
ATOM 2308 N N . ALA A 1 311 ? 5.042 0.807 -16.764 1.00 94.31 311 ALA A N 1
ATOM 2309 C CA . ALA A 1 311 ? 4.845 0.070 -15.525 1.00 94.31 311 ALA A CA 1
ATOM 2310 C C . ALA A 1 311 ? 4.696 1.010 -14.324 1.00 94.31 311 ALA A C 1
ATOM 2312 O O . ALA A 1 311 ? 5.417 2.013 -14.163 1.00 94.31 311 ALA A O 1
ATOM 2313 N N . GLU A 1 312 ? 3.747 0.689 -13.463 1.00 94.81 312 GLU A N 1
ATOM 2314 C CA . GLU A 1 312 ? 3.465 1.436 -12.254 1.00 94.81 312 GLU A CA 1
ATOM 2315 C C . GLU A 1 312 ? 4.146 0.801 -11.042 1.00 94.81 312 GLU A C 1
ATOM 2317 O O . GLU A 1 312 ? 4.371 -0.406 -10.960 1.00 94.81 312 GLU A O 1
ATOM 2322 N N . TRP A 1 313 ? 4.482 1.639 -10.059 1.00 94.81 313 TRP A N 1
ATOM 2323 C CA . TRP A 1 313 ? 5.079 1.175 -8.806 1.00 94.81 313 TRP A CA 1
ATOM 2324 C C . TRP A 1 313 ? 4.170 0.177 -8.073 1.00 94.81 313 TRP A C 1
ATOM 2326 O O . TRP A 1 313 ? 4.662 -0.662 -7.324 1.00 94.81 313 TRP A O 1
ATOM 2336 N N . LEU A 1 314 ? 2.852 0.253 -8.293 1.00 93.00 314 LEU A N 1
ATOM 2337 C CA . LEU A 1 314 ? 1.870 -0.637 -7.685 1.00 93.00 314 LEU A CA 1
ATOM 2338 C C . LEU A 1 314 ? 1.954 -2.057 -8.258 1.00 93.00 314 LEU A C 1
ATOM 2340 O O . LEU A 1 314 ? 1.952 -3.016 -7.493 1.00 93.00 314 LEU A O 1
ATOM 2344 N N . GLU A 1 315 ? 2.088 -2.190 -9.578 1.00 96.00 315 GLU A N 1
ATOM 2345 C CA . GLU A 1 315 ? 2.279 -3.483 -10.248 1.00 96.00 315 GLU A CA 1
ATOM 2346 C C . GLU A 1 315 ? 3.598 -4.113 -9.804 1.00 96.00 315 GLU A C 1
ATOM 2348 O O . GLU A 1 315 ? 3.644 -5.294 -9.460 1.00 96.00 315 GLU A O 1
ATOM 2353 N N . LEU A 1 316 ? 4.655 -3.294 -9.720 1.00 97.00 316 LEU A N 1
ATOM 2354 C CA . LEU A 1 316 ? 5.946 -3.729 -9.200 1.00 97.00 316 LEU A CA 1
ATOM 2355 C C . LEU A 1 316 ? 5.804 -4.224 -7.753 1.00 97.00 316 LEU A C 1
ATOM 2357 O O . LEU A 1 316 ? 6.266 -5.309 -7.415 1.00 97.00 316 LEU A O 1
ATOM 2361 N N . LYS A 1 317 ? 5.104 -3.472 -6.899 1.00 95.88 317 LYS A N 1
ATOM 2362 C CA . LYS A 1 317 ? 4.839 -3.880 -5.517 1.00 95.88 317 LYS A CA 1
ATOM 2363 C C . LYS A 1 317 ? 4.099 -5.214 -5.450 1.00 95.88 317 LYS A C 1
ATOM 2365 O O . LYS A 1 317 ? 4.455 -6.054 -4.628 1.00 95.88 317 LYS A O 1
ATOM 2370 N N . TYR A 1 318 ? 3.081 -5.402 -6.284 1.00 95.06 318 TYR A N 1
ATOM 2371 C CA . TYR A 1 318 ? 2.291 -6.628 -6.315 1.00 95.06 318 TYR A CA 1
ATOM 2372 C C . TYR A 1 318 ? 3.139 -7.835 -6.735 1.00 95.06 318 TYR A C 1
ATOM 2374 O O . TYR A 1 318 ? 3.141 -8.843 -6.034 1.00 95.06 318 TYR A O 1
ATOM 2382 N N . HIS A 1 319 ? 3.940 -7.699 -7.798 1.00 97.00 319 HIS A N 1
ATOM 2383 C CA . HIS A 1 319 ? 4.837 -8.761 -8.276 1.00 97.00 319 HIS A CA 1
ATOM 2384 C C . HIS A 1 319 ? 5.816 -9.220 -7.188 1.00 97.00 319 HIS A C 1
ATOM 2386 O O . HIS A 1 319 ? 5.938 -10.413 -6.910 1.00 97.00 319 HIS A O 1
ATOM 2392 N N . PHE A 1 320 ? 6.449 -8.266 -6.501 1.00 97.75 320 PHE A N 1
ATOM 2393 C CA . PHE A 1 320 ? 7.425 -8.546 -5.443 1.00 97.75 320 PHE A CA 1
ATOM 2394 C C . PHE A 1 320 ? 6.784 -8.961 -4.104 1.00 97.75 320 PHE A C 1
ATOM 2396 O O . PHE A 1 320 ? 7.454 -9.530 -3.246 1.00 97.75 320 PHE A O 1
ATOM 2403 N N . SER A 1 321 ? 5.473 -8.761 -3.929 1.00 96.31 321 SER A N 1
ATOM 2404 C CA . SER A 1 321 ? 4.755 -9.214 -2.726 1.00 96.31 321 SER A CA 1
ATOM 2405 C C . SER A 1 321 ? 4.605 -10.741 -2.648 1.00 96.31 321 SER A C 1
ATOM 2407 O O . SER A 1 321 ? 4.267 -11.253 -1.585 1.00 96.31 321 SER A O 1
ATOM 2409 N N . SER A 1 322 ? 4.881 -11.468 -3.738 1.00 95.50 322 SER A N 1
ATOM 2410 C CA . SER A 1 322 ? 4.914 -12.941 -3.767 1.00 95.50 322 SER A CA 1
ATOM 2411 C C . SER A 1 322 ? 6.027 -13.543 -2.899 1.00 95.50 322 SER A C 1
ATOM 2413 O O . SER A 1 322 ? 5.862 -14.643 -2.381 1.00 95.50 322 SER A O 1
ATOM 2415 N N . VAL A 1 323 ? 7.133 -12.814 -2.711 1.00 97.56 323 VAL A N 1
ATOM 2416 C CA . VAL A 1 323 ? 8.296 -13.269 -1.931 1.00 97.56 323 VAL A CA 1
ATOM 2417 C C . VAL A 1 323 ? 8.225 -12.800 -0.479 1.00 97.56 323 VAL A C 1
ATOM 2419 O O . VAL A 1 323 ? 8.658 -13.505 0.428 1.00 97.56 323 VAL A O 1
ATOM 2422 N N . GLY A 1 324 ? 7.679 -11.609 -0.230 1.00 94.94 324 GLY A N 1
ATOM 2423 C CA . GLY A 1 324 ? 7.563 -11.086 1.124 1.00 94.94 324 GLY A CA 1
ATOM 2424 C C . GLY A 1 324 ? 6.904 -9.715 1.200 1.00 94.94 324 GLY A C 1
ATOM 2425 O O . GLY A 1 324 ? 6.564 -9.098 0.193 1.00 94.94 324 GLY A O 1
ATOM 2426 N N . LEU A 1 325 ? 6.732 -9.199 2.422 1.00 92.81 325 LEU A N 1
ATOM 2427 C CA . LEU A 1 325 ? 6.058 -7.917 2.627 1.00 92.81 325 LEU A CA 1
ATOM 2428 C C . LEU A 1 325 ? 6.905 -6.740 2.107 1.00 92.81 325 LEU A C 1
ATOM 2430 O O . LEU A 1 325 ? 7.938 -6.388 2.688 1.00 92.81 325 LEU A O 1
ATOM 2434 N N . VAL A 1 326 ? 6.426 -6.097 1.042 1.00 97.44 326 VAL A N 1
ATOM 2435 C CA . VAL A 1 326 ? 7.046 -4.906 0.448 1.00 97.44 326 VAL A CA 1
ATOM 2436 C C . VAL A 1 326 ? 6.606 -3.641 1.195 1.00 97.44 326 VAL A C 1
ATOM 2438 O O . VAL A 1 326 ? 5.424 -3.273 1.199 1.00 97.44 326 VAL A O 1
ATOM 2441 N N . THR A 1 327 ? 7.562 -2.926 1.791 1.00 95.38 327 THR A N 1
ATOM 2442 C CA . THR A 1 327 ? 7.323 -1.655 2.498 1.00 95.38 327 THR A CA 1
ATOM 2443 C C . THR A 1 327 ? 7.241 -0.474 1.542 1.00 95.38 327 THR A C 1
ATOM 2445 O O . THR A 1 327 ? 6.412 0.418 1.728 1.00 95.38 327 THR A O 1
ATOM 2448 N N . PHE A 1 328 ? 8.068 -0.476 0.499 1.00 96.94 328 PHE A N 1
ATOM 2449 C CA . PHE A 1 328 ? 8.177 0.619 -0.456 1.00 96.94 328 PHE A CA 1
ATOM 2450 C C . PHE A 1 328 ? 8.491 0.082 -1.851 1.00 96.94 328 PHE A C 1
ATOM 2452 O O . PHE A 1 328 ? 9.287 -0.842 -1.990 1.00 96.94 328 PHE A O 1
ATOM 2459 N N . ALA A 1 329 ? 7.886 0.681 -2.873 1.00 97.62 329 ALA A N 1
ATOM 2460 C CA . ALA A 1 329 ? 8.201 0.425 -4.270 1.00 97.62 329 ALA A CA 1
ATOM 2461 C C . ALA A 1 329 ? 8.141 1.748 -5.040 1.00 97.62 329 ALA A C 1
ATOM 2463 O O . ALA A 1 329 ? 7.229 2.545 -4.815 1.00 97.62 329 ALA A O 1
ATOM 2464 N N . ASP A 1 330 ? 9.098 1.970 -5.933 1.00 96.50 330 ASP A N 1
ATOM 2465 C CA . ASP A 1 330 ? 9.165 3.143 -6.803 1.00 96.50 330 ASP A CA 1
ATOM 2466 C C . ASP A 1 330 ? 9.776 2.774 -8.162 1.00 96.50 330 ASP A C 1
ATOM 2468 O O . ASP A 1 330 ? 10.533 1.809 -8.263 1.00 96.50 330 ASP A O 1
ATOM 2472 N N . VAL A 1 331 ? 9.449 3.530 -9.213 1.00 96.25 331 VAL A N 1
ATOM 2473 C CA . VAL A 1 331 ? 9.942 3.309 -10.585 1.00 96.25 331 VAL A CA 1
ATOM 2474 C C . VAL A 1 331 ? 10.582 4.593 -11.108 1.00 96.25 331 VAL A C 1
ATOM 2476 O O . VAL A 1 331 ? 9.901 5.560 -11.455 1.00 96.25 331 VAL A O 1
ATOM 2479 N N . LYS A 1 332 ? 11.911 4.581 -11.196 1.00 93.19 332 LYS A N 1
ATOM 2480 C CA . LYS A 1 332 ? 12.775 5.634 -11.741 1.00 93.19 332 LYS A CA 1
ATOM 2481 C C . LYS A 1 332 ? 12.983 5.461 -13.248 1.00 93.19 332 LYS A C 1
ATOM 2483 O O . LYS A 1 332 ? 12.783 4.396 -13.826 1.00 93.19 332 LYS A O 1
ATOM 2488 N N . GLY A 1 333 ? 13.408 6.540 -13.904 1.00 84.44 333 GLY A N 1
ATOM 2489 C CA . GLY A 1 333 ? 13.646 6.548 -15.353 1.00 84.44 333 GLY A CA 1
ATOM 2490 C C . GLY A 1 333 ? 12.382 6.754 -16.186 1.00 84.44 333 GLY A C 1
ATOM 2491 O O . GLY A 1 333 ? 12.429 6.661 -17.410 1.00 84.44 333 GLY A O 1
ATOM 2492 N N . ARG A 1 334 ? 11.252 7.084 -15.545 1.00 74.38 334 ARG A N 1
ATOM 2493 C CA . ARG A 1 334 ? 10.105 7.627 -16.269 1.00 74.38 334 ARG A CA 1
ATOM 2494 C C . ARG A 1 334 ? 10.565 8.960 -16.883 1.00 74.38 334 ARG A C 1
ATOM 2496 O O . ARG A 1 334 ? 11.056 9.804 -16.125 1.00 74.38 334 ARG A O 1
ATOM 2503 N N . PRO A 1 335 ? 10.454 9.170 -18.212 1.00 71.75 335 PRO A N 1
ATOM 2504 C CA . PRO A 1 335 ? 10.711 10.488 -18.778 1.00 71.75 335 PRO A CA 1
ATOM 2505 C C . PRO A 1 335 ? 9.838 11.481 -18.007 1.00 71.75 335 PRO A C 1
ATOM 2507 O O . PRO A 1 335 ? 8.693 11.119 -17.707 1.00 71.75 335 PRO A O 1
ATOM 2510 N N . PRO A 1 336 ? 10.360 12.663 -17.620 1.00 65.88 336 PRO A N 1
ATOM 2511 C CA . PRO A 1 336 ? 9.607 13.634 -16.838 1.00 65.88 336 PRO A CA 1
ATOM 2512 C C . PRO A 1 336 ? 8.286 13.856 -17.560 1.00 65.88 336 PRO A C 1
ATOM 2514 O O . PRO A 1 336 ? 8.253 14.414 -18.658 1.00 65.88 336 PRO A O 1
ATOM 2517 N N . LYS A 1 337 ? 7.215 13.285 -17.000 1.00 59.34 337 LYS A N 1
ATOM 2518 C CA . LYS A 1 337 ? 5.892 13.268 -17.611 1.00 59.34 337 LYS A CA 1
ATOM 2519 C C . LYS A 1 337 ? 5.466 14.714 -17.605 1.00 59.34 337 LYS A C 1
ATOM 2521 O O . LYS A 1 337 ? 5.060 15.166 -16.543 1.00 59.34 337 LYS A O 1
ATOM 2526 N N . GLY A 1 338 ? 5.675 15.395 -18.742 1.00 53.75 338 GLY A N 1
ATOM 2527 C CA . GLY A 1 338 ? 5.579 16.841 -18.934 1.00 53.75 338 GLY A CA 1
ATOM 2528 C C . GLY A 1 338 ? 4.697 17.458 -17.872 1.00 53.75 338 GLY A C 1
ATOM 2529 O O . GLY A 1 338 ? 3.472 17.405 -17.973 1.00 53.75 338 GLY A O 1
ATOM 2530 N N . GLU A 1 339 ? 5.345 17.898 -16.796 1.00 48.91 339 GLU A N 1
ATOM 2531 C CA . GLU A 1 339 ? 4.674 18.309 -15.579 1.00 48.91 339 GLU A CA 1
ATOM 2532 C C . GLU A 1 339 ? 4.024 19.635 -15.940 1.00 48.91 339 GLU A C 1
ATOM 2534 O O . GLU A 1 339 ? 4.682 20.675 -15.990 1.00 48.91 339 GLU A O 1
ATOM 2539 N N . GLY A 1 340 ? 2.755 19.563 -16.357 1.00 48.75 340 GLY A N 1
ATOM 2540 C CA . GLY A 1 340 ? 1.942 20.711 -16.718 1.00 48.75 340 GLY A CA 1
ATOM 2541 C C . GLY A 1 340 ? 2.097 21.753 -15.624 1.00 48.75 340 GLY A C 1
ATOM 2542 O O . GLY A 1 340 ? 1.672 21.537 -14.489 1.00 48.75 340 GLY A O 1
ATOM 2543 N N . GLY A 1 341 ? 2.796 22.832 -15.976 1.00 48.06 341 GLY A N 1
ATOM 2544 C CA . GLY A 1 341 ? 3.436 23.731 -15.038 1.00 48.06 341 GLY A CA 1
ATOM 2545 C C . GLY A 1 341 ? 2.523 24.170 -13.904 1.00 48.06 341 GLY A C 1
ATOM 2546 O O . GLY A 1 341 ? 1.551 24.897 -14.103 1.00 48.06 341 GLY A O 1
ATOM 2547 N N . LYS A 1 342 ? 2.912 23.815 -12.684 1.00 45.00 342 LYS A N 1
ATOM 2548 C CA . LYS A 1 342 ? 2.519 24.561 -11.493 1.00 45.00 342 LYS A CA 1
ATOM 2549 C C . LYS A 1 342 ? 3.765 25.122 -10.824 1.00 45.00 342 LYS A C 1
ATOM 2551 O O . LYS A 1 342 ? 4.240 24.628 -9.816 1.00 45.00 342 LYS A O 1
ATOM 2556 N N . GLY A 1 343 ? 4.267 26.193 -11.440 1.00 45.00 343 GLY A N 1
ATOM 2557 C CA . GLY A 1 343 ? 4.856 27.332 -10.741 1.00 45.00 343 GLY A CA 1
ATOM 2558 C C . GLY A 1 343 ? 5.921 27.021 -9.694 1.00 45.00 343 GLY A C 1
ATOM 2559 O O . GLY A 1 343 ? 5.755 27.391 -8.535 1.00 45.00 343 GLY A O 1
ATOM 2560 N N . ALA A 1 344 ? 7.065 26.474 -10.108 1.00 42.16 344 ALA A N 1
ATOM 2561 C CA . ALA A 1 344 ? 8.303 26.734 -9.385 1.00 42.16 344 ALA A CA 1
ATOM 2562 C C . ALA A 1 344 ? 8.674 28.212 -9.599 1.00 42.16 344 ALA A C 1
ATOM 2564 O O . ALA A 1 344 ? 9.416 28.581 -10.509 1.00 42.16 344 ALA A O 1
ATOM 2565 N N . VAL A 1 345 ? 8.091 2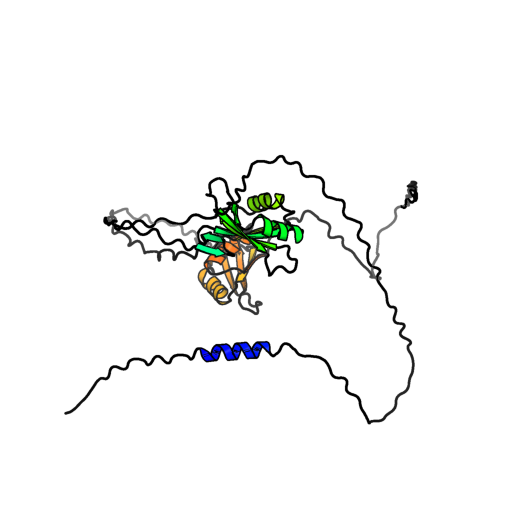9.082 -8.771 1.00 44.88 345 VAL A N 1
ATOM 2566 C CA . VAL A 1 345 ? 8.558 30.453 -8.579 1.00 44.88 345 VAL A CA 1
ATOM 2567 C C . VAL A 1 345 ? 9.987 30.347 -8.060 1.00 44.88 345 VAL A C 1
ATOM 2569 O O . VAL A 1 345 ? 10.213 30.108 -6.873 1.00 44.88 345 VAL A O 1
ATOM 2572 N N . PHE A 1 346 ? 10.957 30.517 -8.959 1.00 43.78 346 PHE A N 1
ATOM 2573 C CA . PHE A 1 346 ? 12.336 30.811 -8.600 1.00 43.78 346 PHE A CA 1
ATOM 2574 C C . PHE A 1 346 ? 12.331 32.091 -7.763 1.00 43.78 346 PHE A C 1
ATOM 2576 O O . PHE A 1 346 ? 12.358 33.212 -8.271 1.00 43.78 346 PHE A O 1
ATOM 2583 N N . LYS A 1 347 ? 12.289 31.924 -6.441 1.00 43.84 347 LYS A N 1
ATOM 2584 C CA . LYS A 1 347 ? 12.582 32.978 -5.478 1.00 43.84 347 LYS A CA 1
ATOM 2585 C C . LYS A 1 347 ? 14.097 33.154 -5.448 1.00 43.84 347 LYS A C 1
ATOM 2587 O O . LYS A 1 347 ? 14.764 32.782 -4.487 1.00 43.84 347 LYS A O 1
ATOM 2592 N N . GLY A 1 348 ? 14.625 33.697 -6.543 1.00 41.34 348 GLY A N 1
ATOM 2593 C CA . GLY A 1 348 ? 15.986 34.198 -6.624 1.00 41.34 348 GLY A CA 1
ATOM 2594 C C . GLY A 1 348 ? 16.177 35.255 -5.545 1.00 41.34 348 GLY A C 1
ATOM 2595 O O . GLY A 1 348 ? 15.517 36.294 -5.544 1.00 41.34 348 GLY A O 1
ATOM 2596 N N . LYS A 1 349 ? 17.061 34.961 -4.595 1.00 45.41 349 LYS A N 1
ATOM 2597 C CA . LYS A 1 349 ? 17.451 35.870 -3.521 1.00 45.41 349 LYS A CA 1
ATOM 2598 C C . LYS A 1 349 ? 18.963 36.114 -3.582 1.00 45.41 349 LYS A C 1
ATOM 2600 O O . LYS A 1 349 ? 19.651 35.843 -2.615 1.00 45.41 349 LYS A O 1
ATOM 2605 N N . GLY A 1 350 ? 19.410 36.646 -4.729 1.00 40.78 350 GLY A N 1
ATOM 2606 C CA . GLY A 1 350 ? 20.673 37.374 -4.976 1.00 40.78 350 GLY A CA 1
ATOM 2607 C C . GLY A 1 350 ? 21.992 36.701 -4.558 1.00 40.78 350 GLY A C 1
ATOM 2608 O O . GLY A 1 350 ? 21.996 35.543 -4.158 1.00 40.78 350 GLY A O 1
ATOM 2609 N N . PRO A 1 351 ? 23.115 37.443 -4.551 1.00 56.62 351 PRO A N 1
ATOM 2610 C CA . PRO A 1 351 ? 23.517 38.534 -5.443 1.00 56.62 351 PRO A CA 1
ATOM 2611 C C . PRO A 1 351 ? 24.891 38.232 -6.088 1.00 56.62 351 PRO A C 1
ATOM 2613 O O . PRO A 1 351 ? 25.815 37.786 -5.418 1.00 56.62 351 PRO A O 1
ATOM 2616 N N . GLY A 1 352 ? 25.058 38.519 -7.377 1.00 37.06 352 GLY A N 1
ATOM 2617 C CA . GLY A 1 352 ? 26.353 38.404 -8.052 1.00 37.06 352 GLY A CA 1
ATOM 2618 C C . GLY A 1 352 ? 26.661 39.674 -8.837 1.00 37.06 352 GLY A C 1
ATOM 2619 O O . GLY A 1 352 ? 26.017 39.897 -9.861 1.00 37.06 352 GLY A O 1
ATOM 2620 N N . PRO A 1 353 ? 27.588 40.532 -8.377 1.00 63.12 353 PRO A N 1
ATOM 2621 C CA . PRO A 1 353 ? 28.272 41.467 -9.254 1.00 63.12 353 PRO A CA 1
ATOM 2622 C C . PRO A 1 353 ? 29.334 40.687 -10.049 1.00 63.12 353 PRO A C 1
ATOM 2624 O O . PRO A 1 353 ? 29.767 39.629 -9.610 1.00 63.12 353 PRO A O 1
ATOM 2627 N N . TYR A 1 354 ? 29.778 41.250 -11.170 1.00 49.72 354 TYR A N 1
ATOM 2628 C CA . TYR A 1 354 ? 30.780 40.731 -12.115 1.00 49.72 354 TYR A CA 1
ATOM 2629 C C . TYR A 1 354 ? 30.250 39.885 -13.278 1.00 49.72 354 TYR A C 1
ATOM 2631 O O . TYR A 1 354 ? 29.953 38.705 -13.154 1.00 49.72 354 TYR A O 1
ATOM 2639 N N . GLY A 1 355 ? 30.315 40.502 -14.461 1.00 42.62 355 GLY A N 1
ATOM 2640 C CA . GLY A 1 355 ? 30.969 39.848 -15.589 1.00 42.62 355 GLY A CA 1
ATOM 2641 C C . GLY A 1 355 ? 30.152 39.770 -16.870 1.00 42.62 355 GLY A C 1
ATOM 2642 O O . GLY A 1 355 ? 29.427 38.810 -17.077 1.00 42.62 355 GLY A O 1
ATOM 2643 N N . GLY A 1 356 ? 30.381 40.720 -17.781 1.00 42.88 356 GLY A N 1
ATOM 2644 C CA . GLY A 1 356 ? 30.332 40.411 -19.213 1.00 42.88 356 GLY A CA 1
ATOM 2645 C C . GLY A 1 356 ? 29.079 40.830 -19.971 1.00 42.88 356 GLY A C 1
ATOM 2646 O O . GLY A 1 356 ? 28.484 40.017 -20.667 1.00 42.88 356 GLY A O 1
ATOM 2647 N N . CYS A 1 357 ? 28.722 42.116 -19.920 1.00 42.09 357 CYS A N 1
ATOM 2648 C CA . CYS A 1 357 ? 28.006 42.734 -21.030 1.00 42.09 357 CYS A CA 1
ATOM 2649 C C . CYS A 1 357 ? 29.013 43.053 -22.151 1.00 42.09 357 CYS A C 1
ATOM 2651 O O . CYS A 1 357 ? 29.887 43.902 -22.001 1.00 42.09 357 CYS A O 1
ATOM 2653 N N . MET A 1 358 ? 28.896 42.368 -23.284 1.00 51.38 358 MET A N 1
ATOM 2654 C CA . MET A 1 358 ? 29.490 42.794 -24.549 1.00 51.38 358 MET A CA 1
ATOM 2655 C C . MET A 1 358 ? 28.449 42.590 -25.645 1.00 51.38 358 MET A C 1
ATOM 2657 O O . MET A 1 358 ? 28.101 41.463 -25.973 1.00 51.38 358 MET A O 1
ATOM 2661 N N . GLY A 1 359 ? 27.990 43.717 -26.191 1.00 44.72 359 GLY A N 1
ATOM 2662 C CA . GLY A 1 359 ? 27.518 43.843 -27.566 1.00 44.72 359 GLY A CA 1
ATOM 2663 C C . GLY A 1 359 ? 26.096 43.370 -27.856 1.00 44.72 359 GLY A C 1
ATOM 2664 O O . GLY A 1 359 ? 25.861 42.187 -28.053 1.00 44.72 359 GLY A O 1
ATOM 2665 N N . LEU A 1 360 ? 25.171 44.316 -28.040 1.00 40.75 360 LEU A N 1
ATOM 2666 C CA . LEU A 1 360 ? 24.743 44.760 -29.379 1.00 40.75 360 LEU A CA 1
ATOM 2667 C C . LEU A 1 360 ? 23.759 45.958 -29.270 1.00 40.75 360 LEU A C 1
ATOM 2669 O O . LEU A 1 360 ? 23.188 46.179 -28.201 1.00 40.75 360 LEU A O 1
ATOM 2673 N N . PRO A 1 361 ? 23.639 46.797 -30.321 1.00 55.34 361 PRO A N 1
ATOM 2674 C CA . PRO A 1 361 ? 23.367 48.227 -30.181 1.00 55.34 361 PRO A CA 1
ATOM 2675 C C . PRO A 1 361 ? 21.916 48.668 -30.450 1.00 55.34 361 PRO A C 1
ATOM 2677 O O . PRO A 1 361 ? 21.185 48.061 -31.221 1.00 55.34 361 PRO A O 1
ATOM 2680 N N . SER A 1 362 ? 21.598 49.830 -29.868 1.00 52.31 362 SER A N 1
ATOM 2681 C CA . SER A 1 362 ? 20.765 50.919 -30.405 1.00 52.31 362 SER A CA 1
ATOM 2682 C C . SER A 1 362 ? 19.336 50.627 -30.886 1.00 52.31 362 SER A C 1
ATOM 2684 O O . SER A 1 362 ? 19.102 50.255 -32.031 1.00 52.31 362 SER A O 1
ATOM 2686 N N . GLY A 1 363 ? 18.364 51.029 -30.061 1.00 45.34 363 GLY A N 1
ATOM 2687 C CA . GLY A 1 363 ? 17.004 51.378 -30.483 1.00 45.34 363 GLY A CA 1
ATOM 2688 C C . GLY A 1 363 ? 16.383 52.404 -29.517 1.00 45.34 363 GLY A C 1
ATOM 2689 O O . GLY A 1 363 ? 16.521 52.230 -28.304 1.00 45.34 363 GLY A O 1
ATOM 2690 N N . PRO A 1 364 ? 15.758 53.499 -29.996 1.00 59.81 364 PRO A N 1
ATOM 2691 C CA . PRO A 1 364 ? 15.332 54.600 -29.140 1.00 59.81 364 PRO A CA 1
ATOM 2692 C C . PRO A 1 364 ? 13.978 54.344 -28.459 1.00 59.81 364 PRO A C 1
ATOM 2694 O O . PRO A 1 364 ? 12.989 53.989 -29.088 1.00 59.81 364 PRO A O 1
ATOM 2697 N N . MET A 1 365 ? 13.971 54.594 -27.150 1.00 55.53 365 MET A N 1
ATOM 2698 C CA . MET A 1 365 ? 12.988 55.385 -26.400 1.00 55.53 365 MET A CA 1
ATOM 2699 C C . MET A 1 365 ? 11.520 55.346 -26.870 1.00 55.53 365 MET A C 1
ATOM 2701 O O . MET A 1 365 ? 11.108 56.104 -27.744 1.00 55.53 365 MET A O 1
ATOM 2705 N N . MET A 1 366 ? 10.682 54.604 -26.140 1.00 57.47 366 MET A N 1
ATOM 2706 C CA . MET A 1 366 ? 9.243 54.870 -26.082 1.00 57.47 366 MET A CA 1
ATOM 2707 C C . MET A 1 366 ? 8.721 54.644 -24.658 1.00 57.47 366 MET A C 1
ATOM 2709 O O . MET A 1 366 ? 8.621 53.522 -24.170 1.00 57.47 366 MET A O 1
ATOM 2713 N N . GLN A 1 367 ? 8.416 55.747 -23.973 1.00 62.66 367 GLN A N 1
ATOM 2714 C CA . GLN A 1 367 ? 7.599 55.752 -22.760 1.00 62.66 367 GLN A CA 1
ATOM 2715 C C . GLN A 1 367 ? 6.127 55.589 -23.150 1.00 62.66 367 GLN A C 1
ATOM 2717 O O . GLN A 1 367 ? 5.664 56.277 -24.063 1.00 62.66 367 GLN A O 1
ATOM 2722 N N . PRO A 1 368 ? 5.345 54.845 -22.357 1.00 55.91 368 PRO A N 1
ATOM 2723 C CA . PRO A 1 368 ? 3.975 55.261 -22.118 1.00 55.91 368 PRO A CA 1
ATOM 2724 C C . PRO A 1 368 ? 3.671 55.344 -20.620 1.00 55.91 368 PRO A C 1
ATOM 2726 O O . PRO A 1 368 ? 3.613 54.362 -19.891 1.00 55.91 368 PRO A O 1
ATOM 2729 N N . ARG A 1 369 ? 3.517 56.601 -20.197 1.00 49.72 369 ARG A N 1
ATOM 2730 C CA . ARG A 1 369 ? 2.362 57.178 -19.491 1.00 49.72 369 ARG A CA 1
ATOM 2731 C C . ARG A 1 369 ? 1.602 56.284 -18.506 1.00 49.72 369 ARG A C 1
ATOM 2733 O O . ARG A 1 369 ? 1.017 55.265 -18.845 1.00 49.72 369 ARG A O 1
ATOM 2740 N N . GLY A 1 370 ? 1.531 56.808 -17.284 1.00 49.59 370 GLY A N 1
ATOM 2741 C CA . GLY A 1 370 ? 0.861 56.212 -16.145 1.00 49.59 370 GLY A CA 1
ATOM 2742 C C . GLY A 1 370 ? -0.639 55.989 -16.304 1.00 49.59 370 GLY A C 1
ATOM 2743 O O . GLY A 1 370 ? -1.348 56.728 -16.986 1.00 49.59 370 GLY A O 1
ATOM 2744 N N . PHE A 1 371 ? -1.115 55.017 -15.534 1.00 45.34 371 PHE A N 1
ATOM 2745 C CA . PHE A 1 371 ? -2.513 54.885 -15.167 1.00 45.34 371 PHE A CA 1
ATOM 2746 C C . PHE A 1 371 ? -2.626 54.999 -13.646 1.00 45.34 371 PHE A C 1
ATOM 2748 O O . PHE A 1 371 ? -2.078 54.204 -12.887 1.00 45.34 371 PHE A O 1
ATOM 2755 N N . LYS A 1 372 ? -3.293 56.070 -13.217 1.00 49.03 372 LYS A N 1
ATOM 2756 C CA . LYS A 1 372 ? -3.517 56.477 -11.831 1.00 49.03 372 LYS A CA 1
ATOM 2757 C C . LYS A 1 372 ? -5.007 56.245 -11.552 1.00 49.03 372 LYS A C 1
ATOM 2759 O O . LYS A 1 372 ? -5.828 57.061 -11.958 1.00 49.03 372 LYS A O 1
ATOM 2764 N N . GLY A 1 373 ? -5.367 55.145 -10.894 1.00 50.25 373 GLY A N 1
ATOM 2765 C CA . GLY A 1 373 ? -6.695 54.937 -10.291 1.00 50.25 373 GLY A CA 1
ATOM 2766 C C . GLY A 1 373 ? -6.497 54.753 -8.787 1.00 50.25 373 GLY A C 1
ATOM 2767 O O . GLY A 1 373 ? -5.759 53.862 -8.391 1.00 50.25 373 GLY A O 1
ATOM 2768 N N . LYS A 1 374 ? -6.906 55.686 -7.909 1.00 48.28 374 LYS A N 1
ATOM 2769 C CA . LYS A 1 374 ? -8.287 55.889 -7.407 1.00 48.28 374 LYS A CA 1
ATOM 2770 C C . LYS A 1 374 ? -8.912 54.524 -7.088 1.00 48.28 374 LYS A C 1
ATOM 2772 O O . LYS A 1 374 ? -9.173 53.770 -8.007 1.00 48.28 374 LYS A O 1
ATOM 2777 N N . GLY A 1 375 ? -9.147 54.091 -5.860 1.00 46.03 375 GLY A N 1
ATOM 2778 C CA . GLY A 1 375 ? -9.399 54.776 -4.601 1.00 46.03 375 GLY A CA 1
ATOM 2779 C C . GLY A 1 375 ? -10.514 53.963 -3.944 1.00 46.03 375 GLY A C 1
ATOM 2780 O O . GLY A 1 375 ? -11.600 53.894 -4.503 1.00 46.03 375 GLY A O 1
ATOM 2781 N N . PHE A 1 376 ? -10.246 53.310 -2.815 1.00 43.44 376 PHE A N 1
ATOM 2782 C CA . PHE A 1 376 ? -11.292 52.693 -2.000 1.00 43.44 376 PHE A CA 1
ATOM 2783 C C . PHE A 1 376 ? -11.118 53.143 -0.554 1.00 43.44 376 PHE A C 1
ATOM 2785 O O . PHE A 1 376 ? -10.037 53.064 0.027 1.00 43.44 376 PHE A O 1
ATOM 2792 N N . ALA A 1 377 ? -12.202 53.725 -0.053 1.00 49.91 377 ALA A N 1
ATOM 2793 C CA . ALA A 1 377 ? -12.326 54.423 1.210 1.00 49.91 377 ALA A CA 1
ATOM 2794 C C . ALA A 1 377 ? -12.378 53.464 2.418 1.00 49.91 377 ALA A C 1
ATOM 2796 O O . ALA A 1 377 ? -12.829 52.326 2.280 1.00 49.91 377 ALA A O 1
ATOM 2797 N N . PRO A 1 378 ? -11.986 53.930 3.618 1.00 55.56 378 PRO A N 1
ATOM 2798 C CA . PRO A 1 378 ? -12.153 53.188 4.863 1.00 55.56 378 PRO A CA 1
ATOM 2799 C C . PRO A 1 378 ? -13.586 53.329 5.410 1.00 55.56 378 PRO A C 1
ATOM 2801 O O . PRO A 1 378 ? -14.054 54.439 5.670 1.00 55.56 378 PRO A O 1
ATOM 2804 N N . MET A 1 379 ? -14.282 52.208 5.635 1.00 52.16 379 MET A N 1
ATOM 2805 C CA . MET A 1 379 ? -15.563 52.197 6.353 1.00 52.16 379 MET A CA 1
ATOM 2806 C C . MET A 1 379 ? -15.358 52.166 7.875 1.00 52.16 379 MET A C 1
ATOM 2808 O O . MET A 1 379 ? -14.879 51.194 8.450 1.00 52.16 379 MET A O 1
ATOM 2812 N N . ALA A 1 380 ? -15.710 53.305 8.471 1.00 54.03 380 ALA A N 1
ATOM 2813 C CA . ALA A 1 380 ? -16.502 53.534 9.681 1.00 54.03 380 ALA A CA 1
ATOM 2814 C C . ALA A 1 380 ? -16.468 52.529 10.857 1.00 54.03 380 ALA A C 1
ATOM 2816 O O . ALA A 1 380 ? -16.943 51.400 10.790 1.00 54.03 380 ALA A O 1
ATOM 2817 N N . LYS A 1 381 ? -16.056 53.079 12.008 1.00 52.22 381 LYS A N 1
ATOM 2818 C CA . LYS A 1 381 ? -16.371 52.645 13.377 1.00 52.22 381 LYS A CA 1
ATOM 2819 C C . LYS A 1 381 ? -17.869 52.843 13.689 1.00 52.22 381 LYS A C 1
ATOM 2821 O O . LYS A 1 381 ? -18.387 53.934 13.466 1.00 52.22 381 LYS A O 1
ATOM 2826 N N . GLY A 1 382 ? -18.508 51.863 14.331 1.00 51.44 382 GLY A N 1
ATOM 2827 C CA . GLY A 1 382 ? -19.747 52.013 15.119 1.00 51.44 382 GLY A CA 1
ATOM 2828 C C . GLY A 1 382 ? -19.591 51.217 16.423 1.00 51.44 382 GLY A C 1
ATOM 2829 O O . GLY A 1 382 ? -19.137 50.081 16.367 1.00 51.44 382 GLY A O 1
ATOM 2830 N N . LYS A 1 383 ? -19.635 51.859 17.605 1.00 49.31 383 LYS A N 1
ATOM 2831 C CA . LYS A 1 383 ? -20.803 51.949 18.523 1.00 49.31 383 LYS A CA 1
ATOM 2832 C C . LYS A 1 383 ? -21.423 50.556 18.757 1.00 49.31 383 LYS A C 1
ATOM 2834 O O . LYS A 1 383 ? -21.946 49.979 17.821 1.00 49.31 383 LYS A O 1
ATOM 2839 N N . GLY A 1 384 ? -21.330 49.914 19.920 1.00 50.56 384 GLY A N 1
ATOM 2840 C CA . GLY A 1 384 ? -21.550 50.435 21.266 1.00 50.56 384 GLY A CA 1
ATOM 2841 C C . GLY A 1 384 ? -23.007 50.186 21.653 1.00 50.56 384 GLY A C 1
ATOM 2842 O O . GLY A 1 384 ? -23.845 50.997 21.286 1.00 50.56 384 GLY A O 1
ATOM 2843 N N . TYR A 1 385 ? -23.272 49.100 22.383 1.00 47.84 385 TYR A N 1
ATOM 2844 C CA . TYR A 1 385 ? -24.457 48.907 23.225 1.00 47.84 385 TYR A CA 1
ATOM 2845 C C . TYR A 1 385 ? -24.036 48.053 24.422 1.00 47.84 385 TYR A C 1
ATOM 2847 O O . TYR A 1 385 ? -23.394 47.018 24.245 1.00 47.84 385 TYR A O 1
ATOM 2855 N N . GLY A 1 386 ? -24.354 48.530 25.622 1.00 60.78 386 GLY A N 1
ATOM 2856 C CA . GLY A 1 386 ? -24.353 47.746 26.848 1.00 60.78 386 GLY A CA 1
ATOM 2857 C C . GLY A 1 386 ? -25.784 47.589 27.348 1.00 60.78 386 GLY A C 1
ATOM 2858 O O . GLY A 1 386 ? -26.610 48.463 27.084 1.00 60.78 386 GLY A O 1
ATOM 2859 N N . LEU A 1 387 ? -26.056 46.470 28.011 1.00 45.91 387 LEU A N 1
ATOM 2860 C CA . LEU A 1 387 ? -26.572 46.317 29.379 1.00 45.91 387 LEU A CA 1
ATOM 2861 C C . LEU A 1 387 ? -26.816 44.828 29.620 1.00 45.91 387 LEU A C 1
ATOM 2863 O O . LEU A 1 387 ? -27.421 44.191 28.729 1.00 45.91 387 LEU A O 1
#

InterPro domains:
  IPR000504 RNA recognition motif domain [PF00076] (181-208)
  IPR012677 Nucleotide-binding alpha-beta plait domain superfamily [G3DSA:3.30.70.330] (179-293)
  IPR035979 RNA-binding domain superfamily [SSF54928] (172-292)
  IPR035979 RNA-binding domain superfamily [SSF54928] (298-334)
  IPR050374 RRT5/SRSF/Splicing Factor SR [PTHR23003] (132-294)

Foldseek 3Di:
DDDDDDDDDDPDDPDDPPVVPVVVVVVVVVPPDDDDDDDDDDDDDDDDDDDDDDDDDDDDDPDDDDDDDDDDDDDDDDDPPDPDDDFPDDDDDDDDDDDDDDDDDDDDDCPDDDPPQPFDQDPNDTARPQFKWKKKWFFPALVLLVQCQVPQAQIWDDDVPDDTWGKHKAFDPVDPRNRMIMIIGHGPPDDQVVVLVVSVVSGHIPDMDIGDPPNPPPPPPVPPPPPPDDDDDDDDDDDDDDDDDPDPPPPPPPLPFAWKKKWFAPALVLLVVCQVPQAQNAQPNWGKHKAQDPPDPRNRMIMITGHHAPDDQVSVLVVSPVSHHIPDMDIGPHDPPPPPDDDPPPPDDDDDDDDDDDDDDDDDDDDDDDDDDDDDDDDDDDDDDDD

Organism: Alexandrium catenella (NCBI:txid2925)